Protein AF-A0A9X2FDJ4-F1 (afdb_monomer_lite)

Foldseek 3Di:
DKEKEFEKAQAPLPQDQQQCAPVNHFLALRGIATAWFWKKFKWADPPPLADDPVGVPDDTPDIWTAHLRRMDMDDDAFHWIWIWIQDDPQKDWSPDPDQRYDHDPRTDRDADTDGDDPPDYHYHRYIYIHRNQQFAAALVLVLVLLVCLVVPVVQQNDPVSFGLLQPQLVDGQQAAPCVLPQDLQDAPPNHRQGLNNLSVFDDDQSSLLSSLLSRLSSLQSHPQGRFRHHNVSSSVLSNVCSVVPDSSSSSSSSSNSRVSNPSHGQADSSNDGVVVVVVVVVVVVVVVPPDDDDDDDDDDDDDDDDDDDDDDDDDDDDDDDDDDDDDDDDDDDDDDDDDDDDDDDDDDDDDDDDDDDDDDDDDDDDDDDDDDDDDDDDDDDDDDDDD

Structure (mmCIF, N/CA/C/O backbone):
data_AF-A0A9X2FDJ4-F1
#
_entry.id   AF-A0A9X2FDJ4-F1
#
loop_
_atom_site.group_PDB
_atom_site.id
_atom_site.type_symbol
_atom_site.label_atom_id
_atom_site.label_alt_id
_atom_site.label_comp_id
_atom_site.label_asym_id
_atom_site.label_entity_id
_atom_site.label_seq_id
_atom_site.pdbx_PDB_ins_code
_atom_site.Cartn_x
_atom_site.Cartn_y
_atom_site.Cartn_z
_atom_site.occupancy
_atom_site.B_iso_or_equiv
_atom_site.auth_seq_id
_atom_site.auth_comp_id
_atom_site.auth_asym_id
_atom_site.auth_atom_id
_atom_site.pdbx_PDB_model_num
ATOM 1 N N . ALA A 1 1 ? -23.092 9.361 14.559 1.00 96.56 1 ALA A N 1
ATOM 2 C CA . ALA A 1 1 ? -21.745 9.786 14.966 1.00 96.56 1 ALA A CA 1
ATOM 3 C C . ALA A 1 1 ? -20.793 9.320 13.887 1.00 96.56 1 ALA A C 1
ATOM 5 O O . ALA A 1 1 ? -20.977 8.218 13.384 1.00 96.56 1 ALA A O 1
ATOM 6 N N . THR A 1 2 ? -19.824 10.147 13.517 1.00 97.44 2 THR A N 1
ATOM 7 C CA . THR A 1 2 ? -18.793 9.784 12.545 1.00 97.44 2 THR A CA 1
ATOM 8 C C . THR A 1 2 ? -17.580 9.287 13.308 1.00 97.44 2 THR A C 1
ATOM 10 O O . THR A 1 2 ? -17.075 10.031 14.146 1.00 97.44 2 THR A O 1
ATOM 13 N N . LYS A 1 3 ? -17.101 8.082 13.007 1.00 97.06 3 LYS A N 1
ATOM 14 C CA . LYS A 1 3 ? -15.779 7.624 13.435 1.00 97.06 3 LYS A CA 1
ATOM 15 C C . LYS A 1 3 ? -14.845 7.596 12.233 1.00 97.06 3 LYS A C 1
ATOM 17 O O . LYS A 1 3 ? -15.236 7.063 11.198 1.00 97.06 3 LYS A O 1
ATOM 22 N N . SER A 1 4 ? -13.638 8.133 12.373 1.00 98.19 4 SER A N 1
ATOM 23 C CA . SER A 1 4 ? -12.618 8.097 11.325 1.00 98.19 4 SER A CA 1
ATOM 24 C C . SER A 1 4 ? -11.199 7.985 11.875 1.00 98.19 4 SER A C 1
ATOM 26 O O . SER A 1 4 ? -10.925 8.324 13.034 1.00 98.19 4 SER A O 1
ATOM 28 N N . GLY A 1 5 ? -10.296 7.533 11.016 1.00 98.12 5 GLY A N 1
ATOM 29 C CA . GLY A 1 5 ? -8.866 7.446 11.274 1.00 98.12 5 GLY A CA 1
ATOM 30 C C . GLY A 1 5 ? -8.113 7.057 10.010 1.00 98.12 5 GLY A C 1
ATOM 31 O O . GLY A 1 5 ? -8.720 6.884 8.951 1.00 98.12 5 GLY A O 1
ATOM 32 N N . THR A 1 6 ? -6.807 6.894 10.165 1.00 98.25 6 THR A N 1
ATOM 33 C CA . THR A 1 6 ? -5.891 6.519 9.090 1.00 98.25 6 THR A CA 1
ATOM 34 C C . THR A 1 6 ? -5.207 5.209 9.454 1.00 98.25 6 THR A C 1
ATOM 36 O O . THR A 1 6 ? -4.743 5.017 10.579 1.00 98.25 6 THR A O 1
ATOM 39 N N . LYS A 1 7 ? -5.178 4.283 8.508 1.00 98.31 7 LYS A N 1
ATOM 40 C CA . LYS A 1 7 ? -4.331 3.102 8.537 1.00 98.31 7 LYS A CA 1
ATOM 41 C C . LYS A 1 7 ? -3.000 3.463 7.899 1.00 98.31 7 LYS A C 1
ATOM 43 O O . LYS A 1 7 ? -3.022 3.957 6.779 1.00 98.31 7 LYS A O 1
ATOM 48 N N . PHE A 1 8 ? -1.880 3.159 8.541 1.00 97.88 8 PHE A N 1
ATOM 49 C CA . PHE A 1 8 ? -0.567 3.541 8.031 1.00 97.88 8 PHE A CA 1
ATOM 50 C C . PHE A 1 8 ? 0.511 2.473 8.201 1.00 97.88 8 PHE A C 1
ATOM 52 O O . PHE A 1 8 ? 0.405 1.586 9.055 1.00 97.88 8 PHE A O 1
ATOM 59 N N . HIS A 1 9 ? 1.532 2.565 7.348 1.00 95.81 9 HIS A N 1
ATOM 60 C CA . HIS A 1 9 ? 2.789 1.854 7.500 1.00 95.81 9 HIS A CA 1
ATOM 61 C C . HIS A 1 9 ? 3.643 2.610 8.509 1.00 95.81 9 HIS A C 1
ATOM 63 O O . HIS A 1 9 ? 4.182 3.667 8.196 1.00 95.81 9 HIS A O 1
ATOM 69 N N . ASP A 1 10 ? 3.736 2.048 9.705 1.00 95.12 10 ASP A N 1
ATOM 70 C CA . ASP A 1 10 ? 4.556 2.569 10.789 1.00 95.12 10 ASP A CA 1
ATOM 71 C C . ASP A 1 10 ? 5.994 2.085 10.590 1.00 95.12 10 ASP A C 1
ATOM 73 O O . ASP A 1 10 ? 6.357 0.977 11.002 1.00 95.12 10 ASP A O 1
ATOM 77 N N . VAL A 1 11 ? 6.773 2.864 9.838 1.00 89.38 11 VAL A N 1
ATOM 78 C CA . VAL A 1 11 ? 8.095 2.452 9.337 1.00 89.38 11 VAL A CA 1
ATOM 79 C C . VAL A 1 11 ? 9.137 2.348 10.449 1.00 89.38 11 VAL A C 1
ATOM 81 O O . VAL A 1 11 ? 10.087 1.570 10.328 1.00 89.38 11 VAL A O 1
ATOM 84 N N . ASP A 1 12 ? 8.964 3.100 11.536 1.00 91.12 12 ASP A N 1
ATOM 85 C CA . ASP A 1 12 ? 9.894 3.146 12.665 1.00 91.12 12 ASP A CA 1
ATOM 86 C C . ASP A 1 12 ? 9.348 2.482 13.945 1.00 91.12 12 ASP A C 1
ATOM 88 O O . ASP A 1 12 ? 10.071 2.354 14.941 1.00 91.12 12 ASP A O 1
ATOM 92 N N . ALA A 1 13 ? 8.119 1.962 13.879 1.00 93.62 13 ALA A N 1
ATOM 93 C CA . ALA A 1 13 ? 7.384 1.317 14.959 1.00 93.62 13 ALA A CA 1
ATOM 94 C C . ALA A 1 13 ? 7.090 2.244 16.152 1.00 93.62 13 ALA A C 1
ATOM 96 O O . ALA A 1 13 ? 7.032 1.780 17.301 1.00 93.62 13 ALA A O 1
ATOM 97 N N . SER A 1 14 ? 6.929 3.546 15.908 1.00 94.88 14 SER A N 1
ATOM 98 C CA . SER A 1 14 ? 6.626 4.543 16.938 1.00 94.88 14 SER A CA 1
ATOM 99 C C . SER A 1 14 ? 5.204 4.421 17.498 1.00 94.88 14 SER A C 1
ATOM 101 O O . SER A 1 14 ? 4.936 4.859 18.624 1.00 94.88 14 SER A O 1
ATOM 103 N N . GLY A 1 15 ? 4.281 3.835 16.733 1.00 95.44 15 GLY A N 1
ATOM 104 C CA . GLY A 1 15 ? 2.850 3.799 17.014 1.00 95.44 15 GLY A CA 1
ATOM 105 C C . GLY A 1 15 ? 2.155 5.153 16.828 1.00 95.44 15 GLY A C 1
ATOM 106 O O . GLY A 1 15 ? 1.043 5.345 17.327 1.00 95.44 15 GLY A O 1
ATOM 107 N N . THR A 1 16 ? 2.793 6.111 16.154 1.00 95.25 16 THR A N 1
ATOM 108 C CA . THR A 1 16 ? 2.258 7.458 15.918 1.00 95.25 16 THR A CA 1
ATOM 109 C C . THR A 1 16 ? 2.195 7.723 14.427 1.00 95.25 16 THR A C 1
ATOM 111 O O . THR A 1 16 ? 3.148 7.443 13.734 1.00 95.25 16 THR A O 1
ATOM 114 N N . TRP A 1 17 ? 1.081 8.283 13.945 1.00 95.88 17 TRP A N 1
ATOM 115 C CA . TRP A 1 17 ? 0.973 8.682 12.541 1.00 95.88 17 TRP A CA 1
ATOM 116 C C . TRP A 1 17 ? 1.766 9.967 12.277 1.00 95.88 17 TRP A C 1
ATOM 118 O O . TRP A 1 17 ? 1.384 11.043 12.757 1.00 95.88 17 TRP A O 1
ATOM 128 N N . GLU A 1 18 ? 2.830 9.844 11.493 1.00 94.19 18 GLU A N 1
ATOM 129 C CA . GLU A 1 18 ? 3.815 10.872 11.166 1.00 94.19 18 GLU A CA 1
ATOM 130 C C . GLU A 1 18 ? 3.994 10.960 9.634 1.00 94.19 18 GLU A C 1
ATOM 132 O O . GLU A 1 18 ? 4.956 10.439 9.075 1.00 94.19 18 GLU A O 1
ATOM 137 N N . PRO A 1 19 ? 3.097 11.662 8.909 1.00 91.25 19 PRO A N 1
ATOM 138 C CA . PRO A 1 19 ? 3.122 11.691 7.439 1.00 91.25 19 PRO A CA 1
ATOM 139 C C . PRO A 1 19 ? 4.383 12.332 6.837 1.00 91.25 19 PRO A C 1
ATOM 141 O O . PRO A 1 19 ? 4.630 12.177 5.648 1.00 91.25 19 PRO A O 1
ATOM 144 N N . ASN A 1 20 ? 5.147 13.067 7.650 1.00 88.56 20 ASN A N 1
ATOM 145 C CA . ASN A 1 20 ? 6.425 13.684 7.282 1.00 88.56 20 ASN A CA 1
ATOM 146 C C . ASN A 1 20 ? 7.600 13.045 8.050 1.00 88.56 20 ASN A C 1
ATOM 148 O O . ASN A 1 20 ? 8.561 13.737 8.387 1.00 88.56 20 ASN A O 1
ATOM 152 N N . GLY A 1 21 ? 7.421 11.800 8.493 1.00 89.00 21 GLY A N 1
ATOM 153 C CA . GLY A 1 21 ? 8.393 11.044 9.266 1.00 89.00 21 GLY A CA 1
ATOM 154 C C . GLY A 1 21 ? 8.711 11.609 10.649 1.00 89.00 21 GLY A C 1
ATOM 155 O O . GLY A 1 21 ? 8.186 12.638 11.098 1.00 89.00 21 GLY A O 1
ATOM 156 N N . ALA A 1 22 ? 9.619 10.916 11.332 1.00 89.38 22 ALA A N 1
ATOM 157 C CA . ALA A 1 22 ? 10.054 11.241 12.686 1.00 89.38 22 ALA A CA 1
ATOM 158 C C . ALA A 1 22 ? 10.885 12.537 12.739 1.00 89.38 22 ALA A C 1
ATOM 160 O O . ALA A 1 22 ? 10.977 13.194 13.785 1.00 89.38 22 ALA A O 1
ATOM 161 N N . ASP A 1 23 ? 11.516 12.924 11.625 1.00 86.88 23 ASP A N 1
ATOM 162 C CA . ASP A 1 23 ? 12.251 14.186 11.520 1.00 86.88 23 ASP A CA 1
ATOM 163 C C . ASP A 1 23 ? 11.352 15.407 11.215 1.00 86.88 23 ASP A C 1
ATOM 165 O O . ASP A 1 23 ? 11.785 16.559 11.376 1.00 86.88 23 ASP A O 1
ATOM 169 N N . GLY A 1 24 ? 10.083 15.163 10.864 1.00 88.38 24 GLY A N 1
ATOM 170 C CA . GLY A 1 24 ? 9.081 16.171 10.534 1.00 88.38 24 GLY A CA 1
ATOM 171 C C . GLY A 1 24 ? 9.336 16.892 9.208 1.00 88.38 24 GLY A C 1
ATOM 172 O O . GLY A 1 24 ? 8.755 17.963 8.979 1.00 88.38 24 GLY A O 1
ATOM 173 N N . MET A 1 25 ? 10.219 16.366 8.361 1.00 85.25 25 MET A N 1
ATOM 174 C CA . MET A 1 25 ? 10.516 16.883 7.036 1.00 85.25 25 MET A CA 1
ATOM 175 C C . MET A 1 25 ? 9.802 16.037 5.995 1.00 85.25 25 MET A C 1
ATOM 177 O O . MET A 1 25 ? 10.107 14.877 5.817 1.00 85.25 25 MET A O 1
ATOM 181 N N . ALA A 1 26 ? 8.900 16.652 5.235 1.00 83.81 26 ALA A N 1
ATOM 182 C CA . ALA A 1 26 ? 8.317 15.966 4.093 1.00 83.81 26 ALA A CA 1
ATOM 183 C C . ALA A 1 26 ? 9.400 15.594 3.068 1.00 83.81 26 ALA A C 1
ATOM 185 O O . ALA A 1 26 ? 10.408 16.297 2.911 1.00 83.81 26 ALA A O 1
ATOM 186 N N . SER A 1 27 ? 9.103 14.575 2.269 1.00 77.50 27 SER A N 1
ATOM 187 C CA . SER A 1 27 ? 9.931 14.100 1.164 1.00 77.50 27 SER A CA 1
ATOM 188 C C . SER A 1 27 ? 11.189 13.335 1.570 1.00 77.50 27 SER A C 1
ATOM 190 O O . SER A 1 27 ? 12.163 13.284 0.798 1.00 77.50 27 SER A O 1
ATOM 192 N N . THR A 1 28 ? 11.178 12.724 2.748 1.00 81.69 28 THR A N 1
ATOM 193 C CA . THR A 1 28 ? 12.274 11.911 3.274 1.00 81.69 28 THR A CA 1
ATOM 194 C C . THR A 1 28 ? 11.903 10.423 3.297 1.00 81.69 28 THR A C 1
ATOM 196 O O . THR A 1 28 ? 10.737 10.052 3.192 1.00 81.69 28 THR A O 1
ATOM 199 N N . PRO A 1 29 ? 12.893 9.511 3.350 1.00 78.12 29 PRO A N 1
ATOM 200 C CA . PRO A 1 29 ? 12.615 8.073 3.376 1.00 78.12 29 PRO A CA 1
ATOM 201 C C . PRO A 1 29 ? 11.850 7.576 4.614 1.00 78.12 29 PRO A C 1
ATOM 203 O O . PRO A 1 29 ? 11.379 6.444 4.586 1.00 78.12 29 PRO A O 1
ATOM 206 N N . ASP A 1 30 ? 11.777 8.368 5.688 1.00 83.81 30 ASP A N 1
ATOM 207 C CA . ASP A 1 30 ? 11.031 8.053 6.910 1.00 83.81 30 ASP A CA 1
ATOM 208 C C . ASP A 1 30 ? 9.580 8.557 6.894 1.00 83.81 30 ASP A C 1
ATOM 210 O O . ASP A 1 30 ? 8.871 8.322 7.866 1.00 83.81 30 ASP A O 1
ATOM 214 N N . ASP A 1 31 ? 9.120 9.187 5.804 1.00 88.31 31 ASP A N 1
ATOM 215 C CA . ASP A 1 31 ? 7.711 9.545 5.618 1.00 88.31 31 ASP A CA 1
ATOM 216 C C . ASP A 1 31 ? 6.808 8.307 5.749 1.00 88.31 31 ASP A C 1
ATOM 218 O O . ASP A 1 31 ? 6.963 7.313 5.026 1.00 88.31 31 ASP A O 1
ATOM 222 N N . GLU A 1 32 ? 5.823 8.376 6.645 1.00 93.62 32 GLU A N 1
ATOM 223 C CA . GLU A 1 32 ? 4.833 7.319 6.785 1.00 93.62 32 GLU A CA 1
ATOM 224 C C . GLU A 1 32 ? 3.715 7.462 5.755 1.00 93.62 32 GLU A C 1
ATOM 226 O O . GLU A 1 32 ? 3.241 8.553 5.432 1.00 93.62 32 GLU A O 1
ATOM 231 N N . ILE A 1 33 ? 3.247 6.321 5.252 1.00 94.06 33 ILE A N 1
ATOM 232 C CA . ILE A 1 33 ? 2.272 6.273 4.162 1.00 94.06 33 ILE A CA 1
ATOM 233 C C . ILE A 1 33 ? 1.044 5.523 4.636 1.00 94.06 33 ILE A C 1
ATOM 235 O O . ILE A 1 33 ? 1.144 4.496 5.311 1.00 94.06 33 ILE A O 1
ATOM 239 N N . GLY A 1 34 ? -0.129 6.030 4.263 1.00 96.81 34 GLY A N 1
ATOM 240 C CA . GLY A 1 34 ? -1.373 5.314 4.489 1.00 96.81 34 GLY A CA 1
ATOM 241 C C . GLY A 1 34 ? -1.351 3.940 3.818 1.00 96.81 34 GLY A C 1
ATOM 242 O O . GLY A 1 34 ? -0.633 3.741 2.848 1.00 96.81 34 GLY A O 1
ATOM 243 N N . LEU A 1 35 ? -2.118 2.965 4.294 1.00 97.62 35 LEU A N 1
ATOM 244 C CA . LEU A 1 35 ? -2.197 1.651 3.647 1.00 97.62 35 LEU A CA 1
ATOM 245 C C . LEU A 1 35 ? -3.603 1.382 3.128 1.00 97.62 35 LEU A C 1
ATOM 247 O O . LEU A 1 35 ? -4.564 1.326 3.901 1.00 97.62 35 LEU A O 1
ATOM 251 N N . GLU A 1 36 ? -3.709 1.157 1.822 1.00 97.62 36 GLU A N 1
ATOM 252 C CA . GLU A 1 36 ? -4.961 0.818 1.147 1.00 97.62 36 GLU A CA 1
ATOM 253 C C . GLU A 1 36 ? -5.407 -0.621 1.452 1.00 97.62 36 GLU A C 1
ATOM 255 O O . GLU A 1 36 ? -4.594 -1.527 1.649 1.00 97.62 36 GLU A O 1
ATOM 260 N N . GLY A 1 37 ? -6.719 -0.868 1.444 1.00 96.44 37 GLY A N 1
ATOM 261 C CA . GLY A 1 37 ? -7.253 -2.230 1.382 1.00 96.44 37 GLY A CA 1
ATOM 262 C C . GLY A 1 37 ? -7.368 -2.930 2.737 1.00 96.44 37 GLY A C 1
ATOM 263 O O . GLY A 1 37 ? -7.750 -4.102 2.801 1.00 96.44 37 GLY A O 1
ATOM 264 N N . TRP A 1 38 ? -7.090 -2.227 3.832 1.00 97.69 38 TRP A N 1
ATOM 265 C CA . TRP A 1 38 ? -7.194 -2.766 5.180 1.00 97.69 38 TRP A CA 1
ATOM 266 C C . TRP A 1 38 ? -8.623 -2.721 5.682 1.00 97.69 38 TRP A C 1
ATOM 268 O O . TRP A 1 38 ? -9.308 -1.703 5.610 1.00 97.69 38 TRP A O 1
ATOM 278 N N . GLN A 1 39 ? -9.081 -3.851 6.213 1.00 98.19 39 GLN A N 1
ATOM 279 C CA . GLN A 1 39 ? -10.427 -3.961 6.739 1.00 98.19 39 GLN A CA 1
ATOM 280 C C . GLN A 1 39 ? -10.474 -3.536 8.204 1.00 98.19 39 GLN A C 1
ATOM 282 O O . GLN A 1 39 ? -9.833 -4.152 9.051 1.00 98.19 39 GLN A O 1
ATOM 287 N N . VAL A 1 40 ? -11.321 -2.555 8.507 1.00 98.44 40 VAL A N 1
ATOM 288 C CA . VAL A 1 40 ? -11.679 -2.156 9.870 1.00 98.44 40 VAL A CA 1
ATOM 289 C C . VAL A 1 40 ? -13.098 -2.636 10.161 1.00 98.44 40 VAL A C 1
ATOM 291 O O . VAL A 1 40 ? -14.034 -2.373 9.397 1.00 98.44 40 VAL A O 1
ATOM 294 N N . ARG A 1 41 ? -13.271 -3.363 11.266 1.00 98.38 41 ARG A N 1
ATOM 295 C CA . ARG A 1 41 ? -14.559 -3.886 11.729 1.00 98.38 41 ARG A CA 1
ATOM 296 C C . ARG A 1 41 ? -14.993 -3.187 13.005 1.00 98.38 41 ARG A C 1
ATOM 298 O O . ARG A 1 41 ? -14.193 -2.933 13.900 1.00 98.38 41 ARG A O 1
ATOM 305 N N . VAL A 1 42 ? -16.292 -2.922 13.087 1.00 98.50 42 VAL A N 1
ATOM 306 C CA . VAL A 1 42 ? -16.938 -2.341 14.264 1.00 98.50 42 VAL A CA 1
ATOM 307 C C . VAL A 1 42 ? -17.943 -3.350 14.796 1.00 98.50 42 VAL A C 1
ATOM 309 O O . VAL A 1 42 ? -18.838 -3.773 14.064 1.00 98.50 42 VAL A O 1
ATOM 312 N N . TYR A 1 43 ? -17.825 -3.703 16.067 1.00 98.44 43 TYR A N 1
ATOM 313 C CA . TYR A 1 43 ? -18.755 -4.567 16.785 1.00 98.44 43 TYR A CA 1
ATOM 314 C C . TYR A 1 43 ? -19.525 -3.743 17.812 1.00 98.44 43 TYR A C 1
ATOM 316 O O . TYR A 1 43 ? -18.988 -2.786 18.367 1.00 98.44 43 TYR A O 1
ATOM 324 N N . ALA A 1 44 ? -20.796 -4.084 18.030 1.00 98.31 44 ALA A N 1
ATOM 325 C CA . ALA A 1 44 ? -21.525 -3.551 19.175 1.00 98.31 44 ALA A CA 1
ATOM 326 C C . ALA A 1 44 ? -20.881 -4.087 20.456 1.00 98.31 44 ALA A C 1
ATOM 328 O O . ALA A 1 44 ? -20.545 -5.268 20.502 1.00 98.31 44 ALA A O 1
ATOM 329 N N . ASP A 1 45 ? -20.735 -3.212 21.441 1.00 98.12 45 ASP A N 1
ATOM 330 C CA . ASP A 1 45 ? -20.181 -3.512 22.758 1.00 98.12 45 ASP A CA 1
ATOM 331 C C . ASP A 1 45 ? -21.295 -3.410 23.806 1.00 98.12 45 ASP A C 1
ATOM 333 O O . ASP A 1 45 ? -22.184 -2.553 23.696 1.00 98.12 45 ASP A O 1
ATOM 337 N N . ASP A 1 46 ? -21.277 -4.270 24.819 1.00 96.88 46 ASP A N 1
ATOM 338 C CA . ASP A 1 46 ? -22.233 -4.204 25.928 1.00 96.88 46 ASP A CA 1
ATOM 339 C C . ASP A 1 46 ? -21.868 -3.163 27.009 1.00 96.88 46 ASP A C 1
ATOM 341 O O . ASP A 1 46 ? -22.648 -2.927 27.943 1.00 96.88 46 ASP A O 1
ATOM 345 N N . GLY A 1 47 ? -20.751 -2.456 26.809 1.00 96.31 47 GLY A N 1
ATOM 346 C CA . GLY A 1 47 ? -20.226 -1.405 27.672 1.00 96.31 47 GLY A CA 1
ATOM 347 C C . GLY A 1 47 ? -19.161 -1.894 28.651 1.00 96.31 47 GLY A C 1
ATOM 348 O O . GLY A 1 47 ? -18.821 -1.143 29.571 1.00 96.31 47 GLY A O 1
ATOM 349 N N . ASP A 1 48 ? -18.675 -3.131 28.508 1.00 96.69 48 ASP A N 1
ATOM 350 C CA . ASP A 1 48 ? -17.559 -3.669 29.288 1.00 96.69 48 ASP A CA 1
ATOM 351 C C . ASP A 1 48 ? -16.173 -3.375 28.682 1.00 96.69 48 ASP A C 1
ATOM 353 O O . ASP A 1 48 ? -15.162 -3.664 29.329 1.00 96.69 48 ASP A O 1
ATOM 357 N N . GLU A 1 49 ? -16.142 -2.717 27.514 1.00 97.31 49 GLU A N 1
ATOM 358 C CA . GLU A 1 49 ? -14.943 -2.288 26.786 1.00 97.31 49 GLU A CA 1
ATOM 359 C C . GLU A 1 49 ? -14.074 -3.451 26.267 1.00 97.31 49 GLU A C 1
ATOM 361 O O . GLU A 1 49 ? -12.914 -3.239 25.899 1.00 97.31 49 GLU A O 1
ATOM 366 N N . VAL A 1 50 ? -14.614 -4.675 26.192 1.00 96.88 50 VAL A N 1
ATOM 367 C CA . VAL A 1 50 ? -13.890 -5.868 25.739 1.00 96.88 50 VAL A CA 1
ATOM 368 C C . VAL A 1 50 ? -14.735 -6.682 24.762 1.00 96.88 50 VAL A C 1
ATOM 370 O O . VAL A 1 50 ? -15.786 -7.208 25.095 1.00 96.88 50 VAL A O 1
ATOM 373 N N . LEU A 1 51 ? -14.192 -6.943 23.572 1.00 97.56 51 LEU A N 1
ATOM 374 C CA . LEU A 1 51 ? -14.818 -7.821 22.593 1.00 97.56 51 LEU A CA 1
ATOM 375 C C . LEU A 1 51 ? -14.942 -9.245 23.141 1.00 97.56 51 LEU A C 1
ATOM 377 O O . LEU A 1 51 ? -13.969 -10.003 23.248 1.00 97.56 51 LEU A O 1
ATOM 381 N N . SER A 1 52 ? -16.173 -9.634 23.435 1.00 96.00 52 SER A N 1
ATOM 382 C CA . SER A 1 52 ? -16.522 -10.966 23.894 1.00 96.00 52 SER A CA 1
ATOM 383 C C . SER A 1 52 ? -16.698 -11.950 22.732 1.00 96.00 52 SER A C 1
ATOM 385 O O . SER A 1 52 ? -16.857 -11.598 21.556 1.00 96.00 52 SER A O 1
ATOM 387 N N . LEU A 1 53 ? -16.722 -13.248 23.056 1.00 95.56 53 LEU A N 1
ATOM 388 C CA . LEU A 1 53 ? -16.992 -14.300 22.069 1.00 95.56 53 LEU A CA 1
ATOM 389 C C . LEU A 1 53 ? -18.388 -14.151 21.435 1.00 95.56 53 LEU A C 1
ATOM 391 O O . LEU A 1 53 ? -18.599 -14.551 20.294 1.00 95.56 53 LEU A O 1
ATOM 395 N N . ALA A 1 54 ? -19.357 -13.605 22.176 1.00 95.94 54 ALA A N 1
ATOM 396 C CA . ALA A 1 54 ? -20.710 -13.405 21.669 1.00 95.94 54 ALA A CA 1
ATOM 397 C C . ALA A 1 54 ? -20.770 -12.253 20.656 1.00 95.94 54 ALA A C 1
ATOM 399 O O . ALA A 1 54 ? -21.458 -12.375 19.643 1.00 95.94 54 ALA A O 1
ATOM 400 N N . GLU A 1 55 ? -20.040 -11.167 20.910 1.00 97.19 55 GLU A N 1
ATOM 401 C CA . GLU A 1 55 ? -19.991 -9.997 20.028 1.00 97.19 55 GLU A CA 1
ATOM 402 C C . GLU A 1 55 ? -19.171 -10.279 18.772 1.00 97.19 55 GLU A C 1
ATOM 404 O O . GLU A 1 55 ? -19.651 -10.021 17.672 1.00 97.19 55 GLU A O 1
ATOM 409 N N . SER A 1 56 ? -17.994 -10.900 18.905 1.00 95.38 56 SER A N 1
ATOM 410 C CA . SER A 1 56 ? -17.163 -11.302 17.755 1.00 95.38 56 SER A CA 1
ATOM 411 C C . SER A 1 56 ? -17.855 -12.317 16.835 1.00 95.38 56 SER A C 1
ATOM 413 O O . SER A 1 56 ? -17.670 -12.276 15.619 1.00 95.38 56 SER A O 1
ATOM 415 N N . ALA A 1 57 ? -18.699 -13.199 17.386 1.00 94.69 57 ALA A N 1
ATOM 416 C CA . ALA A 1 57 ? -19.506 -14.138 16.604 1.00 94.69 57 ALA A CA 1
ATOM 417 C C . ALA A 1 57 ? -20.734 -13.492 15.932 1.00 94.69 57 ALA A C 1
ATOM 419 O O . ALA A 1 57 ? -21.362 -14.117 15.069 1.00 94.69 57 ALA A O 1
ATOM 420 N N . ALA A 1 58 ? -21.111 -12.274 16.330 1.00 95.38 58 ALA A N 1
ATOM 421 C CA . ALA A 1 58 ? -22.172 -11.521 15.681 1.00 95.38 58 ALA A CA 1
ATOM 422 C C . ALA A 1 58 ? -21.673 -10.873 14.379 1.00 95.38 58 ALA A C 1
ATOM 424 O O . ALA A 1 58 ? -20.478 -10.744 14.119 1.00 95.38 58 ALA A O 1
ATOM 425 N N . VAL A 1 59 ? -22.613 -10.448 13.533 1.00 96.25 59 VAL A N 1
ATOM 426 C CA . VAL A 1 59 ? -22.267 -9.652 12.349 1.00 96.25 59 VAL A CA 1
ATOM 427 C C . VAL A 1 59 ? -21.766 -8.281 12.825 1.00 96.25 59 VAL A C 1
ATOM 429 O O . VAL A 1 59 ? -22.478 -7.651 13.613 1.00 96.25 59 VAL A O 1
ATOM 432 N N . PRO A 1 60 ? -20.598 -7.796 12.351 1.00 97.69 60 PRO A N 1
ATOM 433 C CA . PRO A 1 60 ? -20.139 -6.444 12.648 1.00 97.69 60 PRO A CA 1
ATOM 434 C C . PRO A 1 60 ? -21.223 -5.419 12.307 1.00 97.69 60 PRO A C 1
ATOM 436 O O . PRO A 1 60 ? -21.874 -5.518 11.265 1.00 97.69 60 PRO A O 1
ATOM 439 N N . VAL A 1 61 ? -21.401 -4.404 13.152 1.00 98.19 61 VAL A N 1
ATOM 440 C CA . VAL A 1 61 ? -22.329 -3.301 12.853 1.00 98.19 61 VAL A CA 1
ATOM 441 C C . VAL A 1 61 ? -21.861 -2.489 11.648 1.00 98.19 61 VAL A C 1
ATOM 443 O O . VAL A 1 61 ? -22.678 -1.892 10.949 1.00 98.19 61 VAL A O 1
ATOM 446 N N . ALA A 1 62 ? -20.553 -2.495 11.388 1.00 98.31 62 ALA A N 1
ATOM 447 C CA . ALA A 1 62 ? -19.964 -1.943 10.186 1.00 98.31 62 ALA A CA 1
ATOM 448 C C . ALA A 1 62 ? -18.666 -2.664 9.818 1.00 98.31 62 ALA A C 1
ATOM 450 O O . ALA A 1 62 ? -17.962 -3.234 10.655 1.00 98.31 62 ALA A O 1
ATOM 451 N N . THR A 1 63 ? -18.338 -2.611 8.534 1.00 98.19 63 THR A N 1
ATOM 452 C CA . THR A 1 63 ? -17.052 -3.032 7.986 1.00 98.19 63 THR A CA 1
ATOM 453 C C . THR A 1 63 ? -16.679 -2.037 6.901 1.00 98.19 63 THR A C 1
ATOM 455 O O . THR A 1 63 ? -17.484 -1.782 6.007 1.00 98.19 63 THR A O 1
ATOM 458 N N . VAL A 1 64 ? -15.488 -1.457 7.003 1.00 98.25 64 VAL A N 1
ATOM 459 C CA . VAL A 1 64 ? -14.957 -0.478 6.049 1.00 98.25 64 VAL A CA 1
ATOM 460 C C . VAL A 1 64 ? -13.580 -0.928 5.581 1.00 98.25 64 VAL A C 1
ATOM 462 O O . VAL A 1 64 ? -12.889 -1.652 6.296 1.00 98.25 64 VAL A O 1
ATOM 465 N N . ILE A 1 65 ? -13.227 -0.547 4.358 1.00 98.00 65 ILE A N 1
ATOM 466 C CA . ILE A 1 65 ? -11.913 -0.771 3.762 1.00 98.00 65 ILE A CA 1
ATOM 467 C C . ILE A 1 65 ? -11.242 0.592 3.625 1.00 98.00 65 ILE A C 1
ATOM 469 O O . ILE A 1 65 ? -11.909 1.542 3.214 1.00 98.00 65 ILE A O 1
ATOM 473 N N . THR A 1 66 ? -9.970 0.684 3.997 1.00 98.38 66 THR A N 1
ATOM 474 C CA . THR A 1 66 ? -9.184 1.913 3.858 1.00 98.38 66 THR A CA 1
ATOM 475 C C . THR A 1 66 ? -8.964 2.255 2.388 1.00 98.38 66 THR A C 1
ATOM 477 O O . THR A 1 66 ? -8.789 1.359 1.555 1.00 98.38 66 THR A O 1
ATOM 480 N N . ASP A 1 67 ? -9.015 3.544 2.064 1.00 97.69 67 ASP A N 1
ATOM 481 C CA . ASP A 1 67 ? -8.782 4.038 0.705 1.00 97.69 67 ASP A CA 1
ATOM 482 C C . ASP A 1 67 ? -7.282 4.161 0.371 1.00 97.69 67 ASP A C 1
ATOM 484 O O . ASP A 1 67 ? -6.425 3.754 1.155 1.00 97.69 67 ASP A O 1
ATOM 488 N N . GLY A 1 68 ? -6.954 4.701 -0.809 1.00 94.00 68 GLY A N 1
ATOM 489 C CA . GLY A 1 68 ? -5.571 4.859 -1.283 1.00 94.00 68 GLY A CA 1
ATOM 490 C C . GLY A 1 68 ? -4.675 5.722 -0.383 1.00 94.00 68 GLY A C 1
ATOM 491 O O . GLY A 1 68 ? -3.454 5.576 -0.423 1.00 94.00 68 GLY A O 1
ATOM 492 N N . ASN A 1 69 ? -5.270 6.566 0.467 1.00 95.06 69 ASN A N 1
ATOM 493 C CA . ASN A 1 69 ? -4.564 7.370 1.466 1.00 95.06 69 ASN A CA 1
ATOM 494 C C . ASN A 1 69 ? -4.518 6.680 2.837 1.00 95.06 69 ASN A C 1
ATOM 496 O O . ASN A 1 69 ? -4.058 7.271 3.811 1.00 95.06 69 ASN A O 1
ATOM 500 N N . GLY A 1 70 ? -5.017 5.446 2.938 1.00 97.69 70 GLY A N 1
ATOM 501 C CA . GLY A 1 70 ? -5.176 4.724 4.193 1.00 97.69 70 GLY A CA 1
ATOM 502 C C . GLY A 1 70 ? -6.352 5.205 5.041 1.00 97.69 70 GLY A C 1
ATOM 503 O O . GLY A 1 70 ? -6.550 4.700 6.146 1.00 97.69 70 GLY A O 1
ATOM 504 N N . ASP A 1 71 ? -7.160 6.150 4.564 1.00 98.19 71 ASP A N 1
ATOM 505 C CA . ASP A 1 71 ? -8.223 6.732 5.370 1.00 98.19 71 ASP A CA 1
ATOM 506 C C . ASP A 1 71 ? -9.451 5.822 5.419 1.00 98.19 71 ASP A C 1
ATOM 508 O O . ASP A 1 71 ? -9.809 5.129 4.462 1.00 98.19 71 ASP A O 1
ATOM 512 N N . TYR A 1 72 ? -10.139 5.836 6.560 1.00 98.50 72 TYR A N 1
ATOM 513 C CA . TYR A 1 72 ? -11.424 5.169 6.719 1.00 98.50 72 TYR A CA 1
ATOM 514 C C . TYR A 1 72 ? -12.405 6.020 7.528 1.00 98.50 72 TYR A C 1
ATOM 516 O O . TYR A 1 72 ? -12.039 6.800 8.413 1.00 98.50 72 TYR A O 1
ATOM 524 N N . SER A 1 73 ? -13.699 5.857 7.240 1.00 98.12 73 SER A N 1
ATOM 525 C CA . SER A 1 73 ? -14.770 6.558 7.948 1.00 98.12 73 SER A CA 1
ATOM 526 C C . SER A 1 73 ? -16.053 5.736 7.991 1.00 98.12 73 SER A C 1
ATOM 528 O O . SER A 1 73 ? -16.420 5.071 7.023 1.00 98.12 73 SER A O 1
ATOM 530 N N . VAL A 1 74 ? -16.758 5.789 9.121 1.00 97.69 74 VAL A N 1
ATOM 531 C CA . VAL A 1 74 ? -18.012 5.066 9.346 1.00 97.69 74 VAL A CA 1
ATOM 532 C C . VAL A 1 74 ? -19.021 5.929 10.100 1.00 97.69 74 VAL A C 1
ATOM 534 O O . VAL A 1 74 ? -18.680 6.666 11.026 1.00 97.69 74 VAL A O 1
ATOM 537 N N . GLN A 1 75 ? -20.292 5.823 9.706 1.00 98.06 75 GLN A N 1
ATOM 538 C CA . GLN A 1 75 ? -21.416 6.400 10.440 1.00 98.06 75 GLN A CA 1
ATOM 539 C C . GLN A 1 75 ? -22.026 5.355 11.370 1.00 98.06 75 GLN A C 1
ATOM 541 O O . GLN A 1 75 ? -22.438 4.287 10.923 1.00 98.06 75 GLN A O 1
ATOM 546 N N . LEU A 1 76 ? -22.105 5.687 12.655 1.00 97.75 76 LEU A N 1
ATOM 547 C CA . LEU A 1 76 ? -22.634 4.823 13.707 1.00 97.75 76 LEU A CA 1
ATOM 548 C C . LEU A 1 76 ? -23.749 5.537 14.472 1.00 97.75 76 LEU A C 1
ATOM 550 O O . LEU A 1 76 ? -23.702 6.753 14.688 1.00 97.75 76 LEU A O 1
ATOM 554 N N . GLU A 1 77 ? -24.754 4.785 14.902 1.00 98.12 77 GLU A N 1
ATOM 555 C CA . GLU A 1 77 ? -25.735 5.285 15.866 1.00 98.12 77 GLU A CA 1
ATOM 556 C C . GLU A 1 77 ? -25.064 5.564 17.228 1.00 98.12 77 GLU A C 1
ATOM 558 O O . GLU A 1 77 ? -23.929 5.146 17.465 1.00 98.12 77 GLU A O 1
ATOM 563 N N . PRO A 1 78 ? -25.702 6.315 18.142 1.00 98.25 78 PRO A N 1
ATOM 564 C CA . PRO A 1 78 ? -25.201 6.441 19.507 1.00 98.25 78 PRO A CA 1
ATOM 565 C C . PRO A 1 78 ? -25.171 5.077 20.210 1.00 98.25 78 PRO A C 1
ATOM 567 O O . PRO A 1 78 ? -26.166 4.351 20.180 1.00 98.25 78 PRO A O 1
ATOM 570 N N . GLY A 1 79 ? -24.067 4.747 20.879 1.00 98.31 79 GLY A N 1
ATOM 571 C CA . GLY A 1 79 ?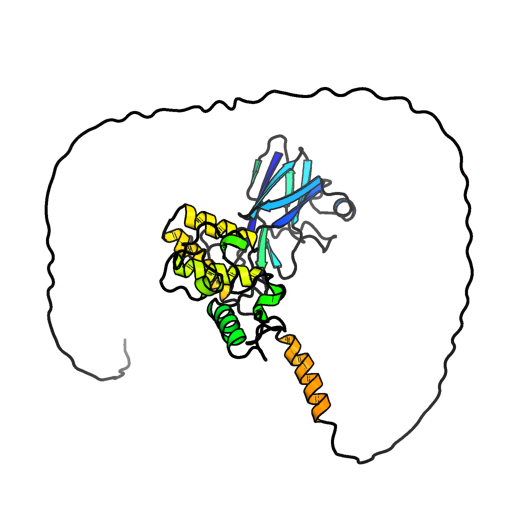 -23.875 3.438 21.506 1.00 98.31 79 GLY A CA 1
ATOM 572 C C . GLY A 1 79 ? -22.430 3.165 21.919 1.00 98.31 79 GLY A C 1
ATOM 573 O O . GLY A 1 79 ? -21.577 4.048 21.814 1.00 98.31 79 GLY A O 1
ATOM 574 N N . HIS A 1 80 ? -22.182 1.941 22.385 1.00 98.50 80 HIS A N 1
ATOM 575 C CA . HIS A 1 80 ? -20.859 1.423 22.730 1.00 98.50 80 HIS A CA 1
ATOM 576 C C . HIS A 1 80 ? -20.368 0.497 21.618 1.00 98.50 80 HIS A C 1
ATOM 578 O O . HIS A 1 80 ? -21.159 -0.272 21.058 1.00 98.50 80 HIS A O 1
ATOM 584 N N . TYR A 1 81 ? -19.085 0.597 21.277 1.00 98.56 81 TYR A N 1
ATOM 585 C CA . TYR A 1 81 ? -18.500 -0.161 20.178 1.00 98.56 81 TYR A CA 1
ATOM 586 C C . TYR A 1 81 ? -17.061 -0.579 20.461 1.00 98.56 81 TYR A C 1
ATOM 588 O O . TYR A 1 81 ? -16.294 0.204 21.023 1.00 98.56 81 TYR A O 1
ATOM 596 N N . ILE A 1 82 ? -16.687 -1.752 19.945 1.00 98.44 82 ILE A N 1
ATOM 597 C CA . ILE A 1 82 ? -15.292 -2.162 19.768 1.00 98.44 82 ILE A CA 1
ATOM 598 C C . ILE A 1 82 ? -14.916 -2.031 18.294 1.00 98.44 82 ILE A C 1
ATOM 600 O O . ILE A 1 82 ? -15.613 -2.541 17.414 1.00 98.44 82 ILE A O 1
ATOM 604 N N . VAL A 1 83 ? -13.805 -1.353 18.019 1.00 98.38 83 VAL A N 1
ATOM 605 C CA . VAL A 1 83 ? -13.266 -1.153 16.671 1.00 98.38 83 VAL A CA 1
ATOM 606 C C . VAL A 1 83 ? -11.898 -1.797 16.578 1.00 98.38 83 VAL A C 1
ATOM 608 O O . VAL A 1 83 ? -10.983 -1.411 17.299 1.00 98.38 83 VAL A O 1
ATOM 611 N N . VAL A 1 84 ? -11.766 -2.761 15.678 1.00 98.31 84 VAL A N 1
ATOM 612 C CA . VAL A 1 84 ? -10.546 -3.545 15.466 1.00 98.31 84 VAL A CA 1
ATOM 613 C C . VAL A 1 84 ? -10.285 -3.687 13.977 1.00 98.31 84 VAL A C 1
ATOM 615 O O . VAL A 1 84 ? -11.214 -3.670 13.164 1.00 98.31 84 VAL A O 1
ATOM 618 N N . GLU A 1 85 ? -9.024 -3.842 13.609 1.00 97.38 85 GLU A N 1
ATOM 619 C CA . GLU A 1 85 ? -8.657 -4.173 12.241 1.00 97.38 85 GLU A CA 1
ATOM 620 C C . GLU A 1 85 ? -8.593 -5.688 12.033 1.00 97.38 85 GLU A C 1
ATOM 622 O O . GLU A 1 85 ? -8.471 -6.477 12.972 1.00 97.38 85 GLU A O 1
ATOM 627 N N . VAL A 1 86 ? -8.679 -6.115 10.777 1.00 97.38 86 VAL A N 1
ATOM 628 C CA . VAL A 1 86 ? -8.307 -7.476 10.390 1.00 97.38 86 VAL A CA 1
ATOM 629 C C . VAL A 1 86 ? -6.804 -7.493 10.156 1.00 97.38 86 VAL A C 1
ATOM 631 O O . VAL A 1 86 ? -6.317 -6.824 9.244 1.00 97.38 86 VAL A O 1
ATOM 634 N N . LEU A 1 87 ? -6.077 -8.266 10.963 1.00 91.56 87 LEU A N 1
ATOM 635 C CA . LEU A 1 87 ? -4.628 -8.359 10.842 1.00 91.56 87 LEU A CA 1
ATOM 636 C C . LEU A 1 87 ? -4.254 -9.114 9.558 1.00 91.56 87 LEU A C 1
ATOM 638 O O . LEU A 1 87 ? -4.761 -10.209 9.298 1.00 91.56 87 LEU A O 1
ATOM 642 N N . GLN A 1 88 ? -3.367 -8.533 8.755 1.00 92.25 88 GLN A N 1
ATOM 643 C CA . GLN A 1 88 ? -2.834 -9.182 7.561 1.00 92.25 88 GLN A CA 1
ATOM 644 C C . GLN A 1 88 ? -1.602 -10.039 7.904 1.00 92.25 88 GLN A C 1
ATOM 646 O O . GLN A 1 88 ? -0.887 -9.716 8.854 1.00 92.25 88 GLN A O 1
ATOM 651 N N . PRO A 1 89 ? -1.334 -11.128 7.156 1.00 87.31 89 PRO A N 1
ATOM 652 C CA . PRO A 1 89 ? -0.103 -11.905 7.308 1.00 87.31 89 PRO A CA 1
ATOM 653 C C . PRO A 1 89 ? 1.146 -11.019 7.246 1.00 87.31 89 PRO A C 1
ATOM 655 O O . PRO A 1 89 ? 1.158 -10.036 6.515 1.00 87.31 89 PRO A O 1
ATOM 658 N N . ASP A 1 90 ? 2.178 -11.368 8.015 1.00 87.94 90 ASP A N 1
ATOM 659 C CA . ASP A 1 90 ? 3.482 -10.680 8.095 1.00 87.94 90 ASP A CA 1
ATOM 660 C C . ASP A 1 90 ? 3.475 -9.243 8.648 1.00 87.94 90 ASP A C 1
ATOM 662 O O . ASP A 1 90 ? 4.532 -8.710 9.002 1.00 87.94 90 ASP A O 1
ATOM 666 N N . TRP A 1 91 ? 2.298 -8.648 8.832 1.00 94.44 91 TRP A N 1
ATOM 667 C CA . TRP A 1 91 ? 2.131 -7.366 9.497 1.00 94.44 91 TRP A CA 1
ATOM 668 C C . TRP A 1 91 ? 1.909 -7.528 11.000 1.00 94.44 91 TRP A C 1
ATOM 670 O O . TRP A 1 91 ? 1.186 -8.412 11.460 1.00 94.44 91 TRP A O 1
ATOM 680 N N . SER A 1 92 ? 2.498 -6.621 11.773 1.00 94.12 92 SER A N 1
ATOM 681 C CA . SER A 1 92 ? 2.286 -6.500 13.216 1.00 94.12 92 SER A CA 1
ATOM 682 C C . SER A 1 92 ? 1.726 -5.124 13.537 1.00 94.12 92 SER A C 1
ATOM 684 O O . SER A 1 92 ? 2.253 -4.121 13.067 1.00 94.12 92 SER A O 1
ATOM 686 N N . GLN A 1 93 ? 0.662 -5.075 14.332 1.00 96.44 93 GLN A N 1
ATOM 687 C CA . GLN A 1 93 ? 0.079 -3.815 14.778 1.00 96.44 93 GLN A CA 1
ATOM 688 C C . GLN A 1 93 ? 0.999 -3.115 15.786 1.00 96.44 93 GLN A C 1
ATOM 690 O O . GLN A 1 93 ? 1.507 -3.744 16.716 1.00 96.44 93 GLN A O 1
ATOM 695 N N . THR A 1 94 ? 1.175 -1.813 15.603 1.00 97.12 94 THR A N 1
ATOM 696 C CA . THR A 1 94 ? 1.927 -0.898 16.468 1.00 97.12 94 THR A CA 1
ATOM 697 C C . THR A 1 94 ? 1.018 0.151 17.118 1.00 97.12 94 THR A C 1
ATOM 699 O O . THR A 1 94 ? 1.332 0.632 18.208 1.00 97.12 94 THR A O 1
ATOM 702 N N . ALA A 1 95 ? -0.140 0.451 16.513 1.00 97.31 95 ALA A N 1
ATOM 703 C CA . ALA A 1 95 ? -1.157 1.335 17.082 1.00 97.31 95 ALA A CA 1
ATOM 704 C C . ALA A 1 95 ? -2.602 0.910 16.743 1.00 97.31 95 ALA A C 1
ATOM 706 O O . ALA A 1 95 ? -2.851 0.391 15.650 1.00 97.31 95 ALA A O 1
ATOM 707 N N . PRO A 1 96 ? -3.581 1.160 17.635 1.00 97.75 96 PRO A N 1
ATOM 708 C CA . PRO A 1 96 ? -3.406 1.419 19.074 1.00 97.75 96 PRO A CA 1
ATOM 709 C C . PRO A 1 96 ? -2.775 0.213 19.807 1.00 97.75 96 PRO A C 1
ATOM 711 O O . PRO A 1 96 ? -2.527 -0.821 19.189 1.00 97.75 96 PRO A O 1
ATOM 714 N N . ASN A 1 97 ? -2.508 0.331 21.114 1.00 95.50 97 ASN A N 1
ATOM 715 C CA . ASN A 1 97 ? -1.881 -0.732 21.926 1.00 95.50 97 ASN A CA 1
ATOM 716 C C . ASN A 1 97 ? -2.756 -1.217 23.100 1.00 95.50 97 ASN A C 1
ATOM 718 O O . ASN A 1 97 ? -2.332 -2.012 23.942 1.00 95.50 97 ASN A O 1
ATOM 722 N N . GLU A 1 98 ? -4.002 -0.763 23.135 1.00 96.25 98 GLU A N 1
ATOM 723 C CA . GLU A 1 98 ? -5.009 -1.104 24.121 1.00 96.25 98 GLU A CA 1
ATOM 724 C C . GLU A 1 98 ? -5.678 -2.427 23.748 1.00 96.25 98 GLU A C 1
ATOM 726 O O . GLU A 1 98 ? -6.302 -2.554 22.692 1.00 96.25 98 GLU A O 1
ATOM 731 N N . GLU A 1 99 ? -5.530 -3.438 24.609 1.00 97.12 99 GLU A N 1
ATOM 732 C CA . GLU A 1 99 ? -6.133 -4.755 24.396 1.00 97.12 99 GLU A CA 1
ATOM 733 C C . GLU A 1 99 ? -7.652 -4.665 24.535 1.00 97.12 99 GLU A C 1
ATOM 735 O O . GLU A 1 99 ? -8.170 -4.445 25.629 1.00 97.12 99 GLU A O 1
ATOM 740 N N . VAL A 1 100 ? -8.360 -4.886 23.428 1.00 97.81 100 VAL A N 1
ATOM 741 C CA . VAL A 1 100 ? -9.830 -4.925 23.397 1.00 97.81 100 VAL A CA 1
ATOM 742 C C . VAL A 1 100 ? -10.358 -6.269 22.912 1.00 97.81 100 VAL A C 1
ATOM 744 O O . VAL A 1 100 ? -11.538 -6.542 23.065 1.00 97.81 100 VAL A O 1
ATOM 747 N N . ASN A 1 101 ? -9.522 -7.132 22.329 1.00 96.38 101 ASN A N 1
ATOM 748 C CA . ASN A 1 101 ? -9.943 -8.421 21.786 1.00 96.38 101 ASN A CA 1
ATOM 749 C C . ASN A 1 101 ? -9.071 -9.561 22.320 1.00 96.38 101 ASN A C 1
ATOM 751 O O . ASN A 1 101 ? -7.880 -9.639 22.035 1.00 96.38 101 ASN A O 1
ATOM 755 N N . LEU A 1 102 ? -9.691 -10.489 23.053 1.00 90.06 102 LEU A N 1
ATOM 756 C CA . LEU A 1 102 ? -9.032 -11.672 23.624 1.00 90.06 102 LEU A CA 1
ATOM 757 C C . LEU A 1 102 ? -9.583 -12.995 23.069 1.00 90.06 102 LEU A C 1
ATOM 759 O O . LEU A 1 102 ? -9.253 -14.068 23.581 1.00 90.06 102 LEU A O 1
ATOM 763 N N . VAL A 1 103 ? -10.470 -12.933 22.072 1.00 93.94 103 VAL A N 1
ATOM 764 C CA . VAL A 1 103 ? -11.339 -14.059 21.692 1.00 93.94 103 VAL A CA 1
ATOM 765 C C . VAL A 1 103 ? -11.222 -14.463 20.227 1.00 93.94 103 VAL A C 1
ATOM 767 O O . VAL A 1 103 ? -11.360 -15.650 19.933 1.00 93.94 103 VAL A O 1
ATOM 770 N N . ASP A 1 104 ? -10.946 -13.522 19.321 1.00 91.81 104 ASP A N 1
ATOM 771 C CA . ASP A 1 104 ? -10.861 -13.779 17.882 1.00 91.81 104 ASP A CA 1
ATOM 772 C C . ASP A 1 104 ? -9.460 -13.460 17.360 1.00 91.81 104 ASP A C 1
ATOM 774 O O . ASP A 1 104 ? -9.094 -12.304 17.169 1.00 91.81 104 ASP A O 1
ATOM 778 N N . SER A 1 105 ? -8.674 -14.504 17.096 1.00 90.38 105 SER A N 1
ATOM 779 C CA . SER A 1 105 ? -7.307 -14.371 16.586 1.00 90.38 105 SER A CA 1
ATOM 780 C C . SER A 1 105 ? -7.224 -13.974 15.108 1.00 90.38 105 SER A C 1
ATOM 782 O O . SER A 1 105 ? -6.121 -13.869 14.581 1.00 90.38 105 SER A O 1
ATOM 784 N N . THR A 1 106 ? -8.352 -13.847 14.401 1.00 89.94 106 THR A N 1
ATOM 785 C CA . THR A 1 106 ? -8.386 -13.342 13.015 1.00 89.94 106 THR A CA 1
ATOM 786 C C . THR A 1 106 ? -8.466 -11.818 12.947 1.00 89.94 106 THR A C 1
AT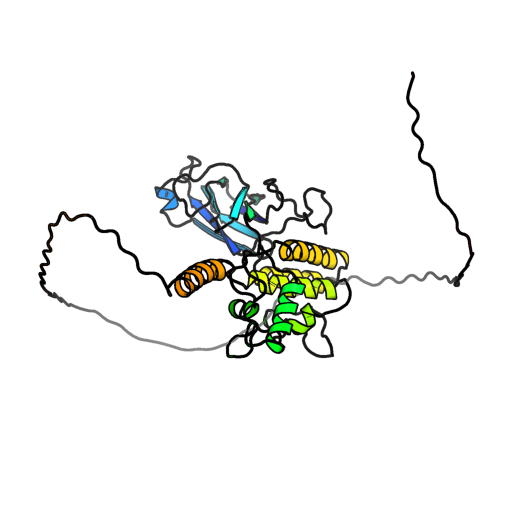OM 788 O O . THR A 1 106 ? -8.257 -11.231 11.886 1.00 89.94 106 THR A O 1
ATOM 791 N N . LEU A 1 107 ? -8.766 -11.180 14.076 1.00 94.88 107 LEU A N 1
ATOM 792 C CA . LEU A 1 107 ? -8.766 -9.736 14.259 1.00 94.88 107 LEU A CA 1
ATOM 793 C C . LEU A 1 107 ? -7.516 -9.325 15.029 1.00 94.88 107 LEU A C 1
ATOM 795 O O . LEU A 1 107 ? -6.867 -10.150 15.678 1.00 94.88 107 LEU A O 1
ATOM 799 N N . SER A 1 108 ? -7.199 -8.038 14.994 1.00 95.56 108 SER A N 1
ATOM 800 C CA . SER A 1 108 ? -6.186 -7.490 15.879 1.00 95.56 108 SER A CA 1
ATOM 801 C C . SER A 1 108 ? -6.561 -7.680 17.351 1.00 95.56 108 SER A C 1
ATOM 803 O O . SER A 1 108 ? -7.735 -7.633 17.728 1.00 95.56 108 SER A O 1
ATOM 805 N N . GLN A 1 109 ? -5.552 -7.895 18.199 1.00 96.56 109 GLN A N 1
ATOM 806 C CA . GLN A 1 109 ? -5.731 -7.919 19.655 1.00 96.56 109 GLN A CA 1
ATOM 807 C C . GLN A 1 109 ? -6.054 -6.515 20.194 1.00 96.56 109 GLN A C 1
ATOM 809 O O . GLN A 1 109 ? -6.823 -6.371 21.151 1.00 96.56 109 GLN A O 1
ATOM 814 N N . TYR A 1 110 ? -5.477 -5.486 19.563 1.00 97.62 110 TYR A N 1
ATOM 815 C CA . TYR A 1 110 ? -5.595 -4.095 19.980 1.00 97.62 110 TYR A CA 1
ATOM 816 C C . TYR A 1 110 ? -6.576 -3.314 19.106 1.00 97.62 110 TYR A C 1
ATOM 818 O O . TYR A 1 110 ? -6.748 -3.594 17.914 1.00 97.62 110 TYR A O 1
ATOM 826 N N . GLY A 1 111 ? -7.227 -2.318 19.698 1.00 97.88 111 GLY A N 1
ATOM 827 C CA . GLY A 1 111 ? -8.258 -1.536 19.026 1.00 97.88 111 GLY A CA 1
ATOM 828 C C . GLY A 1 111 ? -8.831 -0.433 19.906 1.00 97.88 111 GLY A C 1
ATOM 829 O O . GLY A 1 111 ? -8.222 -0.016 20.885 1.00 97.88 111 GLY A O 1
ATOM 830 N N . TYR A 1 112 ? -10.021 0.042 19.549 1.00 98.25 112 TYR A N 1
ATOM 831 C CA . TYR A 1 112 ? -10.704 1.120 20.257 1.00 98.25 112 TYR A CA 1
ATOM 832 C C . TYR A 1 112 ? -12.008 0.635 20.878 1.00 98.25 112 TYR A C 1
ATOM 834 O O . TYR A 1 112 ? -12.933 0.275 20.149 1.00 98.25 112 TYR A O 1
ATOM 842 N N . ALA A 1 113 ? -12.116 0.722 22.201 1.00 97.69 113 ALA A N 1
ATOM 843 C CA . ALA A 1 113 ? -13.395 0.710 22.898 1.00 97.69 113 ALA A CA 1
ATOM 844 C C . ALA A 1 113 ? -13.916 2.148 22.995 1.00 97.69 113 ALA A C 1
ATOM 846 O O . ALA A 1 113 ? -13.245 3.029 23.535 1.00 97.69 113 ALA A O 1
ATOM 847 N N . ILE A 1 114 ? -15.087 2.423 22.421 1.00 96.94 114 ILE A N 1
ATOM 848 C CA . ILE A 1 114 ? -15.627 3.784 22.330 1.00 96.94 114 ILE A CA 1
ATOM 849 C C . ILE A 1 114 ? -17.085 3.856 22.750 1.00 96.94 114 ILE A C 1
ATOM 851 O O . ILE A 1 114 ? -17.881 2.952 22.514 1.00 96.94 114 ILE A O 1
ATOM 855 N N . THR A 1 115 ? -17.456 5.017 23.284 1.00 97.75 115 THR A N 1
ATOM 856 C CA . THR A 1 115 ? -18.849 5.409 23.493 1.00 97.75 115 THR A CA 1
ATOM 857 C C . THR A 1 115 ? -19.159 6.610 22.613 1.00 97.75 115 THR A C 1
ATOM 859 O O . THR A 1 115 ? -18.550 7.670 22.762 1.00 97.75 115 THR A O 1
ATOM 862 N N . LEU A 1 116 ? -20.120 6.459 21.707 1.00 97.81 116 LEU A N 1
ATOM 863 C CA . LEU A 1 116 ? -20.518 7.502 20.771 1.00 97.81 116 LEU A CA 1
ATOM 864 C C . LEU A 1 116 ? -21.848 8.130 21.170 1.00 97.81 116 LEU A C 1
ATOM 866 O O . LEU A 1 116 ? -22.829 7.454 21.482 1.00 97.81 116 LEU A O 1
ATOM 870 N N . THR A 1 117 ? -21.899 9.456 21.092 1.00 97.94 117 THR A N 1
ATOM 871 C CA . THR A 1 117 ? -23.125 10.241 21.269 1.00 97.94 117 THR A CA 1
ATOM 872 C C . THR A 1 117 ? -23.642 10.781 19.935 1.00 97.94 117 THR A C 1
ATOM 874 O O . THR A 1 117 ? -22.920 10.861 18.940 1.00 97.94 117 THR A O 1
ATOM 877 N N . SER A 1 118 ? -24.925 11.149 19.878 1.00 97.75 118 SER A N 1
ATOM 878 C CA . SER A 1 118 ? -25.549 11.621 18.634 1.00 97.75 118 SER A CA 1
ATOM 879 C C . SER A 1 118 ? -24.829 12.841 18.059 1.00 97.75 118 SER A C 1
ATOM 881 O O . SER A 1 118 ? -24.713 13.869 18.719 1.00 97.75 118 SER A O 1
ATOM 883 N N . GLY A 1 119 ? -24.399 12.734 16.800 1.00 96.00 119 GLY A N 1
ATOM 884 C CA . GLY A 1 119 ? -23.697 13.799 16.077 1.00 96.00 119 GLY A CA 1
ATOM 885 C C . GLY A 1 119 ? -22.214 13.974 16.425 1.00 96.00 119 GLY A C 1
ATOM 886 O O . GLY A 1 119 ? -21.588 14.864 15.860 1.00 96.00 119 GLY A O 1
ATOM 887 N N . GLN A 1 120 ? -21.642 13.148 17.310 1.00 98.19 120 GLN A N 1
ATOM 888 C CA . GLN A 1 120 ? -20.212 13.196 17.631 1.00 98.19 120 GLN A CA 1
ATOM 889 C C . GLN A 1 120 ? -19.351 12.914 16.394 1.00 98.19 120 GLN A C 1
ATOM 891 O O . GLN A 1 120 ? -19.696 12.052 15.583 1.00 98.19 120 GLN A O 1
ATOM 896 N N . ILE A 1 121 ? -18.234 13.634 16.284 1.00 97.75 121 ILE A N 1
ATOM 897 C CA . ILE A 1 121 ? -17.138 13.345 15.359 1.00 97.75 121 ILE A CA 1
ATOM 898 C C . ILE A 1 121 ? -15.987 12.818 16.212 1.00 97.75 121 ILE A C 1
ATOM 900 O O . ILE A 1 121 ? -15.484 13.531 17.077 1.00 97.75 121 ILE A O 1
ATOM 904 N N . ASP A 1 122 ? -15.633 11.560 15.994 1.00 97.62 122 ASP A N 1
ATOM 905 C CA . ASP A 1 122 ? -14.581 10.825 16.682 1.00 97.62 122 ASP A CA 1
ATOM 906 C C . ASP A 1 122 ? -13.462 10.532 15.671 1.00 97.62 122 ASP A C 1
ATOM 908 O O . ASP A 1 122 ? -13.547 9.586 14.891 1.00 97.62 122 ASP A O 1
ATOM 912 N N . SER A 1 123 ? -12.459 11.407 15.616 1.00 97.00 123 SER A N 1
ATOM 913 C CA . SER A 1 123 ? -11.340 11.348 14.661 1.00 97.00 123 SER A CA 1
ATOM 914 C C . SER A 1 123 ? -10.031 10.931 15.336 1.00 97.00 123 SER A C 1
ATOM 916 O O . SER A 1 123 ? -9.907 11.058 16.551 1.00 97.00 123 SER A O 1
ATOM 918 N N . GLY A 1 124 ? -9.025 10.538 14.549 1.00 94.81 124 GLY A N 1
ATOM 919 C CA . GLY A 1 124 ? -7.694 10.171 15.059 1.00 94.81 124 GLY A CA 1
ATOM 920 C C . GLY A 1 124 ? -7.605 8.728 15.559 1.00 94.81 124 GLY A C 1
ATOM 921 O O . GLY A 1 124 ? -6.751 8.403 16.377 1.00 94.81 124 GLY A O 1
ATOM 922 N N . ASN A 1 125 ? -8.503 7.865 15.085 1.00 96.56 125 ASN A N 1
ATOM 923 C CA . ASN A 1 125 ? -8.536 6.449 15.432 1.00 96.56 125 ASN A CA 1
ATOM 924 C C . ASN A 1 125 ? -7.603 5.647 14.518 1.00 96.56 125 ASN A C 1
ATOM 926 O O . ASN A 1 125 ? -8.053 4.844 13.702 1.00 96.56 125 ASN A O 1
ATOM 930 N N . ASN A 1 126 ? -6.316 5.946 14.576 1.00 98.19 126 ASN A N 1
ATOM 931 C CA . ASN A 1 126 ? -5.355 5.442 13.609 1.00 98.19 126 ASN A CA 1
ATOM 932 C C . ASN A 1 126 ? -4.908 4.008 13.915 1.00 98.19 126 ASN A C 1
ATOM 934 O O . ASN A 1 126 ? -4.688 3.643 15.066 1.00 98.19 126 ASN A O 1
ATOM 938 N N . PHE A 1 127 ? -4.727 3.213 12.866 1.00 98.50 127 PHE A N 1
ATOM 939 C CA . PHE A 1 127 ? -4.147 1.878 12.961 1.00 98.50 127 PHE A CA 1
ATOM 940 C C . PHE A 1 127 ? -2.762 1.895 12.310 1.00 98.50 127 PHE A C 1
ATOM 942 O O . PHE A 1 127 ? -2.654 2.059 11.098 1.00 98.50 127 PHE A O 1
ATOM 949 N N . GLY A 1 128 ? -1.710 1.757 13.107 1.00 98.12 128 GLY A N 1
ATOM 950 C CA . GLY A 1 128 ? -0.331 1.688 12.616 1.00 98.12 128 GLY A CA 1
ATOM 951 C C . GLY A 1 128 ? 0.127 0.244 12.589 1.00 98.12 128 GLY A C 1
ATOM 952 O O . GLY A 1 128 ? -0.104 -0.461 13.575 1.00 98.12 128 GLY A O 1
ATOM 953 N N . ASN A 1 129 ? 0.747 -0.203 11.492 1.00 97.31 129 ASN A N 1
ATOM 954 C CA . ASN A 1 129 ? 1.368 -1.526 11.426 1.00 97.31 129 ASN A CA 1
ATOM 955 C C . ASN A 1 129 ? 2.749 -1.479 10.779 1.00 97.31 129 ASN A C 1
ATOM 957 O O . ASN A 1 129 ? 2.975 -0.741 9.825 1.00 97.31 129 ASN A O 1
ATOM 961 N N . LEU A 1 130 ? 3.614 -2.380 11.237 1.00 95.00 130 LEU A N 1
ATOM 962 C CA . LEU A 1 130 ? 4.936 -2.643 10.684 1.00 95.00 130 LEU A CA 1
ATOM 963 C C . LEU A 1 130 ? 4.937 -3.977 9.924 1.00 95.00 130 LEU A C 1
ATOM 965 O O . LEU A 1 130 ? 4.436 -4.987 10.432 1.00 95.00 130 LEU A O 1
ATOM 969 N N . LEU A 1 131 ? 5.545 -4.003 8.737 1.00 92.81 131 LEU A N 1
ATOM 970 C CA . LEU A 1 131 ? 5.774 -5.229 7.970 1.00 92.81 131 LEU A CA 1
ATOM 971 C C . LEU A 1 131 ? 7.099 -5.884 8.398 1.00 92.81 131 LEU A C 1
ATOM 973 O O . LEU A 1 131 ? 8.179 -5.373 8.111 1.00 92.81 131 LEU A O 1
ATOM 977 N N . ALA A 1 132 ? 7.035 -7.029 9.085 1.00 82.62 132 ALA A N 1
ATOM 978 C CA . ALA A 1 132 ? 8.197 -7.623 9.764 1.00 82.62 132 ALA A CA 1
ATOM 979 C C . ALA A 1 132 ? 9.304 -8.127 8.817 1.00 82.62 132 ALA A C 1
ATOM 981 O O . ALA A 1 132 ? 10.459 -8.237 9.225 1.00 82.62 132 ALA A O 1
ATOM 982 N N . ASN A 1 133 ? 8.954 -8.438 7.567 1.00 81.69 133 ASN A N 1
ATOM 983 C CA . ASN A 1 133 ? 9.873 -8.901 6.528 1.00 81.69 133 ASN A CA 1
ATOM 984 C C . ASN A 1 133 ? 9.587 -8.159 5.218 1.00 81.69 133 ASN A C 1
ATOM 986 O O . ASN A 1 133 ? 9.328 -8.801 4.206 1.00 81.69 133 ASN A O 1
ATOM 990 N N . ALA A 1 134 ? 9.559 -6.824 5.250 1.00 88.38 134 ALA A N 1
ATOM 991 C CA . ALA A 1 134 ? 9.357 -6.038 4.038 1.00 88.38 134 ALA A CA 1
ATOM 992 C C . ALA A 1 134 ? 10.426 -6.389 2.992 1.00 88.38 134 ALA A C 1
ATOM 994 O O . ALA A 1 134 ? 11.628 -6.304 3.251 1.00 88.38 134 ALA A O 1
ATOM 995 N N . GLU A 1 135 ? 9.977 -6.792 1.811 1.00 93.06 135 GLU A N 1
ATOM 996 C CA . GLU A 1 135 ? 10.817 -7.168 0.685 1.00 93.06 135 GLU A CA 1
ATOM 997 C C . GLU A 1 135 ? 10.617 -6.194 -0.473 1.00 93.06 135 GLU A C 1
ATOM 999 O O . GLU A 1 135 ? 9.561 -5.596 -0.656 1.00 93.06 135 GLU A O 1
ATOM 1004 N N . GLY A 1 136 ? 11.637 -6.090 -1.313 1.00 95.38 136 GLY A N 1
ATOM 1005 C CA . GLY A 1 136 ? 11.576 -5.434 -2.599 1.00 95.38 136 GLY A CA 1
ATOM 1006 C C . GLY A 1 136 ? 12.849 -5.649 -3.404 1.00 95.38 136 GLY A C 1
ATOM 1007 O O . GLY A 1 136 ? 13.965 -5.775 -2.889 1.00 95.38 136 GLY A O 1
ATOM 1008 N N . LEU A 1 137 ? 12.664 -5.712 -4.716 1.00 96.88 137 LEU A N 1
ATOM 1009 C CA . LEU A 1 137 ? 13.718 -5.929 -5.690 1.00 96.88 137 LEU A CA 1
ATOM 1010 C C . LEU A 1 137 ? 13.924 -4.662 -6.515 1.00 96.88 137 LEU A C 1
ATOM 1012 O O . LEU A 1 137 ? 12.988 -4.086 -7.073 1.00 96.88 137 LEU A O 1
ATOM 1016 N N . THR A 1 138 ? 15.184 -4.249 -6.620 1.00 97.62 138 THR A N 1
ATOM 1017 C CA . THR A 1 138 ? 15.562 -2.993 -7.278 1.00 97.62 138 THR A CA 1
ATOM 1018 C C . THR A 1 138 ? 15.165 -2.956 -8.761 1.00 97.62 138 THR A C 1
ATOM 1020 O O . THR A 1 138 ? 15.124 -4.003 -9.422 1.00 97.62 138 THR A O 1
ATOM 1023 N N . PRO A 1 139 ? 15.032 -1.760 -9.373 1.00 98.44 139 PRO A N 1
ATOM 1024 C CA . PRO A 1 139 ? 14.880 -1.638 -10.827 1.00 98.44 139 PRO A CA 1
ATOM 1025 C C . PRO A 1 139 ? 15.961 -2.399 -11.617 1.00 98.44 139 PRO A C 1
ATOM 1027 O O . PRO A 1 139 ? 15.710 -2.937 -12.697 1.00 98.44 139 PRO A O 1
ATOM 1030 N N . GLY A 1 140 ? 17.177 -2.492 -11.063 1.00 97.62 140 GLY A N 1
ATOM 1031 C CA . GLY A 1 140 ? 18.290 -3.235 -11.650 1.00 97.62 140 GLY A CA 1
ATOM 1032 C C . GLY A 1 140 ? 18.072 -4.749 -11.698 1.00 97.62 140 GLY A C 1
ATOM 1033 O O . GLY A 1 140 ? 18.476 -5.379 -12.682 1.00 97.62 140 GLY A O 1
ATOM 1034 N N . PHE A 1 141 ? 17.419 -5.333 -10.689 1.00 97.25 141 PHE A N 1
ATOM 1035 C CA . PHE A 1 141 ? 17.062 -6.754 -10.672 1.00 97.25 141 PHE A CA 1
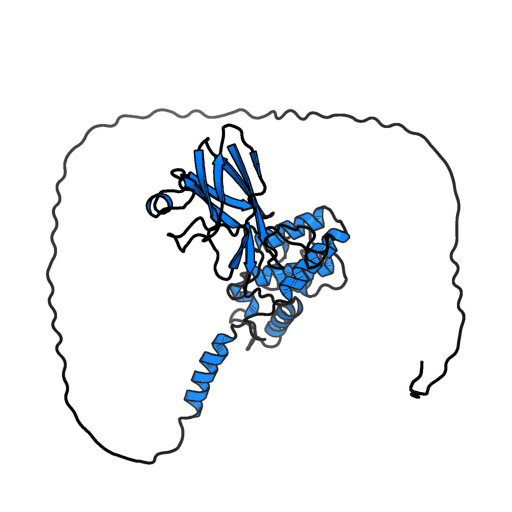ATOM 1036 C C . PHE A 1 141 ? 16.072 -7.083 -11.793 1.00 97.25 141 PHE A C 1
ATOM 1038 O O . PHE A 1 141 ? 16.337 -7.968 -12.616 1.00 97.25 141 PHE A O 1
ATOM 1045 N N . TRP A 1 142 ? 14.973 -6.326 -11.865 1.00 97.94 142 TRP A N 1
ATOM 1046 C CA . TRP A 1 142 ? 13.903 -6.520 -12.846 1.00 97.94 142 TRP A CA 1
ATOM 1047 C C . TRP A 1 142 ? 14.411 -6.360 -14.278 1.00 97.94 142 TRP A C 1
ATOM 1049 O O . TRP A 1 142 ? 14.224 -7.247 -15.117 1.00 97.94 142 TRP A O 1
ATOM 1059 N N . LYS A 1 143 ? 15.170 -5.287 -14.523 1.00 97.25 143 LYS A N 1
ATOM 1060 C CA . LYS A 1 143 ? 15.847 -5.029 -15.798 1.00 97.25 143 LYS A CA 1
ATOM 1061 C C . LYS A 1 143 ? 16.799 -6.154 -16.197 1.00 97.25 143 LYS A C 1
ATOM 1063 O O . LYS A 1 143 ? 16.833 -6.561 -17.358 1.00 97.25 143 LYS A O 1
ATOM 1068 N N . SER A 1 144 ? 17.624 -6.624 -15.261 1.00 96.62 144 SER A N 1
ATOM 1069 C CA . SER A 1 144 ? 18.609 -7.668 -15.557 1.00 96.62 144 SER A CA 1
ATOM 1070 C C . SER A 1 144 ? 17.928 -8.988 -15.898 1.00 96.62 144 SER A C 1
ATOM 1072 O O . SER A 1 144 ? 18.384 -9.675 -16.809 1.00 96.62 144 SER A O 1
ATOM 1074 N N . ASN A 1 145 ? 16.826 -9.323 -15.222 1.00 95.75 145 ASN A N 1
ATOM 1075 C CA . ASN A 1 145 ? 16.027 -10.503 -15.545 1.00 95.75 145 ASN A CA 1
ATOM 1076 C C . ASN A 1 145 ? 15.409 -10.412 -16.944 1.00 95.75 145 ASN A C 1
ATOM 1078 O O . ASN A 1 145 ? 15.561 -11.359 -17.714 1.00 95.75 145 ASN A O 1
ATOM 1082 N N . ALA A 1 146 ? 14.819 -9.268 -17.310 1.00 96.50 146 ALA A N 1
ATOM 1083 C CA . ALA A 1 146 ? 14.286 -9.049 -18.656 1.00 96.50 146 ALA A CA 1
ATOM 1084 C C . ALA A 1 146 ? 15.367 -9.241 -19.738 1.00 96.50 146 ALA A C 1
ATOM 1086 O O . ALA A 1 146 ? 15.239 -10.095 -20.614 1.00 96.50 146 ALA A O 1
ATOM 1087 N N . ALA A 1 147 ? 16.509 -8.559 -19.605 1.00 96.25 147 ALA A N 1
ATOM 1088 C CA . ALA A 1 147 ? 17.607 -8.675 -20.568 1.00 96.25 147 ALA A CA 1
ATOM 1089 C C . ALA A 1 147 ? 18.234 -10.084 -20.619 1.00 96.25 147 ALA A C 1
ATOM 1091 O O . ALA A 1 147 ? 18.736 -10.525 -21.658 1.00 96.25 147 ALA A O 1
ATOM 1092 N N . ASN A 1 148 ? 18.266 -10.804 -19.494 1.00 95.69 148 ASN A N 1
ATOM 1093 C CA . ASN A 1 148 ? 18.812 -12.158 -19.444 1.00 95.69 148 ASN A CA 1
ATOM 1094 C C . ASN A 1 148 ? 17.853 -13.201 -20.023 1.00 95.69 148 ASN A C 1
ATOM 1096 O O . ASN A 1 148 ? 18.341 -14.192 -20.564 1.00 95.69 148 ASN A O 1
ATOM 1100 N N . ALA A 1 149 ? 16.538 -12.981 -19.970 1.00 95.25 14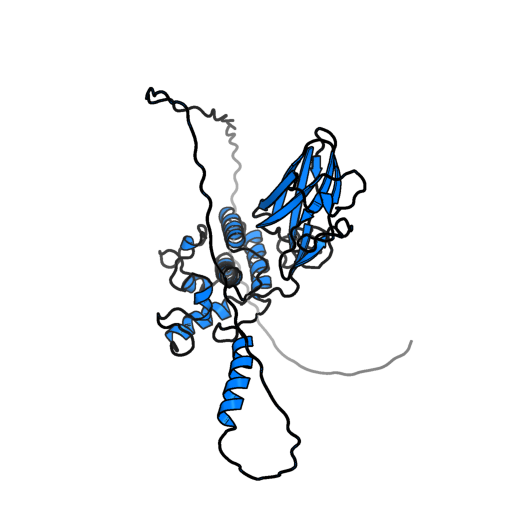9 ALA A N 1
ATOM 1101 C CA . ALA A 1 149 ? 15.553 -13.832 -20.635 1.00 95.25 149 ALA A CA 1
ATOM 1102 C C . ALA A 1 149 ? 15.786 -13.879 -22.152 1.00 95.25 149 ALA A C 1
ATOM 1104 O O . ALA A 1 149 ? 15.782 -14.960 -22.735 1.00 95.25 149 ALA A O 1
ATOM 1105 N N . GLU A 1 150 ? 16.131 -12.749 -22.774 1.00 93.19 150 GLU A N 1
ATOM 1106 C CA . GLU A 1 150 ? 16.474 -12.707 -24.201 1.00 93.19 150 GLU A CA 1
ATOM 1107 C C . GLU A 1 150 ? 17.805 -13.407 -24.517 1.00 93.19 150 GLU A C 1
ATOM 1109 O O . GLU A 1 150 ? 17.945 -14.121 -25.512 1.00 93.19 150 GLU A O 1
ATOM 1114 N N . ARG A 1 151 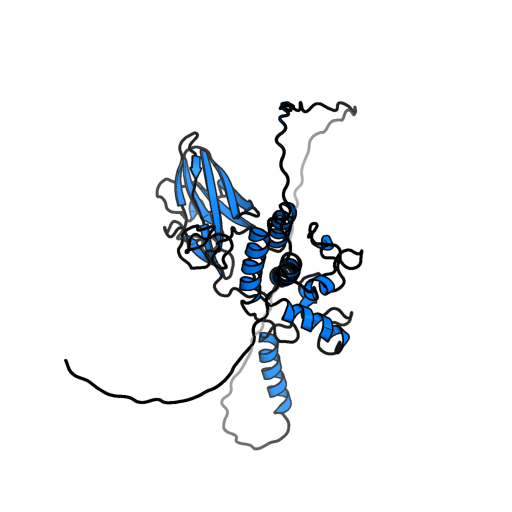? 18.821 -13.203 -23.668 1.00 94.75 151 ARG A N 1
ATOM 1115 C CA . ARG A 1 151 ? 20.186 -13.718 -23.898 1.00 94.75 151 ARG A CA 1
ATOM 1116 C C . ARG A 1 151 ? 20.334 -15.196 -23.554 1.00 94.75 151 ARG A C 1
ATOM 1118 O O . ARG A 1 151 ? 21.177 -15.885 -24.131 1.00 94.75 151 ARG A O 1
ATOM 1125 N N . ARG A 1 152 ? 19.598 -15.653 -22.542 1.00 94.38 152 ARG A N 1
ATOM 1126 C CA . ARG A 1 152 ? 19.675 -16.975 -21.906 1.00 94.38 152 ARG A CA 1
ATOM 1127 C C . ARG A 1 152 ? 18.268 -17.485 -21.568 1.00 94.38 152 ARG A C 1
ATOM 1129 O O . ARG A 1 152 ? 17.982 -17.759 -20.397 1.00 94.38 152 ARG A O 1
ATOM 1136 N N . PRO A 1 153 ? 17.408 -17.672 -22.586 1.00 93.88 153 PRO A N 1
ATOM 1137 C CA . PRO A 1 153 ? 16.037 -18.132 -22.375 1.00 93.88 153 PRO A CA 1
ATOM 1138 C C . PRO A 1 153 ? 15.987 -19.508 -21.702 1.00 93.88 153 PRO A C 1
ATOM 1140 O O . PRO A 1 153 ? 15.057 -19.792 -20.965 1.00 93.88 153 PRO A O 1
ATOM 1143 N N . ASP A 1 154 ? 17.039 -20.326 -21.844 1.00 92.75 154 ASP A N 1
ATOM 1144 C CA . ASP A 1 154 ? 17.190 -21.620 -21.165 1.00 92.75 154 ASP A CA 1
ATOM 1145 C C . ASP A 1 154 ? 17.181 -21.546 -19.628 1.00 92.75 154 ASP A C 1
ATOM 1147 O O . ASP A 1 154 ? 17.032 -22.574 -18.969 1.00 92.75 154 ASP A O 1
ATOM 1151 N N . LYS A 1 155 ? 17.404 -20.358 -19.054 1.00 91.06 155 LYS A N 1
ATOM 1152 C CA . LYS A 1 155 ? 17.538 -20.151 -17.604 1.00 91.06 155 LYS A CA 1
ATOM 1153 C C . LYS A 1 155 ? 16.633 -19.076 -17.032 1.00 91.06 155 LYS A C 1
ATOM 1155 O O . LYS A 1 155 ? 16.352 -19.130 -15.843 1.00 91.06 155 LYS A O 1
ATOM 1160 N N . PHE A 1 156 ? 16.292 -18.080 -17.839 1.00 94.50 156 PHE A N 1
ATOM 1161 C CA . PHE A 1 156 ? 15.630 -16.866 -17.376 1.00 94.50 156 PHE A CA 1
ATOM 1162 C C . PHE A 1 156 ? 14.255 -16.671 -17.989 1.00 94.50 156 PHE A C 1
ATOM 1164 O O . PHE A 1 156 ? 13.580 -15.744 -17.570 1.00 94.50 156 PHE A O 1
ATOM 1171 N N . ALA A 1 157 ? 13.844 -17.495 -18.955 1.00 94.69 157 ALA A N 1
ATOM 1172 C CA . ALA A 1 157 ? 12.543 -17.373 -19.591 1.00 94.69 157 ALA A CA 1
ATOM 1173 C C . ALA A 1 157 ? 11.700 -18.634 -19.393 1.00 94.69 157 ALA A C 1
ATOM 1175 O O . ALA A 1 157 ? 12.225 -19.742 -19.251 1.00 94.69 157 ALA A O 1
ATOM 1176 N N . ASP A 1 158 ? 10.385 -18.458 -19.413 1.00 91.75 158 ASP A N 1
ATOM 1177 C CA . ASP A 1 158 ? 9.441 -19.553 -19.558 1.00 91.75 158 ASP A CA 1
ATOM 1178 C C . ASP A 1 158 ? 9.441 -20.103 -21.004 1.00 91.75 158 ASP A C 1
ATOM 1180 O O . ASP A 1 158 ? 10.177 -19.652 -21.887 1.00 91.75 158 ASP A O 1
ATOM 1184 N N . GLY A 1 159 ? 8.587 -21.095 -21.275 1.00 88.12 159 GLY A N 1
ATOM 1185 C CA . GLY A 1 159 ? 8.448 -21.676 -22.617 1.00 88.12 159 GLY A CA 1
ATOM 1186 C C . GLY A 1 159 ? 7.923 -20.711 -23.691 1.00 88.12 159 GLY A C 1
ATOM 1187 O O . GLY A 1 159 ? 7.987 -21.049 -24.873 1.00 88.12 159 GLY A O 1
ATOM 1188 N N . ASN A 1 160 ? 7.425 -19.535 -23.298 1.00 89.06 160 ASN A N 1
ATOM 1189 C CA . ASN A 1 160 ? 6.879 -18.500 -24.173 1.00 89.06 160 ASN A CA 1
ATOM 1190 C C . ASN A 1 160 ? 7.829 -17.301 -24.343 1.00 89.06 160 ASN A C 1
ATOM 1192 O O . ASN A 1 160 ? 7.521 -16.397 -25.116 1.00 89.06 160 ASN A O 1
ATOM 1196 N N . GLY A 1 161 ? 8.984 -17.297 -23.670 1.00 89.69 161 GLY A N 1
ATOM 1197 C CA . GLY A 1 161 ? 9.952 -16.201 -23.721 1.00 89.69 161 GLY A CA 1
ATOM 1198 C C . GLY A 1 161 ? 9.722 -15.095 -22.685 1.00 89.69 161 GLY A C 1
ATOM 1199 O O . GLY A 1 161 ? 10.433 -14.095 -22.724 1.00 89.69 161 GLY A O 1
ATOM 1200 N N . VAL A 1 162 ? 8.777 -15.260 -21.754 1.00 93.69 162 VAL A N 1
ATOM 1201 C CA . VAL A 1 162 ? 8.538 -14.311 -20.656 1.00 93.69 162 VAL A CA 1
ATOM 1202 C C . VAL A 1 162 ? 9.594 -14.523 -19.572 1.00 93.69 162 VAL A C 1
ATOM 1204 O O . VAL A 1 162 ? 9.832 -15.675 -19.198 1.00 93.69 162 VAL A O 1
ATOM 1207 N N . PRO A 1 163 ? 10.235 -13.467 -19.035 1.00 96.31 163 PRO A N 1
ATOM 1208 C CA . PRO A 1 163 ? 11.206 -13.642 -17.965 1.00 96.31 163 PRO A CA 1
ATOM 1209 C C . PRO A 1 163 ? 10.572 -14.301 -16.732 1.00 96.31 163 PRO A C 1
ATOM 1211 O O . PRO A 1 163 ? 9.515 -13.867 -16.288 1.00 96.31 163 PRO A O 1
ATOM 1214 N N . LEU A 1 164 ? 11.226 -15.301 -16.137 1.00 94.31 164 LEU A N 1
ATOM 1215 C CA . LEU A 1 164 ? 10.679 -16.081 -15.016 1.00 94.31 164 LEU A CA 1
ATOM 1216 C C . LEU A 1 164 ? 10.262 -15.200 -13.832 1.00 94.31 164 LEU A C 1
ATOM 1218 O O . LEU A 1 164 ? 9.177 -15.406 -13.300 1.00 94.31 164 LEU A O 1
ATOM 1222 N N . ALA A 1 165 ? 11.062 -14.179 -13.499 1.00 94.31 165 ALA A N 1
ATOM 1223 C CA . ALA A 1 165 ? 10.733 -13.223 -12.436 1.00 94.31 165 ALA A CA 1
ATOM 1224 C C . ALA A 1 165 ? 9.402 -12.486 -12.678 1.00 94.31 165 ALA A C 1
ATOM 1226 O O . ALA A 1 165 ? 8.754 -12.055 -11.738 1.00 94.31 165 ALA A O 1
ATOM 1227 N N . TRP A 1 166 ? 9.009 -12.309 -13.941 1.00 96.38 166 TRP A N 1
ATOM 1228 C CA . TRP A 1 166 ? 7.857 -11.502 -14.347 1.00 96.38 166 TRP A CA 1
ATOM 1229 C C . TRP A 1 166 ? 6.583 -12.333 -14.496 1.00 96.38 166 TRP A C 1
ATOM 1231 O O . TRP A 1 166 ? 5.488 -11.792 -14.466 1.00 96.38 166 TRP A O 1
ATOM 1241 N N . VAL A 1 167 ? 6.688 -13.657 -14.643 1.00 93.62 167 VAL A N 1
ATOM 1242 C CA . VAL A 1 167 ? 5.521 -14.510 -14.926 1.00 93.62 167 VAL A CA 1
ATOM 1243 C C . VAL A 1 167 ? 4.421 -14.332 -13.877 1.00 93.62 167 VAL A C 1
ATOM 1245 O O . VAL A 1 167 ? 3.246 -14.245 -14.227 1.00 93.62 167 VAL A O 1
ATOM 1248 N N . ALA A 1 168 ? 4.796 -14.262 -12.599 1.00 93.50 168 ALA A N 1
ATOM 1249 C CA . ALA A 1 168 ? 3.838 -14.168 -11.505 1.00 93.50 168 ALA A CA 1
ATOM 1250 C C . ALA A 1 168 ? 3.260 -12.756 -11.305 1.00 93.50 168 ALA A C 1
ATOM 1252 O O . ALA A 1 168 ? 2.235 -12.633 -10.643 1.00 93.50 168 ALA A O 1
ATOM 1253 N N . THR A 1 169 ? 3.859 -11.716 -11.901 1.00 96.44 169 THR A N 1
ATOM 1254 C CA . THR A 1 169 ? 3.359 -10.332 -11.802 1.00 96.44 169 THR A CA 1
ATOM 1255 C C . THR A 1 169 ? 2.189 -10.061 -12.751 1.00 96.44 169 THR A C 1
ATOM 1257 O O . THR A 1 169 ? 1.506 -9.048 -12.626 1.00 96.44 169 THR A O 1
ATOM 1260 N N . GLY A 1 170 ? 1.955 -10.950 -13.724 1.00 95.88 170 GLY A N 1
ATOM 1261 C CA . GLY A 1 170 ? 0.883 -10.813 -14.711 1.00 95.88 170 GLY A CA 1
ATOM 1262 C C . GLY A 1 170 ? 1.162 -9.804 -15.831 1.00 95.88 170 GLY A C 1
ATOM 1263 O O . GLY A 1 170 ? 0.295 -9.623 -16.683 1.00 95.88 170 GLY A O 1
ATOM 1264 N N . VAL A 1 171 ? 2.352 -9.196 -15.862 1.00 97.38 171 VAL A N 1
ATOM 1265 C CA . VAL A 1 171 ? 2.811 -8.290 -16.928 1.00 97.38 171 VAL A CA 1
ATOM 1266 C C . VAL A 1 171 ? 4.116 -8.786 -17.542 1.00 97.38 171 VAL A C 1
ATOM 1268 O O . VAL A 1 171 ? 4.897 -9.496 -16.906 1.00 97.38 171 VAL A O 1
ATOM 1271 N N . VAL A 1 172 ? 4.384 -8.399 -18.785 1.00 97.00 172 VAL A N 1
ATOM 1272 C CA . VAL A 1 172 ? 5.637 -8.709 -19.486 1.00 97.00 172 VAL A CA 1
ATOM 1273 C C . VAL A 1 172 ? 6.435 -7.434 -19.792 1.00 97.00 172 VAL A C 1
ATOM 1275 O O . VAL A 1 172 ? 5.861 -6.348 -19.828 1.00 97.00 172 VAL A O 1
ATOM 1278 N N . PRO A 1 173 ? 7.757 -7.519 -20.055 1.00 97.69 173 PRO A N 1
ATOM 1279 C CA . PRO A 1 173 ? 8.592 -6.327 -20.254 1.00 97.69 173 PRO A CA 1
ATOM 1280 C C . PRO A 1 173 ? 8.110 -5.378 -21.362 1.00 97.69 173 PRO A C 1
ATOM 1282 O O . PRO A 1 173 ? 8.303 -4.169 -21.260 1.00 97.69 173 PRO A O 1
ATOM 1285 N N . SER A 1 174 ? 7.471 -5.915 -22.404 1.00 96.12 174 SER A N 1
ATOM 1286 C CA . SER A 1 174 ? 6.943 -5.142 -23.531 1.00 96.12 174 SER A CA 1
ATOM 1287 C C . SER A 1 174 ? 5.569 -4.514 -23.287 1.00 96.12 174 SER A C 1
ATOM 1289 O O . SER A 1 174 ? 5.080 -3.810 -24.170 1.00 96.12 174 SER A O 1
ATOM 1291 N N . ASP A 1 175 ? 4.913 -4.797 -22.159 1.00 97.38 175 ASP A N 1
ATOM 1292 C CA . ASP A 1 175 ? 3.620 -4.187 -21.858 1.00 97.38 175 ASP A CA 1
ATOM 1293 C C . ASP A 1 175 ? 3.801 -2.687 -21.575 1.00 97.38 175 ASP A C 1
ATOM 1295 O O . ASP A 1 175 ? 4.773 -2.297 -20.914 1.00 97.38 175 ASP A O 1
ATOM 1299 N N . PRO A 1 176 ? 2.894 -1.826 -22.071 1.00 97.50 176 PRO A N 1
ATOM 1300 C CA . PRO A 1 176 ? 2.924 -0.404 -21.762 1.00 97.50 176 PRO A CA 1
ATOM 1301 C C . PRO A 1 176 ? 2.571 -0.164 -20.293 1.00 97.50 176 PRO A C 1
ATOM 1303 O O . PRO A 1 176 ? 1.685 -0.829 -19.754 1.00 97.50 176 PRO A O 1
ATOM 1306 N N . LEU A 1 177 ? 3.192 0.828 -19.656 1.00 98.06 177 LEU A N 1
ATOM 1307 C CA . LEU A 1 177 ? 2.869 1.216 -18.280 1.00 98.06 177 LEU A CA 1
ATOM 1308 C C . LEU A 1 177 ? 1.398 1.642 -18.129 1.00 98.06 177 LEU A C 1
ATOM 1310 O O . LEU A 1 177 ? 0.779 1.357 -17.104 1.00 98.06 177 LEU A O 1
ATOM 1314 N N . SER A 1 178 ? 0.793 2.229 -19.167 1.00 96.88 178 SER A N 1
ATOM 1315 C CA . SER A 1 178 ? -0.633 2.575 -19.137 1.00 96.88 178 SER A CA 1
ATOM 1316 C C . SER A 1 178 ? -1.562 1.360 -19.039 1.00 96.88 178 SER A C 1
ATOM 1318 O O . SER A 1 178 ? -2.694 1.502 -18.576 1.00 96.88 178 SER A O 1
ATOM 1320 N N . SER A 1 179 ? -1.103 0.154 -19.413 1.00 97.25 179 SER A N 1
ATOM 1321 C CA . SER A 1 179 ? -1.918 -1.069 -19.308 1.00 97.25 179 SER A CA 1
ATOM 1322 C C . SER A 1 179 ? -2.287 -1.419 -17.868 1.00 97.25 179 SER A C 1
ATOM 1324 O O . SER A 1 179 ? -3.293 -2.092 -17.650 1.00 97.25 179 SER A O 1
ATOM 1326 N N . VAL A 1 180 ? -1.504 -0.930 -16.902 1.00 97.75 180 VAL A N 1
ATOM 1327 C CA . VAL A 1 180 ? -1.744 -1.107 -15.466 1.00 97.75 180 VAL A CA 1
ATOM 1328 C C . VAL A 1 180 ? -2.205 0.179 -14.777 1.00 97.75 180 VAL A C 1
ATOM 1330 O O . VAL A 1 180 ? -2.339 0.205 -13.561 1.00 97.75 180 VAL A O 1
ATOM 1333 N N . GLY A 1 181 ? -2.472 1.238 -15.547 1.00 97.38 181 GLY A N 1
ATOM 1334 C CA . GLY A 1 181 ? -3.059 2.480 -15.046 1.00 97.38 181 GLY A CA 1
ATOM 1335 C C . GLY A 1 181 ? -2.087 3.633 -14.805 1.00 97.38 181 GLY A C 1
ATOM 1336 O O . GLY A 1 181 ? -2.546 4.698 -14.410 1.00 97.38 181 GLY A O 1
ATOM 1337 N N . PHE A 1 182 ? -0.785 3.498 -15.077 1.00 97.75 182 PHE A N 1
ATOM 1338 C CA . PHE A 1 182 ? 0.106 4.664 -15.053 1.00 97.75 182 PHE A CA 1
ATOM 1339 C C . PHE A 1 182 ? -0.156 5.557 -16.277 1.00 97.75 182 PHE A C 1
ATOM 1341 O O . PHE A 1 182 ? 0.305 5.253 -17.379 1.00 97.75 182 PHE A O 1
ATOM 1348 N N . THR A 1 183 ? -0.905 6.647 -16.106 1.00 95.12 183 THR A N 1
ATOM 1349 C CA . THR A 1 183 ? -1.348 7.517 -17.213 1.00 95.12 183 THR A CA 1
ATOM 1350 C C . THR A 1 183 ? -0.532 8.792 -17.357 1.00 95.12 183 THR A C 1
ATOM 1352 O O . THR A 1 183 ? -0.525 9.376 -18.437 1.00 95.12 183 THR A O 1
ATOM 1355 N N . GLU A 1 184 ? 0.170 9.203 -16.300 1.00 95.00 184 GLU A N 1
ATOM 1356 C CA . GLU A 1 184 ? 0.876 10.492 -16.258 1.00 95.00 184 GLU A CA 1
ATOM 1357 C C . GLU A 1 184 ? 2.363 10.402 -16.624 1.00 95.00 184 GLU A C 1
ATOM 1359 O O . GLU A 1 184 ? 3.059 11.412 -16.729 1.00 95.00 184 GLU A O 1
ATOM 1364 N N . PHE A 1 185 ? 2.890 9.195 -16.841 1.00 94.38 185 PHE A N 1
ATOM 1365 C CA . PHE A 1 185 ? 4.280 9.049 -17.254 1.00 94.38 185 PHE A CA 1
ATOM 1366 C C . PHE A 1 185 ? 4.532 9.610 -18.652 1.00 94.38 185 PHE A C 1
ATOM 1368 O O . PHE A 1 185 ? 3.735 9.462 -19.579 1.00 94.38 185 PHE A O 1
ATOM 1375 N N . GLN A 1 186 ? 5.721 10.189 -18.829 1.00 81.44 186 GLN A N 1
ATOM 1376 C CA . GLN A 1 186 ? 6.159 10.654 -20.137 1.00 81.44 186 GLN A CA 1
ATOM 1377 C C . GLN A 1 186 ? 6.185 9.522 -21.173 1.00 81.44 186 GLN A C 1
ATOM 1379 O O . GLN A 1 186 ? 6.680 8.421 -20.920 1.00 81.44 186 GLN A O 1
ATOM 1384 N N . VAL A 1 187 ? 5.738 9.857 -22.382 1.00 85.06 187 VAL A N 1
ATOM 1385 C CA . VAL A 1 187 ? 5.862 9.047 -23.601 1.00 85.06 187 VAL A CA 1
ATOM 1386 C C . VAL A 1 187 ? 7.323 9.045 -24.058 1.00 85.06 187 VAL A C 1
ATOM 1388 O O . VAL A 1 187 ? 7.888 10.098 -24.369 1.00 85.06 187 VAL A O 1
ATOM 1391 N N . LEU A 1 188 ? 7.936 7.866 -24.159 1.00 74.88 188 LEU A N 1
ATOM 1392 C CA . LEU A 1 188 ? 9.290 7.697 -24.683 1.00 74.88 188 LEU A CA 1
ATOM 1393 C C . LEU A 1 188 ? 9.261 7.269 -26.151 1.00 74.88 188 LEU A C 1
ATOM 1395 O O . LEU A 1 188 ? 8.433 6.480 -26.589 1.00 74.88 188 LEU A O 1
ATOM 1399 N N . ASN A 1 189 ? 10.181 7.811 -26.955 1.00 78.50 189 ASN A N 1
ATOM 1400 C CA . ASN A 1 189 ? 10.300 7.482 -28.384 1.00 78.50 189 ASN A CA 1
ATOM 1401 C C . ASN A 1 189 ? 9.000 7.679 -29.200 1.00 78.50 189 ASN A C 1
ATOM 1403 O O . ASN A 1 189 ? 8.841 7.086 -30.266 1.00 78.50 189 ASN A O 1
ATOM 1407 N N . GLY A 1 190 ? 8.080 8.524 -28.718 1.00 81.44 190 GLY A N 1
ATOM 1408 C CA . GLY A 1 190 ? 6.781 8.768 -29.349 1.00 81.44 190 GLY A CA 1
ATOM 1409 C C . GLY A 1 190 ? 5.749 7.651 -29.159 1.00 81.44 190 GLY A C 1
ATOM 1410 O O . GLY A 1 190 ? 4.703 7.715 -29.799 1.00 81.44 190 GLY A O 1
ATOM 1411 N N . ASN A 1 191 ? 6.024 6.665 -28.301 1.00 85.62 191 ASN A N 1
ATOM 1412 C CA . ASN A 1 191 ? 5.108 5.588 -27.941 1.00 85.62 191 ASN A CA 1
ATOM 1413 C C . ASN A 1 191 ? 4.874 5.558 -26.431 1.00 85.62 191 ASN A C 1
ATOM 1415 O O . ASN A 1 191 ? 5.641 6.116 -25.647 1.00 85.62 191 ASN A O 1
ATOM 1419 N N . ASP A 1 192 ? 3.797 4.888 -26.042 1.00 90.69 192 ASP A N 1
ATOM 1420 C CA . ASP A 1 192 ? 3.551 4.585 -24.643 1.00 90.69 192 ASP A CA 1
ATOM 1421 C C . ASP A 1 192 ? 4.728 3.798 -24.058 1.00 90.69 192 ASP A C 1
ATOM 1423 O O . ASP A 1 192 ? 5.198 2.829 -24.661 1.00 90.69 192 ASP A O 1
ATOM 1427 N N . THR A 1 193 ? 5.227 4.266 -22.920 1.00 96.25 193 THR A N 1
ATOM 1428 C CA . THR A 1 193 ? 6.457 3.756 -22.328 1.00 96.25 193 THR A CA 1
ATOM 1429 C C . THR A 1 193 ? 6.210 2.357 -21.786 1.00 96.25 193 THR A C 1
ATOM 1431 O O . THR A 1 193 ? 5.347 2.152 -20.935 1.00 96.25 193 THR A O 1
ATOM 1434 N N . THR A 1 194 ? 6.981 1.383 -22.260 1.00 97.44 194 THR A N 1
ATOM 1435 C CA . THR A 1 194 ? 6.908 0.003 -21.761 1.00 97.44 194 THR A CA 1
ATOM 1436 C C . THR A 1 194 ? 7.572 -0.155 -20.397 1.00 97.44 194 THR A C 1
ATOM 1438 O O . THR A 1 194 ? 8.431 0.644 -20.014 1.00 97.44 194 THR A O 1
ATOM 1441 N N . PHE A 1 195 ? 7.238 -1.224 -19.670 1.00 98.12 195 PHE A N 1
ATOM 1442 C CA . PHE A 1 195 ? 7.945 -1.581 -18.437 1.00 98.12 195 PHE A CA 1
ATOM 1443 C C . PHE A 1 195 ? 9.464 -1.716 -18.653 1.00 98.12 195 PHE A C 1
ATOM 1445 O O . PHE A 1 195 ? 10.258 -1.265 -17.825 1.00 98.12 195 PHE A O 1
ATOM 1452 N N . GLU A 1 196 ? 9.902 -2.302 -19.770 1.00 97.12 196 GLU A N 1
ATOM 1453 C CA . GLU A 1 196 ? 11.325 -2.406 -20.091 1.00 97.12 196 GLU A CA 1
ATOM 1454 C C . GLU A 1 196 ? 11.969 -1.035 -20.327 1.00 97.12 196 GLU A C 1
ATOM 1456 O O . GLU A 1 196 ? 13.054 -0.766 -19.798 1.00 97.12 196 GLU A O 1
ATOM 1461 N N . GLU A 1 197 ? 11.331 -0.162 -21.108 1.00 97.31 197 GLU A N 1
ATOM 1462 C CA . GLU A 1 197 ? 11.834 1.190 -21.370 1.00 97.31 197 GLU A CA 1
ATOM 1463 C C . GLU A 1 197 ? 11.899 2.017 -20.087 1.00 97.31 197 GLU A C 1
ATOM 1465 O O . GLU A 1 197 ? 12.921 2.659 -19.835 1.00 97.31 197 GLU A O 1
ATOM 1470 N N . ALA A 1 198 ? 10.872 1.919 -19.243 1.00 97.69 198 ALA A N 1
ATOM 1471 C CA . ALA A 1 198 ? 10.812 2.543 -17.930 1.00 97.69 198 ALA A CA 1
ATOM 1472 C C . ALA A 1 198 ? 12.001 2.135 -17.058 1.00 97.69 198 ALA A C 1
ATOM 1474 O O . ALA A 1 198 ? 12.771 2.987 -16.618 1.00 97.69 198 ALA A O 1
ATOM 1475 N N . LEU A 1 199 ? 12.235 0.830 -16.890 1.00 98.12 199 LEU A N 1
ATOM 1476 C CA . LEU A 1 199 ? 13.368 0.300 -16.123 1.00 98.12 199 LEU A CA 1
ATOM 1477 C C . LEU A 1 199 ? 14.732 0.671 -16.737 1.00 98.12 199 LEU A C 1
ATOM 1479 O O . LEU A 1 199 ? 15.752 0.743 -16.039 1.00 98.12 199 LEU A O 1
ATOM 1483 N N . ASN A 1 200 ? 14.785 0.908 -18.051 1.00 96.94 200 ASN A N 1
ATOM 1484 C CA . ASN A 1 200 ? 15.990 1.327 -18.764 1.00 96.94 200 ASN A CA 1
ATOM 1485 C C . ASN A 1 200 ? 16.196 2.845 -18.831 1.00 96.94 200 ASN A C 1
ATOM 1487 O O . ASN A 1 200 ? 17.299 3.261 -19.224 1.00 96.94 200 ASN A O 1
ATOM 1491 N N . ALA A 1 201 ? 15.199 3.640 -18.430 1.00 95.25 201 ALA A N 1
ATOM 1492 C CA . ALA A 1 201 ? 15.196 5.090 -18.549 1.00 95.25 201 ALA A CA 1
ATOM 1493 C C . ALA A 1 201 ? 16.454 5.719 -17.936 1.00 95.25 201 ALA A C 1
ATOM 1495 O O . ALA A 1 201 ? 17.056 5.212 -16.982 1.00 95.25 201 ALA A O 1
ATOM 1496 N N . LYS A 1 202 ? 16.881 6.844 -18.508 1.00 93.38 202 LYS A N 1
ATOM 1497 C CA . LYS A 1 202 ? 18.060 7.602 -18.075 1.00 93.38 202 LYS A CA 1
ATOM 1498 C C . LYS A 1 202 ? 17.624 8.973 -17.586 1.00 93.38 202 LYS A C 1
ATOM 1500 O O . LYS A 1 202 ? 16.671 9.528 -18.105 1.00 93.38 202 LYS A O 1
ATOM 1505 N N . GLY A 1 203 ? 18.353 9.513 -16.615 1.00 91.62 203 GLY A N 1
ATOM 1506 C CA . GLY A 1 203 ? 18.032 10.797 -15.991 1.00 91.62 203 GLY A CA 1
ATOM 1507 C C . GLY A 1 203 ? 17.473 10.657 -14.574 1.00 91.62 203 GLY A C 1
ATOM 1508 O O . GLY A 1 203 ? 17.294 9.543 -14.062 1.00 91.62 203 GLY A O 1
ATOM 1509 N N . GLY A 1 204 ? 17.270 11.811 -13.939 1.00 91.31 204 GLY A N 1
ATOM 1510 C CA . GLY A 1 204 ? 16.680 11.961 -12.605 1.00 91.31 204 GLY A CA 1
ATOM 1511 C C . GLY A 1 204 ? 15.185 12.291 -12.660 1.00 91.31 204 GLY A C 1
ATOM 1512 O O . GLY A 1 204 ? 14.556 12.093 -13.698 1.00 91.31 204 GLY A O 1
ATOM 1513 N N . MET A 1 205 ? 14.652 12.827 -11.558 1.00 91.19 205 MET A N 1
ATOM 1514 C CA . MET A 1 205 ? 13.268 13.316 -11.433 1.00 91.19 205 MET A CA 1
ATOM 1515 C C . MET A 1 205 ? 12.242 12.291 -11.937 1.00 91.19 205 MET A C 1
ATOM 1517 O O . MET A 1 205 ? 12.303 11.133 -11.532 1.00 91.19 205 MET A O 1
ATOM 1521 N N . GLU A 1 206 ? 11.356 12.674 -12.857 1.00 94.50 206 GLU A N 1
ATOM 1522 C CA . GLU A 1 206 ? 10.319 11.808 -13.427 1.00 94.50 206 GLU A CA 1
ATOM 1523 C C . GLU A 1 206 ? 10.877 10.495 -13.994 1.00 94.50 206 GLU A C 1
ATOM 1525 O O . GLU A 1 206 ? 10.296 9.440 -13.770 1.00 94.50 206 GLU A O 1
ATOM 1530 N N . TYR A 1 207 ? 12.045 10.503 -14.651 1.00 95.69 207 TYR A N 1
ATOM 1531 C CA . TYR A 1 207 ? 12.661 9.263 -15.148 1.00 95.69 207 TYR A CA 1
ATOM 1532 C C . TYR A 1 207 ? 13.191 8.371 -14.025 1.00 95.69 207 TYR A C 1
ATOM 1534 O O . TYR A 1 207 ? 13.300 7.157 -14.201 1.00 95.69 207 TYR A O 1
ATOM 1542 N N . ALA A 1 208 ? 13.580 8.953 -12.888 1.00 96.81 208 ALA A N 1
ATOM 1543 C CA . ALA A 1 208 ? 13.924 8.175 -11.707 1.00 96.81 208 ALA A CA 1
ATOM 1544 C C . ALA A 1 208 ? 12.667 7.597 -11.060 1.00 96.81 208 ALA A C 1
ATOM 1546 O O . ALA A 1 208 ? 12.632 6.386 -10.850 1.00 96.81 208 ALA A O 1
ATOM 1547 N N . LEU A 1 209 ? 11.631 8.414 -10.842 1.00 97.50 209 LEU A N 1
ATOM 1548 C CA . LEU A 1 209 ? 10.338 7.947 -10.342 1.00 97.50 209 LEU A CA 1
ATOM 1549 C C . LEU A 1 209 ? 9.793 6.813 -11.217 1.00 97.50 209 LEU A C 1
ATOM 1551 O O . LEU A 1 209 ? 9.444 5.767 -10.696 1.00 97.50 209 LEU A O 1
ATOM 1555 N N . MET A 1 210 ? 9.851 6.950 -12.542 1.00 98.00 210 MET A N 1
ATOM 1556 C CA . MET A 1 210 ? 9.431 5.927 -13.503 1.00 98.00 210 MET A CA 1
ATOM 1557 C C . MET A 1 210 ? 10.153 4.586 -13.322 1.00 98.00 210 MET A C 1
ATOM 1559 O O . MET A 1 210 ? 9.515 3.535 -13.336 1.00 98.00 210 MET A O 1
ATOM 1563 N N . ARG A 1 211 ? 11.476 4.596 -13.092 1.00 98.38 211 ARG A N 1
ATOM 1564 C CA . ARG A 1 211 ? 12.231 3.362 -12.805 1.00 98.38 211 ARG A CA 1
ATOM 1565 C C . ARG A 1 211 ? 11.770 2.700 -11.510 1.00 98.38 211 ARG A C 1
ATOM 1567 O O . ARG A 1 211 ? 11.616 1.481 -11.484 1.00 98.38 211 ARG A O 1
ATOM 1574 N N . HIS A 1 212 ? 11.601 3.485 -10.446 1.00 98.50 212 HIS A N 1
ATOM 1575 C CA . HIS A 1 212 ? 11.229 2.967 -9.129 1.00 98.50 212 HIS A CA 1
ATOM 1576 C C . HIS A 1 212 ? 9.756 2.551 -9.063 1.00 98.50 212 HIS A C 1
ATOM 1578 O O . HIS A 1 212 ? 9.464 1.524 -8.468 1.00 98.50 212 HIS A O 1
ATOM 1584 N N . ALA A 1 213 ? 8.853 3.254 -9.746 1.00 98.62 213 ALA A N 1
ATOM 1585 C CA . ALA A 1 213 ? 7.442 2.902 -9.871 1.00 98.62 213 ALA A CA 1
ATOM 1586 C C . ALA A 1 213 ? 7.237 1.595 -10.641 1.00 98.62 213 ALA A C 1
ATOM 1588 O O . ALA A 1 213 ? 6.504 0.724 -10.181 1.00 98.62 213 ALA A O 1
ATOM 1589 N N . ALA A 1 214 ? 7.939 1.407 -11.766 1.00 98.69 214 ALA A N 1
ATOM 1590 C CA . ALA A 1 214 ? 7.889 0.149 -12.507 1.00 98.69 214 ALA A CA 1
ATOM 1591 C C . ALA A 1 214 ? 8.366 -1.035 -11.645 1.00 98.69 214 ALA A C 1
ATOM 1593 O O . ALA A 1 214 ? 7.730 -2.085 -11.632 1.00 98.69 214 ALA A O 1
ATOM 1594 N N . ALA A 1 215 ? 9.460 -0.863 -10.892 1.00 98.69 215 ALA A N 1
ATOM 1595 C CA . ALA A 1 215 ? 9.947 -1.885 -9.966 1.00 98.69 215 ALA A CA 1
ATOM 1596 C C . ALA A 1 215 ? 8.982 -2.130 -8.796 1.00 98.69 215 ALA A C 1
ATOM 1598 O O . ALA A 1 215 ? 8.709 -3.284 -8.481 1.00 98.69 215 ALA A O 1
ATOM 1599 N N . ALA A 1 216 ? 8.428 -1.068 -8.209 1.00 98.69 216 ALA A N 1
ATOM 1600 C CA . ALA A 1 216 ? 7.478 -1.145 -7.105 1.00 98.69 216 ALA A CA 1
ATOM 1601 C C . ALA A 1 216 ? 6.218 -1.910 -7.513 1.00 98.69 216 ALA A C 1
ATOM 1603 O O . ALA A 1 216 ? 5.796 -2.813 -6.801 1.00 98.69 216 ALA A O 1
ATOM 1604 N N . TYR A 1 217 ? 5.668 -1.613 -8.695 1.00 98.81 217 TYR A N 1
ATOM 1605 C CA . TYR A 1 217 ? 4.528 -2.347 -9.239 1.00 98.81 217 TYR A CA 1
ATOM 1606 C C . TYR A 1 217 ? 4.848 -3.838 -9.398 1.00 98.81 217 TYR A C 1
ATOM 1608 O O . TYR A 1 217 ? 4.057 -4.686 -8.996 1.00 98.81 217 TYR A O 1
ATOM 1616 N N . LEU A 1 218 ? 6.016 -4.173 -9.962 1.00 98.56 218 LEU A N 1
ATOM 1617 C CA . LEU A 1 218 ? 6.434 -5.567 -10.141 1.00 98.56 218 LEU A CA 1
ATOM 1618 C C . LEU A 1 218 ? 6.634 -6.287 -8.804 1.00 98.56 218 LEU A C 1
ATOM 1620 O O . LEU A 1 218 ? 6.270 -7.453 -8.703 1.00 98.56 218 LEU A O 1
ATOM 1624 N N . ASN A 1 219 ? 7.170 -5.603 -7.789 1.00 98.00 219 ASN A N 1
ATOM 1625 C CA . ASN A 1 219 ? 7.286 -6.144 -6.438 1.00 98.00 219 ASN A CA 1
ATOM 1626 C C . ASN A 1 219 ? 5.904 -6.394 -5.820 1.00 98.00 219 ASN A C 1
ATOM 1628 O O . ASN A 1 219 ? 5.623 -7.520 -5.433 1.00 98.00 219 ASN A O 1
ATOM 1632 N N . ALA A 1 220 ? 5.020 -5.394 -5.816 1.00 97.31 220 ALA A N 1
ATOM 1633 C CA . ALA A 1 220 ? 3.663 -5.507 -5.274 1.00 97.31 220 ALA A CA 1
ATOM 1634 C C . ALA A 1 220 ? 2.798 -6.559 -5.988 1.00 97.31 220 ALA A C 1
ATOM 1636 O O . ALA A 1 220 ? 1.924 -7.174 -5.382 1.00 97.31 220 ALA A O 1
ATOM 1637 N N . ALA A 1 221 ? 3.029 -6.775 -7.283 1.00 97.69 221 ALA A N 1
ATOM 1638 C CA . ALA A 1 221 ? 2.321 -7.780 -8.065 1.00 97.69 221 ALA A CA 1
ATOM 1639 C C . ALA A 1 221 ? 2.875 -9.204 -7.874 1.00 97.69 221 ALA A C 1
ATOM 1641 O O . ALA A 1 221 ? 2.214 -10.166 -8.269 1.00 97.69 221 ALA A O 1
ATOM 1642 N N . HIS A 1 222 ? 4.087 -9.366 -7.333 1.00 95.25 222 HIS A N 1
ATOM 1643 C CA . HIS A 1 222 ? 4.724 -10.673 -7.217 1.00 95.25 222 HIS A CA 1
ATOM 1644 C C . HIS A 1 222 ? 4.324 -11.364 -5.898 1.00 95.25 222 HIS A C 1
ATOM 1646 O O . HIS A 1 222 ? 4.650 -10.863 -4.829 1.00 95.25 222 HIS A O 1
ATOM 1652 N N . PRO A 1 223 ? 3.712 -12.564 -5.925 1.00 92.00 223 PRO A N 1
ATOM 1653 C CA . PRO A 1 223 ? 3.177 -13.216 -4.721 1.00 92.00 223 PRO A CA 1
ATOM 1654 C C . PRO A 1 223 ? 4.243 -13.642 -3.699 1.00 92.00 223 PRO A C 1
ATOM 1656 O O . PRO A 1 223 ? 3.928 -13.859 -2.537 1.00 92.00 223 PRO A O 1
ATOM 1659 N N . GLU A 1 224 ? 5.492 -13.783 -4.139 1.00 90.75 224 GLU A N 1
ATOM 1660 C CA . GLU A 1 224 ? 6.645 -14.148 -3.298 1.00 90.75 224 GLU A CA 1
ATOM 1661 C C . GLU A 1 224 ? 7.494 -12.932 -2.891 1.00 90.75 224 GLU A C 1
ATOM 1663 O O . GLU A 1 224 ? 8.653 -13.104 -2.527 1.00 90.75 224 GLU A O 1
ATOM 1668 N N . VAL A 1 225 ? 6.983 -11.710 -3.078 1.00 92.62 225 VAL A N 1
ATOM 1669 C CA . VAL A 1 225 ? 7.637 -10.480 -2.618 1.00 92.62 225 VAL A CA 1
ATOM 1670 C C . VAL A 1 225 ? 6.683 -9.779 -1.661 1.00 92.62 225 VAL A C 1
ATOM 1672 O O . VAL A 1 225 ? 5.641 -9.275 -2.074 1.00 92.62 225 VAL A O 1
ATOM 1675 N N . SER A 1 226 ? 7.035 -9.749 -0.378 1.00 92.69 226 SER A N 1
ATOM 1676 C CA . SER A 1 226 ? 6.233 -9.077 0.651 1.00 92.69 226 SER A CA 1
ATOM 1677 C C . SER A 1 226 ? 6.416 -7.554 0.590 1.00 92.69 226 SER A C 1
ATOM 1679 O O . SER A 1 226 ? 7.172 -6.966 1.361 1.00 92.69 226 SER A O 1
ATOM 1681 N N . TYR A 1 227 ? 5.780 -6.912 -0.394 1.00 95.12 227 TYR A N 1
ATOM 1682 C CA . TYR A 1 227 ? 5.896 -5.470 -0.629 1.00 95.12 227 TYR A CA 1
ATOM 1683 C C . TYR A 1 227 ? 4.856 -4.673 0.189 1.00 95.12 227 TYR A C 1
ATOM 1685 O O . TYR A 1 227 ? 3.695 -5.086 0.232 1.00 95.12 227 TYR A O 1
ATOM 1693 N N . PRO A 1 228 ? 5.207 -3.517 0.796 1.00 94.25 228 PRO A N 1
ATOM 1694 C CA . PRO A 1 228 ? 4.287 -2.786 1.678 1.00 94.25 228 PRO A CA 1
ATOM 1695 C C . PRO A 1 228 ? 3.037 -2.198 1.007 1.00 94.25 228 PRO A C 1
ATOM 1697 O O . PRO A 1 228 ? 1.996 -2.082 1.649 1.00 94.25 228 PRO A O 1
ATOM 1700 N N . LEU A 1 229 ? 3.140 -1.791 -0.262 1.00 96.56 229 LEU A N 1
ATOM 1701 C CA . LEU A 1 229 ? 2.073 -1.087 -0.983 1.00 96.56 229 LEU A CA 1
ATOM 1702 C C . LEU A 1 229 ? 1.365 -2.000 -1.984 1.00 96.56 229 LEU A C 1
ATOM 1704 O O . LEU A 1 229 ? 1.985 -2.876 -2.589 1.00 96.56 229 LEU A O 1
ATOM 1708 N N . THR A 1 230 ? 0.080 -1.742 -2.226 1.00 97.06 230 THR A N 1
ATOM 1709 C CA . THR A 1 230 ? -0.672 -2.418 -3.293 1.00 97.06 230 THR A CA 1
ATOM 1710 C C . THR A 1 230 ? -0.289 -1.859 -4.670 1.00 97.06 230 THR A C 1
ATOM 1712 O O . THR A 1 230 ? 0.217 -0.742 -4.800 1.00 97.06 230 THR A O 1
ATOM 1715 N N . THR A 1 231 ? -0.566 -2.613 -5.738 1.00 98.25 231 THR A N 1
ATOM 1716 C CA . THR A 1 231 ? -0.361 -2.132 -7.114 1.00 98.25 231 THR A CA 1
ATOM 1717 C C . THR A 1 231 ? -1.206 -0.900 -7.435 1.00 98.25 231 THR A C 1
ATOM 1719 O O . THR A 1 231 ? -0.694 0.033 -8.051 1.00 98.25 231 THR A O 1
ATOM 1722 N N . THR A 1 232 ? -2.468 -0.876 -7.000 1.00 97.62 232 THR A N 1
ATOM 1723 C CA . THR A 1 232 ? -3.380 0.265 -7.176 1.00 97.62 232 THR A CA 1
ATOM 1724 C C . THR A 1 232 ? -2.845 1.501 -6.470 1.00 97.62 232 THR A C 1
ATOM 1726 O O . THR A 1 232 ? -2.701 2.547 -7.096 1.00 97.62 232 THR A O 1
ATOM 1729 N N . GLN A 1 233 ? -2.451 1.359 -5.206 1.00 98.06 233 GLN A N 1
ATOM 1730 C CA . GLN A 1 233 ? -1.930 2.456 -4.409 1.00 98.06 233 GLN A CA 1
ATOM 1731 C C . GLN A 1 233 ? -0.678 3.078 -5.037 1.00 98.06 233 GLN A C 1
ATOM 1733 O O . GLN A 1 233 ? -0.580 4.298 -5.144 1.00 98.06 233 GLN A O 1
ATOM 1738 N N . ILE A 1 234 ? 0.254 2.253 -5.528 1.00 98.50 234 ILE A N 1
ATOM 1739 C CA . ILE A 1 234 ? 1.447 2.737 -6.241 1.00 98.50 234 ILE A CA 1
ATOM 1740 C C . ILE A 1 234 ? 1.048 3.550 -7.480 1.00 98.50 234 ILE A C 1
ATOM 1742 O O . ILE A 1 234 ? 1.617 4.613 -7.726 1.00 98.50 234 ILE A O 1
ATOM 1746 N N . VAL A 1 235 ? 0.095 3.053 -8.271 1.00 98.38 235 VAL A N 1
ATOM 1747 C CA . VAL A 1 235 ? -0.381 3.727 -9.488 1.00 98.38 235 VAL A CA 1
ATOM 1748 C C . VAL A 1 235 ? -1.029 5.069 -9.158 1.00 98.38 235 VAL A C 1
ATOM 1750 O O . VAL A 1 235 ? -0.683 6.075 -9.780 1.00 98.38 235 VAL A O 1
ATOM 1753 N N . ASP A 1 236 ? -1.907 5.104 -8.160 1.00 97.19 236 ASP A N 1
ATOM 1754 C CA . ASP A 1 236 ? -2.628 6.312 -7.759 1.00 97.19 236 ASP A CA 1
ATOM 1755 C C . ASP A 1 236 ? -1.680 7.377 -7.199 1.00 97.19 236 ASP A C 1
ATOM 1757 O O . ASP A 1 236 ? -1.735 8.528 -7.634 1.00 97.19 236 ASP A O 1
ATOM 1761 N N . MET A 1 237 ? -0.746 6.995 -6.319 1.00 96.19 237 MET A N 1
ATOM 1762 C CA . MET A 1 237 ? 0.274 7.907 -5.786 1.00 96.19 237 MET A CA 1
ATOM 1763 C C . MET A 1 237 ? 1.133 8.511 -6.903 1.00 96.19 237 MET A C 1
ATOM 1765 O O . MET A 1 237 ? 1.382 9.715 -6.925 1.00 96.19 237 MET A O 1
ATOM 1769 N N . VAL A 1 238 ? 1.575 7.687 -7.859 1.00 97.62 238 VAL A N 1
ATOM 1770 C CA . VAL A 1 238 ? 2.412 8.140 -8.978 1.00 97.62 238 VAL A CA 1
ATOM 1771 C C . VAL A 1 238 ? 1.647 9.081 -9.902 1.00 97.62 238 VAL A C 1
ATOM 1773 O O . VAL A 1 238 ? 2.176 10.132 -10.264 1.00 97.62 238 VAL A O 1
ATOM 1776 N N . ASN A 1 239 ? 0.415 8.732 -10.280 1.00 97.12 239 ASN A N 1
ATOM 1777 C CA . ASN A 1 239 ? -0.410 9.589 -11.127 1.00 97.12 239 ASN A CA 1
ATOM 1778 C C . ASN A 1 239 ? -0.719 10.922 -10.429 1.00 97.12 239 ASN A C 1
ATOM 1780 O O . ASN A 1 239 ? -0.611 11.969 -11.058 1.00 97.12 239 ASN A O 1
ATOM 1784 N N . ALA A 1 240 ? -1.040 10.908 -9.131 1.00 95.06 240 ALA A N 1
ATOM 1785 C CA . ALA A 1 240 ? -1.309 12.127 -8.369 1.00 95.06 240 ALA A CA 1
ATOM 1786 C C . ALA A 1 240 ? -0.093 13.068 -8.345 1.00 95.06 240 ALA A C 1
ATOM 1788 O O . ALA A 1 240 ? -0.206 14.240 -8.703 1.00 95.06 240 ALA A O 1
ATOM 1789 N N . VAL A 1 241 ? 1.086 12.546 -8.001 1.00 94.06 241 VAL A N 1
ATOM 1790 C CA . VAL A 1 241 ? 2.320 13.341 -7.908 1.00 94.06 241 VAL A CA 1
ATOM 1791 C C . VAL A 1 241 ? 2.748 13.910 -9.268 1.00 94.06 241 VAL A C 1
ATOM 1793 O O . VAL A 1 241 ? 3.205 15.051 -9.354 1.00 94.06 241 VAL A O 1
ATOM 1796 N N . LEU A 1 242 ? 2.583 13.146 -10.351 1.00 95.56 242 LEU A N 1
ATOM 1797 C CA . LEU A 1 242 ? 2.916 13.614 -11.699 1.00 95.56 242 LEU A CA 1
ATOM 1798 C C . LEU A 1 242 ? 1.902 14.622 -12.254 1.00 95.56 242 LEU A C 1
ATOM 1800 O O . LEU A 1 242 ? 2.307 15.526 -12.982 1.00 95.56 242 LEU A O 1
ATOM 1804 N N . ALA A 1 243 ? 0.620 14.508 -11.894 1.00 95.25 243 ALA A N 1
ATOM 1805 C CA . ALA A 1 243 ? -0.411 15.459 -12.308 1.00 95.25 243 ALA A CA 1
ATOM 1806 C C . ALA A 1 243 ? -0.184 16.861 -11.714 1.00 95.25 243 ALA A C 1
ATOM 1808 O O . ALA A 1 243 ? -0.392 17.861 -12.403 1.00 95.25 243 ALA A O 1
ATOM 1809 N N . GLU A 1 244 ? 0.281 16.935 -10.464 1.00 92.06 244 GLU A N 1
ATOM 1810 C CA . GLU A 1 244 ? 0.659 18.200 -9.814 1.00 92.06 244 GLU A CA 1
ATOM 1811 C C . GLU A 1 244 ? 1.995 18.753 -10.337 1.00 92.06 244 GLU A C 1
ATOM 1813 O O . GLU A 1 244 ? 2.230 19.963 -10.313 1.00 92.06 244 GLU A O 1
ATOM 1818 N N . ALA A 1 245 ? 2.864 17.873 -10.848 1.00 90.19 245 ALA A N 1
ATOM 1819 C CA . ALA A 1 245 ? 4.179 18.196 -11.396 1.00 90.19 245 ALA A CA 1
ATOM 1820 C C . ALA A 1 245 ? 5.105 18.948 -10.415 1.00 90.19 245 ALA A C 1
ATOM 1822 O O . ALA A 1 245 ? 5.965 19.728 -10.841 1.00 90.19 245 ALA A O 1
ATOM 1823 N N . ASP A 1 246 ? 4.961 18.704 -9.106 1.00 90.69 246 ASP A N 1
ATOM 1824 C CA . ASP A 1 246 ? 5.850 19.259 -8.084 1.00 90.69 246 ASP A CA 1
ATOM 1825 C C . ASP A 1 246 ? 7.165 18.450 -8.016 1.00 90.69 246 ASP A C 1
ATOM 1827 O O . ASP A 1 246 ? 7.156 17.262 -7.676 1.00 90.69 246 ASP A O 1
ATOM 1831 N N . PRO A 1 247 ? 8.329 19.065 -8.308 1.00 92.31 247 PRO A N 1
ATOM 1832 C CA . PRO A 1 247 ? 9.622 18.390 -8.244 1.00 92.31 247 PRO A CA 1
ATOM 1833 C C . PRO A 1 247 ? 9.952 17.769 -6.879 1.00 92.31 247 PRO A C 1
ATOM 1835 O O . PRO A 1 247 ? 10.657 16.758 -6.833 1.00 92.31 247 PRO A O 1
ATOM 1838 N N . SER A 1 248 ? 9.502 18.384 -5.783 1.00 89.38 248 SER A N 1
ATOM 1839 C CA . SER A 1 248 ? 9.771 17.902 -4.427 1.00 89.38 248 SER A CA 1
ATOM 1840 C C . SER A 1 248 ? 9.005 16.613 -4.142 1.00 89.38 248 SER A C 1
ATOM 1842 O O . SER A 1 248 ? 9.642 15.612 -3.825 1.00 89.38 248 SER A O 1
ATOM 1844 N N . GLU A 1 249 ? 7.704 16.589 -4.428 1.00 90.12 249 GLU A N 1
ATOM 1845 C CA . GLU A 1 249 ? 6.835 15.411 -4.308 1.00 90.12 249 GLU A CA 1
ATOM 1846 C C . GLU A 1 249 ? 7.257 14.272 -5.253 1.00 90.12 249 GLU A C 1
ATOM 1848 O O . GLU A 1 249 ? 7.295 13.100 -4.874 1.00 90.12 249 GLU A O 1
ATOM 1853 N N . ILE A 1 250 ? 7.683 14.596 -6.482 1.00 93.50 250 ILE A N 1
ATOM 1854 C CA . ILE A 1 250 ? 8.243 13.599 -7.414 1.00 93.50 250 ILE A CA 1
ATOM 1855 C C . ILE A 1 250 ? 9.478 12.927 -6.807 1.00 93.50 250 ILE A C 1
ATOM 1857 O O . ILE A 1 250 ? 9.662 11.712 -6.927 1.00 93.50 250 ILE A O 1
ATOM 1861 N N . ASN A 1 251 ? 10.352 13.712 -6.176 1.00 92.31 251 ASN A N 1
ATOM 1862 C CA . ASN A 1 251 ? 11.559 13.191 -5.553 1.00 92.31 251 ASN A CA 1
ATOM 1863 C C . ASN A 1 251 ? 11.258 12.446 -4.240 1.00 92.31 251 ASN A C 1
ATOM 1865 O O . ASN A 1 251 ? 11.898 11.426 -3.985 1.00 92.31 251 ASN A O 1
ATOM 1869 N N . ALA A 1 252 ? 10.271 12.909 -3.467 1.00 90.50 252 ALA A N 1
ATOM 1870 C CA . ALA A 1 252 ? 9.737 12.267 -2.266 1.00 90.50 252 ALA A CA 1
ATOM 1871 C C . ALA A 1 252 ? 9.297 10.836 -2.559 1.00 90.50 252 ALA A C 1
ATOM 1873 O O . ALA A 1 252 ? 9.896 9.871 -2.079 1.00 90.50 252 ALA A O 1
ATOM 1874 N N . LEU A 1 253 ? 8.321 10.698 -3.461 1.00 93.75 253 LEU A N 1
ATOM 1875 C CA . LEU A 1 253 ? 7.755 9.409 -3.824 1.00 93.75 253 LEU A CA 1
ATOM 1876 C C . LEU A 1 253 ? 8.812 8.502 -4.456 1.00 93.75 253 LEU A C 1
ATOM 1878 O O . LEU A 1 253 ? 8.858 7.302 -4.192 1.00 93.75 253 LEU A O 1
ATOM 1882 N N . LYS A 1 254 ? 9.732 9.067 -5.249 1.00 95.19 254 LYS A N 1
ATOM 1883 C CA . LYS A 1 254 ? 10.871 8.307 -5.772 1.00 95.19 254 LYS A CA 1
ATOM 1884 C C . LYS A 1 254 ? 11.735 7.731 -4.646 1.00 95.19 254 LYS A C 1
ATOM 1886 O O . LYS A 1 254 ? 12.257 6.633 -4.821 1.00 95.19 254 LYS A O 1
ATOM 1891 N N . ASN A 1 255 ? 11.962 8.456 -3.552 1.00 93.00 255 ASN A N 1
ATOM 1892 C CA . ASN A 1 255 ? 12.805 7.995 -2.445 1.00 93.00 255 ASN A CA 1
ATOM 1893 C C . ASN A 1 255 ? 12.110 6.925 -1.610 1.00 93.00 255 ASN A C 1
ATOM 1895 O O . ASN A 1 255 ? 12.731 5.900 -1.352 1.00 93.00 255 ASN A O 1
ATOM 1899 N N . VAL A 1 256 ? 10.825 7.107 -1.310 1.00 92.50 256 VAL A N 1
ATOM 1900 C CA . VAL A 1 256 ? 9.976 6.075 -0.697 1.00 92.50 256 VAL A CA 1
ATOM 1901 C C . VAL A 1 256 ? 10.042 4.775 -1.495 1.00 92.50 256 VAL A C 1
ATOM 1903 O O . VAL A 1 256 ? 10.380 3.715 -0.972 1.00 92.50 256 VAL A O 1
ATOM 1906 N N . LEU A 1 257 ? 9.743 4.845 -2.797 1.00 96.12 257 LEU A N 1
ATOM 1907 C CA . LEU A 1 257 ? 9.721 3.648 -3.632 1.00 96.12 257 LEU A CA 1
ATOM 1908 C C . LEU A 1 257 ? 11.121 3.055 -3.786 1.00 96.12 257 LEU A C 1
ATOM 1910 O O . LEU A 1 257 ? 11.254 1.847 -3.939 1.00 96.12 257 LEU A O 1
ATOM 1914 N N . ASP A 1 258 ? 12.177 3.866 -3.778 1.00 95.12 258 ASP A N 1
ATOM 1915 C CA . ASP A 1 258 ? 13.549 3.361 -3.746 1.00 95.12 258 ASP A CA 1
ATOM 1916 C C . ASP A 1 258 ? 13.803 2.552 -2.472 1.00 95.12 258 ASP A C 1
ATOM 1918 O O . ASP A 1 258 ? 14.220 1.404 -2.587 1.00 95.12 258 ASP A O 1
ATOM 1922 N N . GLU A 1 259 ? 13.476 3.079 -1.292 1.00 92.56 259 GLU A N 1
ATOM 1923 C CA . GLU A 1 259 ? 13.651 2.378 -0.014 1.00 92.56 259 GLU A CA 1
ATOM 1924 C C . GLU A 1 259 ? 12.934 1.022 -0.014 1.00 92.56 259 GLU A C 1
ATOM 1926 O O . GLU A 1 259 ? 13.569 -0.018 0.169 1.00 92.56 259 GLU A O 1
ATOM 1931 N N . TYR A 1 260 ? 11.643 0.997 -0.363 1.00 94.81 260 TYR A N 1
ATOM 1932 C CA . TYR A 1 260 ? 10.882 -0.254 -0.437 1.00 94.81 260 TYR A CA 1
ATOM 1933 C C . TYR A 1 260 ? 11.455 -1.225 -1.476 1.00 94.81 260 TYR A C 1
ATOM 1935 O O . TYR A 1 260 ? 11.579 -2.417 -1.210 1.00 94.81 260 TYR A O 1
ATOM 1943 N N . ASN A 1 261 ? 11.903 -0.739 -2.637 1.00 97.06 261 ASN A N 1
ATOM 1944 C CA . ASN A 1 261 ? 12.553 -1.572 -3.654 1.00 97.06 261 ASN A CA 1
ATOM 1945 C C . ASN A 1 261 ? 13.939 -2.109 -3.232 1.00 97.06 261 ASN A C 1
ATOM 1947 O O . ASN A 1 261 ? 14.501 -2.941 -3.953 1.00 97.06 261 ASN A O 1
ATOM 1951 N N . ASN A 1 262 ? 14.515 -1.636 -2.122 1.00 94.19 262 ASN A N 1
ATOM 1952 C CA . ASN A 1 262 ? 15.791 -2.101 -1.573 1.00 94.19 262 ASN A CA 1
ATOM 1953 C C . ASN A 1 262 ? 15.631 -3.041 -0.360 1.00 94.19 262 ASN A C 1
ATOM 1955 O O . ASN A 1 262 ? 16.647 -3.431 0.218 1.00 94.19 262 ASN A O 1
ATOM 1959 N N . GLY A 1 263 ? 14.409 -3.482 -0.024 1.00 87.38 263 GLY A N 1
ATOM 1960 C CA . GLY A 1 263 ? 14.149 -4.418 1.084 1.00 87.38 263 GLY A CA 1
ATOM 1961 C C . GLY A 1 263 ? 14.825 -5.795 0.951 1.00 87.38 263 GLY A C 1
ATOM 1962 O O . GLY A 1 263 ? 14.946 -6.537 1.922 1.00 87.38 263 GLY A O 1
ATOM 1963 N N . GLY A 1 264 ? 15.327 -6.145 -0.240 1.00 84.38 264 GLY A N 1
ATOM 1964 C CA . GLY A 1 264 ? 15.828 -7.488 -0.537 1.00 84.38 264 GLY A CA 1
ATOM 1965 C C . GLY A 1 264 ? 14.671 -8.443 -0.824 1.00 84.38 264 GLY A C 1
ATOM 1966 O O . GLY A 1 264 ? 13.531 -8.018 -0.928 1.00 84.38 264 GLY A O 1
ATOM 1967 N N . GLY A 1 265 ? 14.919 -9.737 -1.010 1.00 82.38 265 GLY A N 1
ATOM 1968 C CA . GLY A 1 265 ? 13.783 -10.641 -1.175 1.00 82.38 265 GLY A CA 1
ATOM 1969 C C . GLY A 1 265 ? 14.119 -12.105 -1.365 1.00 82.38 265 GLY A C 1
ATOM 1970 O O . GLY A 1 265 ? 15.266 -12.479 -1.636 1.00 82.38 265 GLY A O 1
ATOM 1971 N N . GLY A 1 266 ? 13.076 -12.924 -1.263 1.00 82.75 266 GLY A N 1
ATOM 1972 C CA . GLY A 1 266 ? 13.122 -14.370 -1.417 1.00 82.75 266 GLY A CA 1
ATOM 1973 C C . GLY A 1 266 ? 13.479 -14.857 -2.822 1.00 82.75 266 GLY A C 1
ATOM 1974 O O . GLY A 1 266 ? 13.815 -16.031 -2.979 1.00 82.75 266 GLY A O 1
ATOM 1975 N N . LEU A 1 267 ? 13.480 -14.008 -3.855 1.00 89.75 267 LEU A N 1
ATOM 1976 C CA . LEU A 1 267 ? 13.843 -14.417 -5.216 1.00 89.75 267 LEU A CA 1
ATOM 1977 C C . LEU A 1 267 ? 15.359 -14.483 -5.424 1.00 89.75 267 LEU A C 1
ATOM 1979 O O . LEU A 1 267 ? 16.112 -13.556 -5.130 1.00 89.75 267 LEU A O 1
ATOM 1983 N N . ASN A 1 268 ? 15.827 -15.579 -6.021 1.00 88.25 268 ASN A N 1
ATOM 1984 C CA . ASN A 1 268 ? 17.220 -15.688 -6.436 1.00 88.25 268 ASN A CA 1
ATOM 1985 C C . ASN A 1 268 ? 17.484 -14.913 -7.744 1.00 88.25 268 ASN A C 1
ATOM 1987 O O . ASN A 1 268 ? 16.584 -14.361 -8.374 1.00 88.25 268 ASN A O 1
ATOM 1991 N N . GLN A 1 269 ? 18.736 -14.924 -8.213 1.00 88.81 269 GLN A N 1
ATOM 1992 C CA . GLN A 1 269 ? 19.152 -14.184 -9.415 1.00 88.81 269 GLN A CA 1
ATOM 1993 C C . GLN A 1 269 ? 18.374 -14.514 -10.706 1.00 88.81 269 GLN A C 1
ATOM 1995 O O . GLN A 1 269 ? 18.475 -13.754 -11.662 1.00 88.81 269 GLN A O 1
ATOM 2000 N N . PHE A 1 270 ? 17.679 -15.654 -10.769 1.00 89.00 270 PHE A N 1
ATOM 2001 C CA . PHE A 1 270 ? 16.882 -16.091 -11.920 1.00 89.00 270 PHE A CA 1
ATOM 2002 C C . PHE A 1 270 ? 15.405 -15.687 -11.815 1.00 89.00 270 PHE A C 1
ATOM 2004 O O . PHE A 1 270 ? 14.639 -16.011 -12.718 1.00 89.00 270 PHE A O 1
ATOM 2011 N N . GLY A 1 271 ? 14.996 -15.040 -10.718 1.00 85.62 271 GLY A N 1
ATOM 2012 C CA . GLY A 1 271 ? 13.594 -14.698 -10.492 1.00 85.62 271 GLY A CA 1
ATOM 2013 C C . GLY A 1 271 ? 12.734 -15.857 -10.015 1.00 85.62 271 GLY A C 1
ATOM 2014 O O . GLY A 1 271 ? 11.538 -15.852 -10.266 1.00 85.62 271 GLY A O 1
ATOM 2015 N N . VAL A 1 272 ? 13.334 -16.867 -9.381 1.00 86.31 272 VAL A N 1
ATOM 2016 C CA . VAL A 1 272 ? 12.589 -17.976 -8.769 1.00 86.31 272 VAL A CA 1
ATOM 2017 C C . VAL A 1 272 ? 12.827 -17.994 -7.257 1.00 86.31 272 VAL A C 1
ATOM 2019 O O . VAL A 1 272 ? 13.924 -17.593 -6.835 1.00 86.31 272 VAL A O 1
ATOM 2022 N N . PRO A 1 273 ? 11.857 -18.458 -6.447 1.00 85.00 273 PRO A N 1
ATOM 2023 C CA . PRO A 1 273 ? 11.996 -18.524 -4.996 1.00 85.00 273 PRO A CA 1
ATOM 2024 C C . PRO A 1 273 ? 13.276 -19.243 -4.564 1.00 85.00 273 PRO A C 1
ATOM 2026 O O . PRO A 1 273 ? 13.700 -20.248 -5.143 1.00 85.00 273 PRO A O 1
ATOM 2029 N N . SER A 1 274 ? 13.942 -18.712 -3.545 1.00 72.38 274 SER A N 1
ATOM 2030 C CA . SER A 1 274 ? 15.219 -19.241 -3.062 1.00 72.38 274 SER A CA 1
ATOM 2031 C C . SER A 1 274 ? 15.057 -20.578 -2.336 1.00 72.38 274 SER A C 1
ATOM 2033 O O . SER A 1 274 ? 15.992 -21.384 -2.346 1.00 72.38 274 SER A O 1
ATOM 2035 N N . GLU A 1 275 ? 13.873 -20.864 -1.786 1.00 64.38 275 GLU A N 1
ATOM 2036 C CA . GLU A 1 275 ? 13.557 -22.136 -1.121 1.00 64.38 275 GLU A CA 1
ATOM 2037 C C . GLU A 1 275 ? 13.563 -23.337 -2.085 1.00 64.38 275 GLU A C 1
ATOM 2039 O O . GLU A 1 275 ? 13.989 -24.440 -1.718 1.00 64.38 275 GLU A O 1
ATOM 2044 N N . ASP A 1 276 ? 13.238 -23.114 -3.363 1.00 54.19 276 ASP A N 1
ATOM 2045 C CA . ASP A 1 276 ? 13.278 -24.151 -4.401 1.00 54.19 276 ASP A CA 1
ATOM 2046 C C . ASP A 1 276 ? 14.698 -24.668 -4.661 1.00 54.19 276 ASP A C 1
ATOM 2048 O O . ASP A 1 276 ? 14.894 -25.808 -5.100 1.00 54.19 276 ASP A O 1
ATOM 2052 N N . LEU A 1 277 ? 15.727 -23.873 -4.350 1.00 48.12 277 LEU A N 1
ATOM 2053 C CA . LEU A 1 277 ? 17.110 -24.319 -4.457 1.00 48.12 277 LEU A CA 1
ATOM 2054 C C . LEU A 1 277 ? 17.524 -25.227 -3.301 1.00 48.12 277 LEU A C 1
ATOM 2056 O O . LEU A 1 277 ? 18.353 -26.100 -3.544 1.00 48.12 277 LEU A O 1
ATOM 2060 N N . GLU A 1 278 ? 16.976 -25.091 -2.093 1.00 44.75 278 GLU A N 1
ATOM 2061 C CA . GLU A 1 278 ? 17.311 -25.994 -0.982 1.00 44.75 278 GLU A CA 1
ATOM 2062 C C . GLU A 1 278 ? 16.619 -27.354 -1.169 1.00 44.75 278 GLU A C 1
ATOM 2064 O O . GLU A 1 278 ? 17.267 -28.403 -1.086 1.00 44.75 278 GLU A O 1
ATOM 2069 N N . ALA A 1 279 ? 15.355 -27.359 -1.608 1.00 44.47 279 ALA A N 1
ATOM 2070 C CA . ALA A 1 279 ? 14.651 -28.575 -2.022 1.00 44.47 279 ALA A CA 1
ATOM 2071 C C . ALA A 1 279 ? 15.332 -29.269 -3.226 1.00 44.47 279 ALA A C 1
ATOM 2073 O O . ALA A 1 279 ? 15.516 -30.497 -3.239 1.00 44.47 279 ALA A O 1
ATOM 2074 N N . ALA A 1 280 ? 15.789 -28.501 -4.225 1.00 42.72 280 ALA A N 1
ATOM 2075 C CA . ALA A 1 280 ? 16.522 -29.034 -5.372 1.00 42.72 280 ALA A CA 1
ATOM 2076 C C . ALA A 1 280 ? 17.956 -29.471 -5.023 1.00 42.72 280 ALA A C 1
ATOM 2078 O O . ALA A 1 280 ? 18.422 -30.474 -5.565 1.00 42.72 280 ALA A O 1
ATOM 2079 N N . ARG A 1 281 ? 18.669 -28.788 -4.113 1.00 45.78 281 ARG A N 1
ATOM 2080 C CA . ARG A 1 281 ? 20.009 -29.183 -3.630 1.00 45.78 281 ARG A CA 1
ATOM 2081 C C . ARG A 1 281 ? 19.950 -30.475 -2.826 1.00 45.78 281 ARG A C 1
ATOM 2083 O O . ARG A 1 281 ? 20.773 -31.357 -3.078 1.00 45.78 281 ARG A O 1
ATOM 2090 N N . ILE A 1 282 ? 18.958 -30.644 -1.950 1.00 44.31 282 ILE A N 1
ATOM 2091 C CA . ILE A 1 282 ? 18.723 -31.897 -1.213 1.00 44.31 282 ILE A CA 1
ATOM 2092 C C . ILE A 1 282 ? 18.427 -33.043 -2.192 1.00 44.31 282 ILE A C 1
ATOM 2094 O O . ILE A 1 282 ? 18.992 -34.134 -2.078 1.00 44.31 282 ILE A O 1
ATOM 2098 N N . THR A 1 283 ? 17.619 -32.789 -3.222 1.00 44.72 283 THR A N 1
ATOM 2099 C CA . THR A 1 283 ? 17.262 -33.802 -4.227 1.00 44.72 283 THR A CA 1
ATOM 2100 C C . THR A 1 283 ? 18.438 -34.156 -5.145 1.00 44.72 283 THR A C 1
ATOM 2102 O O . THR A 1 283 ? 18.698 -35.331 -5.403 1.00 44.72 283 THR A O 1
ATOM 2105 N N . LYS A 1 284 ? 19.216 -33.168 -5.599 1.00 41.81 284 LYS A N 1
ATOM 2106 C CA . LYS A 1 284 ? 20.375 -33.373 -6.484 1.00 41.81 284 LYS A CA 1
ATOM 2107 C C . LYS A 1 284 ? 21.561 -33.992 -5.736 1.00 41.81 284 LYS A C 1
ATOM 2109 O O . LYS A 1 284 ? 22.242 -34.843 -6.296 1.00 41.81 284 LYS A O 1
ATOM 2114 N N . SER A 1 285 ? 21.749 -33.659 -4.456 1.00 40.81 285 SER A N 1
ATOM 2115 C CA . SER A 1 285 ? 22.722 -34.314 -3.568 1.00 40.81 285 SER A CA 1
ATOM 2116 C C . SER A 1 285 ? 22.356 -35.785 -3.309 1.00 40.81 285 SER A C 1
ATOM 2118 O O . SER A 1 285 ? 23.214 -36.666 -3.370 1.00 40.81 285 SER A O 1
ATOM 2120 N N . ARG A 1 286 ? 21.058 -36.092 -3.152 1.00 47.69 286 ARG A N 1
ATOM 2121 C CA . ARG A 1 286 ? 20.555 -37.468 -2.997 1.00 47.69 286 ARG A CA 1
ATOM 2122 C C . ARG A 1 286 ? 20.693 -38.326 -4.265 1.00 47.69 286 ARG A C 1
ATOM 2124 O O . ARG A 1 286 ? 20.841 -39.539 -4.149 1.00 47.69 286 ARG A O 1
ATOM 2131 N N . VAL A 1 287 ? 20.672 -37.729 -5.459 1.00 46.81 287 VAL A N 1
ATOM 2132 C CA . VAL A 1 287 ? 20.828 -38.457 -6.738 1.00 46.81 287 VAL A CA 1
ATOM 2133 C C . VAL A 1 287 ? 22.302 -38.675 -7.117 1.00 46.81 287 VAL A C 1
ATOM 2135 O O . VAL A 1 287 ? 22.621 -39.676 -7.750 1.00 46.81 287 VAL A O 1
ATOM 2138 N N . VAL A 1 288 ? 23.222 -37.804 -6.687 1.00 42.84 288 VAL A N 1
ATOM 2139 C CA . VAL A 1 288 ? 24.662 -37.912 -7.016 1.00 42.84 288 VAL A CA 1
ATOM 2140 C C . VAL A 1 288 ? 25.431 -38.851 -6.062 1.00 42.84 288 VAL A C 1
ATOM 2142 O O . VAL A 1 288 ? 26.537 -39.275 -6.378 1.00 42.84 288 VAL A O 1
ATOM 2145 N N . GLY A 1 289 ? 24.842 -39.251 -4.927 1.00 38.56 289 GLY A N 1
ATOM 2146 C CA . GLY A 1 289 ? 25.461 -40.162 -3.949 1.00 38.56 289 GLY A CA 1
ATOM 2147 C C . GLY A 1 289 ? 25.182 -41.664 -4.128 1.00 38.56 289 GLY A C 1
ATOM 2148 O O . GLY A 1 289 ? 25.600 -42.451 -3.282 1.00 38.56 289 GLY A O 1
ATOM 2149 N N . ALA A 1 290 ? 24.461 -42.085 -5.175 1.00 39.78 290 ALA A N 1
ATOM 2150 C CA . ALA A 1 290 ? 23.947 -43.458 -5.301 1.00 39.78 290 ALA A CA 1
ATOM 2151 C C . ALA A 1 290 ? 24.767 -44.400 -6.208 1.00 39.78 290 ALA A C 1
ATOM 2153 O O . ALA A 1 290 ? 24.281 -45.475 -6.558 1.00 39.78 290 ALA A O 1
ATOM 2154 N N . GLU A 1 291 ? 26.012 -44.062 -6.557 1.00 39.75 291 GLU A N 1
ATOM 2155 C CA . GLU A 1 291 ? 26.921 -45.009 -7.209 1.00 39.75 291 GLU A CA 1
ATOM 2156 C C . GLU A 1 291 ? 28.173 -45.255 -6.356 1.00 39.75 291 GLU A C 1
ATOM 2158 O O . GLU A 1 291 ? 29.002 -44.377 -6.140 1.00 39.75 291 GLU A O 1
ATOM 2163 N N . THR A 1 292 ? 28.314 -46.515 -5.930 1.00 33.41 292 THR A N 1
ATOM 2164 C CA . THR A 1 292 ? 29.480 -47.154 -5.289 1.00 33.41 292 THR A CA 1
ATOM 2165 C C . THR A 1 292 ? 29.693 -46.923 -3.782 1.00 33.41 292 THR A C 1
ATOM 2167 O O . THR A 1 292 ? 30.444 -46.062 -3.354 1.00 33.41 292 THR A O 1
ATOM 2170 N N . GLN A 1 293 ? 29.157 -47.821 -2.948 1.00 30.39 293 GLN A N 1
ATOM 2171 C CA . GLN A 1 293 ? 29.957 -48.889 -2.325 1.00 30.39 293 GLN A CA 1
ATOM 2172 C C . GLN A 1 293 ? 29.097 -49.777 -1.416 1.00 30.39 293 GLN A C 1
ATOM 2174 O O . GLN A 1 293 ? 28.498 -49.358 -0.432 1.00 30.39 293 GLN A O 1
ATOM 2179 N N . SER A 1 294 ? 29.095 -51.054 -1.778 1.00 34.75 294 SER A N 1
ATOM 2180 C CA . SER A 1 294 ? 28.703 -52.187 -0.956 1.00 34.75 294 SER A CA 1
ATOM 2181 C C . SER A 1 294 ? 29.783 -52.459 0.092 1.00 34.75 294 SER A C 1
ATOM 2183 O O . SER A 1 294 ? 30.897 -52.761 -0.319 1.00 34.75 294 SER A O 1
ATOM 2185 N N . THR A 1 295 ? 29.433 -52.490 1.382 1.00 31.80 295 THR A N 1
ATOM 2186 C CA . THR A 1 295 ? 29.893 -53.512 2.351 1.00 31.80 295 THR A CA 1
ATOM 2187 C C . THR A 1 295 ? 29.052 -53.491 3.639 1.00 31.80 295 THR A C 1
ATOM 2189 O O . THR A 1 295 ? 29.197 -52.648 4.514 1.00 31.80 295 THR A O 1
ATOM 2192 N N . SER A 1 296 ? 28.167 -54.484 3.743 1.00 32.34 296 SER A N 1
ATOM 2193 C CA . SER A 1 296 ? 27.969 -55.372 4.902 1.00 32.34 296 SER A CA 1
ATOM 2194 C C . SER A 1 296 ? 28.310 -54.877 6.320 1.00 32.34 296 SER A C 1
ATOM 2196 O O . SER A 1 296 ? 29.481 -54.802 6.688 1.00 32.34 296 SER A O 1
ATOM 2198 N N . SER A 1 297 ? 27.287 -54.807 7.181 1.00 31.73 297 SER A N 1
ATOM 2199 C CA . SER A 1 297 ? 27.289 -55.459 8.504 1.00 31.73 297 SER A CA 1
ATOM 2200 C C . SER A 1 297 ? 25.860 -55.705 9.000 1.00 31.73 297 SER A C 1
ATOM 2202 O O . SER A 1 297 ? 25.031 -54.807 9.076 1.00 31.73 297 SER A O 1
ATOM 2204 N N . THR A 1 298 ? 25.594 -56.975 9.285 1.00 31.69 298 THR A N 1
ATOM 2205 C CA . THR A 1 298 ? 24.356 -57.596 9.767 1.00 31.69 298 THR A CA 1
ATOM 2206 C C . THR A 1 298 ? 24.302 -57.647 11.294 1.00 31.69 298 THR A C 1
ATOM 2208 O O . THR A 1 298 ? 25.315 -57.992 11.898 1.00 31.69 298 THR A O 1
ATOM 2211 N N . SER A 1 299 ? 23.122 -57.434 11.888 1.00 30.80 299 SER A N 1
ATOM 2212 C CA . SER A 1 299 ? 22.642 -57.978 13.184 1.00 30.80 299 SER A CA 1
ATOM 2213 C C . SER A 1 299 ? 21.449 -57.126 13.634 1.00 30.80 299 SER A C 1
ATOM 2215 O O . SER A 1 299 ? 21.581 -55.913 13.672 1.00 30.80 299 SER A O 1
ATOM 2217 N N . SER A 1 300 ? 20.286 -57.605 14.053 1.00 31.59 300 SER A N 1
ATOM 2218 C CA . SER A 1 300 ? 19.664 -58.922 14.123 1.00 31.59 300 SER A CA 1
ATOM 2219 C C . SER A 1 300 ? 18.183 -58.645 14.410 1.00 31.59 300 SER A C 1
ATOM 2221 O O . SER A 1 300 ? 17.839 -57.662 15.061 1.00 31.59 300 SER A O 1
ATOM 2223 N N . LEU A 1 301 ? 17.343 -59.522 13.885 1.00 33.41 301 LEU A N 1
ATOM 2224 C CA . LEU A 1 301 ? 15.888 -59.584 13.974 1.00 33.41 301 LEU A CA 1
ATOM 2225 C C . LEU A 1 301 ? 15.346 -59.548 15.414 1.00 33.41 301 LEU A C 1
ATOM 2227 O O . LEU A 1 301 ? 15.870 -60.264 16.258 1.00 33.41 301 LEU A O 1
ATOM 2231 N N . GLU A 1 302 ? 14.197 -58.897 15.616 1.00 36.62 302 GLU A N 1
ATOM 2232 C CA . GLU A 1 302 ? 13.007 -59.598 16.118 1.00 36.62 302 GLU A CA 1
ATOM 2233 C C . GLU A 1 302 ? 11.737 -59.063 15.434 1.00 36.62 302 GLU A C 1
ATOM 2235 O O . GLU A 1 302 ? 11.561 -57.866 15.218 1.00 36.62 302 GLU A O 1
ATOM 2240 N N . GLN A 1 303 ? 10.911 -60.018 15.009 1.00 32.97 303 GLN A N 1
ATOM 2241 C CA . GLN A 1 303 ? 9.698 -59.902 14.202 1.00 32.97 303 GLN A CA 1
ATOM 2242 C C . GLN A 1 303 ? 8.452 -59.920 15.098 1.00 32.97 303 GLN A C 1
ATOM 2244 O O . GLN A 1 303 ? 8.430 -60.652 16.084 1.00 32.97 303 GLN A O 1
ATOM 2249 N N . SER A 1 304 ? 7.370 -59.252 14.686 1.00 31.94 304 SER A N 1
ATOM 2250 C CA . SER A 1 304 ? 6.048 -59.888 14.478 1.00 31.94 304 SER A CA 1
ATOM 2251 C C . SER A 1 304 ? 4.992 -58.874 13.998 1.00 31.94 304 SER A C 1
ATOM 2253 O O . SER A 1 304 ? 4.700 -57.887 14.662 1.00 31.94 304 SER A O 1
ATOM 2255 N N . GLU A 1 305 ? 4.440 -59.138 12.809 1.00 41.38 305 GLU A N 1
ATOM 2256 C CA . GLU A 1 305 ? 3.237 -58.529 12.194 1.00 41.38 305 GLU A CA 1
ATOM 2257 C C . GLU A 1 305 ? 1.936 -59.191 12.770 1.00 41.38 305 GLU A C 1
ATOM 2259 O O . GLU A 1 305 ? 2.092 -59.989 13.699 1.00 41.38 305 GLU A O 1
ATOM 2264 N N . PRO A 1 306 ? 0.679 -59.041 12.243 1.00 49.69 306 PRO A N 1
ATOM 2265 C CA . PRO A 1 306 ? 0.167 -58.244 11.104 1.00 49.69 306 PRO A CA 1
ATOM 2266 C C . PRO A 1 306 ? -1.244 -57.581 11.245 1.00 49.69 306 PRO A C 1
ATOM 2268 O O . PRO A 1 306 ? -2.007 -57.813 12.177 1.00 49.69 306 PRO A O 1
ATOM 2271 N N . LEU A 1 307 ? -1.562 -56.764 10.225 1.00 35.16 307 LEU A N 1
ATOM 2272 C CA . LEU A 1 307 ? -2.850 -56.423 9.571 1.00 35.16 307 LEU A CA 1
ATOM 2273 C C . LEU A 1 307 ? -4.188 -56.957 10.136 1.00 35.16 307 LEU A C 1
ATOM 2275 O O . LEU A 1 307 ? -4.384 -58.168 10.201 1.00 35.16 307 LEU A O 1
ATOM 2279 N N . VAL A 1 308 ? -5.198 -56.071 10.235 1.00 35.22 308 VAL A N 1
ATOM 2280 C CA . VAL A 1 308 ? -6.600 -56.403 9.890 1.00 35.22 308 VAL A CA 1
ATOM 2281 C C . VAL A 1 308 ? -7.291 -55.218 9.201 1.00 35.22 308 VAL A C 1
ATOM 2283 O O . VAL A 1 308 ? -7.402 -54.129 9.758 1.00 35.22 308 VAL A O 1
ATOM 2286 N N . ALA A 1 309 ? -7.793 -55.476 7.993 1.00 36.53 309 ALA A N 1
ATOM 2287 C CA . ALA A 1 309 ? -8.778 -54.679 7.274 1.00 36.53 309 ALA A CA 1
ATOM 2288 C C . ALA A 1 309 ? -10.182 -55.295 7.446 1.00 36.53 309 ALA A C 1
ATOM 2290 O O . ALA A 1 309 ? -10.319 -56.515 7.386 1.00 36.53 309 ALA A O 1
ATOM 2291 N N . ALA A 1 310 ? -11.211 -54.456 7.590 1.00 34.03 310 ALA A N 1
ATOM 2292 C CA . ALA A 1 310 ? -12.631 -54.732 7.308 1.00 34.03 310 ALA A CA 1
ATOM 2293 C C . ALA A 1 310 ? -13.340 -53.359 7.272 1.00 34.03 310 ALA A C 1
ATOM 2295 O O . ALA A 1 310 ? -13.290 -52.629 8.252 1.00 34.03 310 ALA A O 1
ATOM 2296 N N . SER A 1 311 ? -13.764 -52.815 6.125 1.00 32.00 311 SER A N 1
ATOM 2297 C CA . SER A 1 311 ? -14.984 -53.141 5.367 1.00 32.00 311 SER A CA 1
ATOM 2298 C C . SER A 1 311 ? -16.236 -53.184 6.246 1.00 32.00 311 SER A C 1
ATOM 2300 O O . SER A 1 311 ? -16.306 -54.050 7.106 1.00 32.00 311 SER A O 1
ATOM 2302 N N . LEU A 1 312 ? -17.202 -52.282 6.010 1.00 32.06 312 LEU A N 1
ATOM 2303 C CA . LEU A 1 312 ? -18.618 -52.603 5.764 1.00 32.06 312 LEU A CA 1
ATOM 2304 C C . LEU A 1 312 ? -19.401 -51.353 5.292 1.00 32.06 312 LEU A C 1
ATOM 2306 O O . LEU A 1 312 ? -19.411 -50.311 5.942 1.00 32.06 312 LEU A O 1
ATOM 2310 N N . LEU A 1 313 ? -20.056 -51.510 4.136 1.00 33.06 313 LEU A N 1
ATOM 2311 C CA . LEU A 1 313 ? -21.138 -50.686 3.581 1.00 33.06 313 LEU A CA 1
ATOM 2312 C C . LEU A 1 313 ? -22.389 -50.708 4.484 1.00 33.06 313 LEU A C 1
ATOM 2314 O O . LEU A 1 313 ? -22.651 -51.748 5.079 1.00 33.06 313 LEU A O 1
ATOM 2318 N N . SER A 1 314 ? -23.232 -49.660 4.432 1.00 32.28 314 SER A N 1
ATOM 2319 C CA . SER A 1 314 ? -24.698 -49.765 4.192 1.00 32.28 314 SER A CA 1
ATOM 2320 C C . SER A 1 314 ? -25.337 -48.357 4.088 1.00 32.28 314 SER A C 1
ATOM 2322 O O . SER A 1 314 ? -25.193 -47.563 5.005 1.00 32.28 314 SER A O 1
ATOM 2324 N N . THR A 1 315 ? -25.811 -47.908 2.917 1.00 30.67 315 THR A N 1
ATOM 2325 C CA . THR A 1 315 ? -27.188 -47.955 2.345 1.00 30.67 315 THR A CA 1
ATOM 2326 C C . THR A 1 315 ? -28.069 -46.713 2.566 1.00 30.67 315 THR A C 1
ATOM 2328 O O . THR A 1 315 ? -28.408 -46.344 3.683 1.00 30.67 315 THR A O 1
ATOM 2331 N N . SER A 1 316 ? -28.492 -46.185 1.415 1.00 32.31 316 SER A N 1
ATOM 2332 C CA . SER A 1 316 ? -29.601 -45.295 1.029 1.00 32.31 316 SER A CA 1
ATOM 2333 C C . SER A 1 316 ? -30.960 -45.417 1.741 1.00 32.31 316 SER A C 1
ATOM 2335 O O . SER A 1 316 ? -31.380 -46.527 2.062 1.00 32.31 316 SER A O 1
ATOM 2337 N N . SER A 1 317 ? -31.720 -44.310 1.786 1.00 31.02 317 SER A N 1
ATOM 2338 C CA . SER A 1 317 ? -33.093 -44.113 1.221 1.00 31.02 317 SER A CA 1
ATOM 2339 C C . SER A 1 317 ? -33.730 -42.840 1.827 1.00 31.02 317 SER A C 1
ATOM 2341 O O . SER A 1 317 ? -33.718 -42.671 3.039 1.00 31.02 317 SER A O 1
ATOM 2343 N N . THR A 1 318 ? -33.973 -41.780 1.042 1.00 33.44 318 THR A N 1
ATOM 2344 C CA . THR A 1 318 ? -35.250 -41.356 0.405 1.00 33.44 318 THR A CA 1
ATOM 2345 C C . THR A 1 318 ? -36.482 -41.272 1.312 1.00 33.44 318 THR A C 1
ATOM 2347 O O . THR A 1 318 ? -36.993 -42.299 1.747 1.00 33.44 318 THR A O 1
ATOM 2350 N N . SER A 1 319 ? -37.056 -40.067 1.408 1.00 35.66 319 SER A N 1
ATOM 2351 C CA . SER A 1 319 ? -38.511 -39.867 1.448 1.00 35.66 319 SER A CA 1
ATOM 2352 C C . SER A 1 319 ? -38.887 -38.479 0.911 1.00 35.66 319 SER A C 1
ATOM 2354 O O . SER A 1 319 ? -38.576 -37.462 1.530 1.00 35.66 319 SER A O 1
ATOM 2356 N N . GLU A 1 320 ? -39.550 -38.478 -0.245 1.00 37.72 320 GLU A N 1
ATOM 2357 C CA . GLU A 1 320 ? -40.433 -37.422 -0.749 1.00 37.72 320 GLU A CA 1
ATOM 2358 C C . GLU A 1 320 ? -41.654 -37.235 0.165 1.00 37.72 320 GLU A C 1
ATOM 2360 O O . GLU A 1 320 ? -42.168 -38.208 0.722 1.00 37.72 320 GLU A O 1
ATOM 2365 N N . SER A 1 321 ? -42.182 -36.011 0.213 1.00 38.16 321 SER A N 1
ATOM 2366 C CA . SER A 1 321 ? -43.629 -35.778 0.253 1.00 38.16 321 SER A CA 1
ATOM 2367 C C . SER A 1 321 ? -43.949 -34.350 -0.196 1.00 38.16 321 SER A C 1
ATOM 2369 O O . SER A 1 321 ? -43.629 -33.386 0.501 1.00 38.16 321 SER A O 1
ATOM 2371 N N . ASP A 1 322 ? -44.586 -34.264 -1.363 1.00 33.34 322 ASP A N 1
ATOM 2372 C CA . ASP A 1 322 ? -45.294 -33.111 -1.917 1.00 33.34 322 ASP A CA 1
ATOM 2373 C C . ASP A 1 322 ? -46.396 -32.585 -0.982 1.00 33.34 322 ASP A C 1
ATOM 2375 O O . ASP A 1 322 ? -46.971 -33.350 -0.203 1.00 33.34 322 ASP A O 1
ATOM 2379 N N . SER A 1 323 ? -46.793 -31.315 -1.135 1.00 36.00 323 SER A N 1
ATOM 2380 C CA . SER A 1 323 ? -48.121 -30.967 -1.689 1.00 36.00 323 SER A CA 1
ATOM 2381 C C . SER A 1 323 ? -48.466 -29.472 -1.571 1.00 36.00 323 SER A C 1
ATOM 2383 O O . SER A 1 323 ? -48.419 -28.905 -0.486 1.00 36.00 323 SER A O 1
ATOM 2385 N N . GLU A 1 324 ? -48.889 -28.918 -2.721 1.00 35.28 324 GLU A N 1
ATOM 2386 C CA . GLU A 1 324 ? -49.947 -27.905 -2.930 1.00 35.28 324 GLU A CA 1
ATOM 2387 C C . GLU A 1 324 ? -49.724 -26.517 -2.279 1.00 35.28 324 GLU A C 1
ATOM 2389 O O . GLU A 1 324 ? -49.680 -26.365 -1.069 1.00 35.28 324 GLU A O 1
ATOM 2394 N N . GLY A 1 325 ? -49.596 -25.403 -2.997 1.00 30.31 325 GLY A N 1
ATOM 2395 C CA . GLY A 1 325 ? -50.393 -24.950 -4.133 1.00 30.31 325 GLY A CA 1
ATOM 2396 C C . GLY A 1 325 ? -51.012 -23.593 -3.761 1.00 30.31 325 GLY A C 1
ATOM 2397 O O . GLY A 1 325 ? -51.481 -23.440 -2.638 1.00 30.31 325 GLY A O 1
ATOM 2398 N N . LEU A 1 326 ? -50.974 -22.614 -4.678 1.00 32.03 326 LEU A N 1
ATOM 2399 C CA . LEU A 1 326 ? -52.026 -21.621 -4.985 1.00 32.03 326 LEU A CA 1
ATOM 2400 C C . LEU A 1 326 ? -51.450 -20.322 -5.600 1.00 32.03 326 LEU A C 1
ATOM 2402 O O . LEU A 1 326 ? -50.875 -19.483 -4.921 1.00 32.03 326 LEU A O 1
ATOM 2406 N N . LEU A 1 327 ? -51.747 -20.183 -6.898 1.00 33.16 327 LEU A N 1
ATOM 2407 C CA . LEU A 1 327 ? -52.228 -18.984 -7.606 1.00 33.16 327 LEU A CA 1
ATOM 2408 C C . LEU A 1 327 ? -51.296 -17.771 -7.814 1.00 33.16 327 LEU A C 1
ATOM 2410 O O . LEU A 1 327 ? -51.096 -16.935 -6.940 1.00 33.16 327 LEU A O 1
ATOM 2414 N N . SER A 1 328 ? -50.897 -17.600 -9.080 1.00 37.09 328 SER A N 1
ATOM 2415 C CA . SER A 1 328 ? -50.716 -16.293 -9.742 1.00 37.09 328 SER A CA 1
ATOM 2416 C C . SER A 1 328 ? -52.063 -15.546 -9.877 1.00 37.09 328 SER A C 1
ATOM 2418 O O . SER A 1 328 ? -53.116 -16.179 -9.732 1.00 37.09 328 SER A O 1
ATOM 2420 N N . PRO A 1 329 ? -52.069 -14.233 -10.195 1.00 52.50 329 PRO A N 1
ATOM 2421 C CA . PRO A 1 329 ? -52.042 -13.856 -11.620 1.00 52.50 329 PRO A CA 1
ATOM 2422 C C . PRO A 1 329 ? -51.286 -12.554 -11.993 1.00 52.50 329 PRO A C 1
ATOM 2424 O O . PRO A 1 329 ? -51.111 -11.658 -11.176 1.00 52.50 329 PRO A O 1
ATOM 2427 N N . GLU A 1 330 ? -50.867 -12.532 -13.269 1.00 33.66 330 GLU A N 1
ATOM 2428 C CA . GLU A 1 330 ? -50.879 -11.449 -14.290 1.00 33.66 330 GLU A CA 1
ATOM 2429 C C . GLU A 1 330 ? -50.470 -10.011 -13.880 1.00 33.66 330 GLU A C 1
ATOM 2431 O O . GLU A 1 330 ? -51.099 -9.384 -13.040 1.00 33.66 330 GLU A O 1
ATOM 2436 N N . ALA A 1 331 ? -49.353 -9.451 -14.368 1.00 37.12 331 ALA A N 1
ATOM 2437 C CA . ALA A 1 331 ? -49.029 -8.963 -15.729 1.00 37.12 331 ALA A CA 1
ATOM 2438 C C . ALA A 1 331 ? -49.700 -7.628 -16.111 1.00 37.12 331 ALA A C 1
ATOM 2440 O O . ALA A 1 331 ? -50.903 -7.632 -16.320 1.00 37.12 331 ALA A O 1
ATOM 2441 N N . VAL A 1 332 ? -48.900 -6.552 -16.257 1.00 33.16 332 VAL A N 1
ATOM 2442 C CA . VAL A 1 332 ? -49.001 -5.349 -17.145 1.00 33.16 332 VAL A CA 1
ATOM 2443 C C . VAL A 1 332 ? -48.030 -4.273 -16.599 1.00 33.16 332 VAL A C 1
ATOM 2445 O O . VAL A 1 332 ? -47.862 -4.204 -15.389 1.00 33.16 332 VAL A O 1
ATOM 2448 N N . ASP A 1 333 ? -47.346 -3.381 -17.318 1.00 32.69 333 ASP A N 1
ATOM 2449 C CA . ASP A 1 333 ? -47.212 -2.988 -18.728 1.00 32.69 333 ASP A CA 1
ATOM 2450 C C . ASP A 1 333 ? -45.973 -2.057 -18.816 1.00 32.69 333 ASP A C 1
ATOM 2452 O O . ASP A 1 333 ? -45.515 -1.513 -17.808 1.00 32.69 333 ASP A O 1
ATOM 2456 N N . ALA A 1 334 ? -45.420 -1.896 -20.014 1.00 40.19 334 ALA A N 1
ATOM 2457 C CA . ALA A 1 334 ? -44.262 -1.079 -20.336 1.00 40.19 334 ALA A CA 1
ATOM 2458 C C . ALA A 1 334 ? -44.644 0.371 -20.692 1.00 40.19 334 ALA A C 1
ATOM 2460 O O . ALA A 1 334 ? -45.567 0.605 -21.466 1.00 40.19 334 ALA A O 1
ATOM 2461 N N . SER A 1 335 ? -43.839 1.345 -20.253 1.00 34.50 335 SER A N 1
ATOM 2462 C CA . SER A 1 335 ? -43.741 2.668 -20.896 1.00 34.50 335 SER A CA 1
ATOM 2463 C C . SER A 1 335 ? -42.413 3.369 -20.555 1.00 34.50 335 SER A C 1
ATOM 2465 O O . SER A 1 335 ? -42.182 3.740 -19.407 1.00 34.50 335 SER A O 1
ATOM 2467 N N . SER A 1 336 ? -41.548 3.538 -21.561 1.00 34.31 336 SER A N 1
ATOM 2468 C CA . SER A 1 336 ? -40.371 4.442 -21.617 1.00 34.31 336 SER A CA 1
ATOM 2469 C C . SER A 1 336 ? -40.783 5.931 -21.780 1.00 34.31 336 SER A C 1
ATOM 2471 O O . SER A 1 336 ? -41.976 6.176 -21.955 1.00 34.31 336 SER A O 1
ATOM 2473 N N . PRO A 1 337 ? -39.860 6.897 -22.031 1.00 59.50 337 PRO A N 1
ATOM 2474 C CA . PRO A 1 337 ? -38.640 7.345 -21.324 1.00 59.50 337 PRO A CA 1
ATOM 2475 C C . PRO A 1 337 ? -38.685 8.882 -21.008 1.00 59.50 337 PRO A C 1
ATOM 2477 O O . PRO A 1 337 ? -39.747 9.485 -21.113 1.00 59.50 337 PRO A O 1
ATOM 2480 N N . ASP A 1 338 ? -37.521 9.496 -20.712 1.00 33.81 338 ASP A N 1
ATOM 2481 C CA . ASP A 1 338 ? -37.189 10.942 -20.530 1.00 33.81 338 ASP A CA 1
ATOM 2482 C C . ASP A 1 338 ? -37.362 11.512 -19.098 1.00 33.81 338 ASP A C 1
ATOM 2484 O O . ASP A 1 338 ? -38.424 11.428 -18.494 1.00 33.81 338 ASP A O 1
ATOM 2488 N N . THR A 1 339 ? -36.364 12.142 -18.459 1.00 34.53 339 THR A N 1
ATOM 2489 C CA . THR A 1 339 ? -35.799 13.441 -18.874 1.00 34.53 339 THR A CA 1
ATOM 2490 C C . THR A 1 339 ? -34.423 13.715 -18.238 1.00 34.53 339 THR A C 1
ATOM 2492 O O . THR A 1 339 ? -34.214 13.500 -17.045 1.00 34.53 339 THR A O 1
ATOM 2495 N N . SER A 1 340 ? -33.518 14.254 -19.054 1.00 33.59 340 SER A N 1
ATOM 2496 C CA . SER A 1 340 ? -32.210 14.834 -18.725 1.00 33.59 340 SER A CA 1
ATOM 2497 C C . SER A 1 340 ? -32.258 16.141 -17.913 1.00 33.59 340 SER A C 1
ATOM 2499 O O . SER A 1 340 ? -33.127 16.979 -18.133 1.00 33.59 340 SER A O 1
ATOM 2501 N N . GLY A 1 341 ? -31.184 16.394 -17.153 1.00 29.62 341 GLY A N 1
ATOM 2502 C CA . GLY A 1 341 ? -30.466 17.678 -17.198 1.00 29.62 341 GLY A CA 1
ATOM 2503 C C . GLY A 1 341 ? -30.701 18.686 -16.066 1.00 29.62 341 GLY A C 1
ATOM 2504 O O . GLY A 1 341 ? -31.810 19.166 -15.864 1.00 29.62 341 GLY A O 1
ATOM 2505 N N . GLY A 1 342 ? -29.601 19.109 -15.426 1.00 30.42 342 GLY A N 1
ATOM 2506 C CA . GLY A 1 342 ? -29.514 20.420 -14.771 1.00 30.42 342 GLY A CA 1
ATOM 2507 C C . GLY A 1 342 ? -28.774 20.457 -13.434 1.00 30.42 342 GLY A C 1
ATOM 2508 O O . GLY A 1 342 ? -29.393 20.773 -12.423 1.00 30.42 342 GLY A O 1
ATOM 2509 N N . LEU A 1 343 ? -27.460 20.196 -13.418 1.00 33.72 343 LEU A N 1
ATOM 2510 C CA . LEU A 1 343 ? -26.591 20.657 -12.326 1.00 33.72 343 LEU A CA 1
ATOM 2511 C C . LEU A 1 343 ? -26.237 22.132 -12.591 1.00 33.72 343 LEU A C 1
ATOM 2513 O O . LEU A 1 343 ? -25.708 22.472 -13.649 1.00 33.72 343 LEU A O 1
ATOM 2517 N N . LEU A 1 344 ? -26.590 23.004 -11.649 1.00 33.81 344 LEU A N 1
ATOM 2518 C CA . LEU A 1 344 ? -26.361 24.448 -11.684 1.00 33.81 344 LEU A CA 1
ATOM 2519 C C . LEU A 1 344 ? -24.924 24.739 -11.221 1.00 33.81 344 LEU A C 1
ATOM 2521 O O . LEU A 1 344 ? -24.599 24.547 -10.053 1.00 33.81 344 LEU A O 1
ATOM 2525 N N . LEU A 1 345 ? -24.077 25.189 -12.150 1.00 33.66 345 LEU A N 1
ATOM 2526 C CA . LEU A 1 345 ? -22.725 25.687 -11.894 1.00 33.66 345 LEU A CA 1
ATOM 2527 C C . LEU A 1 345 ? -22.820 27.152 -11.427 1.00 33.66 345 LEU A C 1
ATOM 2529 O O . LEU A 1 345 ? -23.324 28.000 -12.167 1.00 33.66 345 LEU A O 1
ATOM 2533 N N . LEU A 1 346 ? -22.345 27.462 -10.220 1.00 34.78 346 LEU A N 1
ATOM 2534 C CA . LEU A 1 346 ? -22.076 28.840 -9.804 1.00 34.78 346 LEU A CA 1
ATOM 2535 C C . LEU A 1 346 ? -20.691 29.236 -10.333 1.00 34.78 346 LEU A C 1
ATOM 2537 O O . LEU A 1 346 ? -19.674 28.799 -9.805 1.00 34.78 346 LEU A O 1
ATOM 2541 N N . LEU A 1 347 ? -20.675 30.042 -11.399 1.00 32.12 347 LEU A N 1
ATOM 2542 C CA . LEU A 1 347 ? -19.527 30.873 -11.759 1.00 32.12 347 LEU A CA 1
ATOM 2543 C C . LEU A 1 347 ? -19.454 32.045 -10.776 1.00 32.12 347 LEU A C 1
ATOM 2545 O O . LEU A 1 347 ? -20.396 32.837 -10.712 1.00 32.12 347 LEU A O 1
ATOM 2549 N N . GLU A 1 348 ? -18.321 32.203 -10.100 1.00 36.94 348 GLU A N 1
ATOM 2550 C CA . GLU A 1 348 ? -17.924 33.484 -9.524 1.00 36.94 348 GLU A CA 1
ATOM 2551 C C . GLU A 1 348 ? -16.751 34.041 -10.335 1.00 36.94 348 GLU A C 1
ATOM 2553 O O . GLU A 1 348 ? -15.684 33.446 -10.466 1.00 36.94 348 GLU A O 1
ATOM 2558 N N . THR A 1 349 ? -17.039 35.164 -10.979 1.00 35.56 349 THR A N 1
ATOM 2559 C CA . THR A 1 349 ? -16.146 36.010 -11.761 1.00 35.56 349 THR A CA 1
ATOM 2560 C C . THR A 1 349 ? -15.256 36.830 -10.832 1.00 35.56 349 THR A C 1
ATOM 2562 O O . THR A 1 349 ? -15.785 37.601 -10.033 1.00 35.56 349 THR A O 1
ATOM 2565 N N . ALA A 1 350 ? -13.935 36.751 -10.996 1.00 35.97 350 ALA A N 1
ATOM 2566 C CA . ALA A 1 350 ? -13.016 37.773 -10.505 1.00 35.97 350 ALA A CA 1
ATOM 2567 C C . ALA A 1 350 ? -12.430 38.533 -11.700 1.00 35.97 350 ALA A C 1
ATOM 2569 O O . ALA A 1 350 ? -11.880 37.942 -12.630 1.00 35.97 350 ALA A O 1
ATOM 2570 N N . GLU A 1 351 ? -12.654 39.843 -11.682 1.00 42.56 351 GLU A N 1
ATOM 2571 C CA . GLU A 1 351 ? -12.261 40.810 -12.697 1.00 42.56 351 GLU A CA 1
ATOM 2572 C C . GLU A 1 351 ? -10.749 41.058 -12.709 1.00 42.56 351 GLU A C 1
ATOM 2574 O O . GLU A 1 351 ? -10.062 40.959 -11.693 1.00 42.56 351 GLU A O 1
ATOM 2579 N N . ALA A 1 352 ? -10.264 41.413 -13.897 1.00 36.53 352 ALA A N 1
ATOM 2580 C CA . ALA A 1 352 ? -8.947 41.973 -14.134 1.00 36.53 352 ALA A CA 1
ATOM 2581 C C . ALA A 1 352 ? -8.827 43.376 -13.517 1.00 36.53 352 ALA A C 1
ATOM 2583 O O . ALA A 1 352 ? -9.749 44.182 -13.644 1.00 36.53 352 ALA A O 1
ATOM 2584 N N . ASP A 1 353 ? -7.661 43.687 -12.950 1.00 40.34 353 ASP A N 1
ATOM 2585 C CA . ASP A 1 353 ? -7.188 45.065 -12.837 1.00 40.34 353 ASP A CA 1
ATOM 2586 C C . ASP A 1 353 ? -5.728 45.131 -13.301 1.00 40.34 353 ASP A C 1
ATOM 2588 O O . ASP A 1 353 ? -4.845 44.443 -12.782 1.00 40.34 353 ASP A O 1
ATOM 2592 N N . ASP A 1 354 ? -5.521 45.931 -14.341 1.00 40.03 354 ASP A N 1
ATOM 2593 C CA . ASP A 1 354 ? -4.238 46.281 -14.928 1.00 40.03 354 ASP A CA 1
ATOM 2594 C C . ASP A 1 354 ? -3.535 47.308 -14.036 1.00 40.03 354 ASP A C 1
ATOM 2596 O O . ASP A 1 354 ? -4.113 48.336 -13.698 1.00 40.03 354 ASP A O 1
ATOM 2600 N N . THR A 1 355 ? -2.240 47.144 -13.765 1.00 38.06 355 THR A N 1
ATOM 2601 C CA . THR A 1 355 ? -1.353 48.312 -13.632 1.00 38.06 355 THR A CA 1
ATOM 2602 C C . THR A 1 355 ? 0.080 47.986 -14.043 1.00 38.06 355 THR A C 1
ATOM 2604 O O . THR A 1 355 ? 0.719 47.060 -13.551 1.00 38.06 355 THR A O 1
ATOM 2607 N N . GLU A 1 356 ? 0.567 48.794 -14.983 1.00 39.56 356 GLU A N 1
ATOM 2608 C CA . GLU A 1 356 ? 1.914 48.804 -15.544 1.00 39.56 356 GLU A CA 1
ATOM 2609 C C . GLU A 1 356 ? 3.011 49.169 -14.528 1.00 39.56 356 GLU A C 1
ATOM 2611 O O . GLU A 1 356 ? 2.791 49.946 -13.597 1.00 39.56 356 GLU A O 1
ATOM 2616 N N . GLY A 1 357 ? 4.246 48.718 -14.787 1.00 32.34 357 GLY A N 1
ATOM 2617 C CA . GLY A 1 357 ? 5.424 49.145 -14.025 1.00 32.34 357 GLY A CA 1
ATOM 2618 C C . GLY A 1 357 ? 6.767 48.645 -14.567 1.00 32.34 357 GLY A C 1
ATOM 2619 O O . GLY A 1 357 ? 7.343 47.702 -14.047 1.00 32.34 357 GLY A O 1
ATOM 2620 N N . SER A 1 358 ? 7.258 49.316 -15.608 1.00 35.19 358 SER A N 1
ATOM 2621 C CA . SER A 1 358 ? 8.586 49.246 -16.249 1.00 35.19 358 SER A CA 1
ATOM 2622 C C . SER A 1 358 ? 9.828 49.032 -15.348 1.00 35.19 358 SER A C 1
ATOM 2624 O O . SER A 1 358 ? 9.998 49.733 -14.353 1.00 35.19 358 SER A O 1
ATOM 2626 N N . SER A 1 359 ? 10.762 48.160 -15.772 1.00 37.72 359 SER A N 1
ATOM 2627 C CA . SER A 1 359 ? 12.218 48.410 -16.004 1.00 37.72 359 SER A CA 1
ATOM 2628 C C . SER A 1 359 ? 12.954 47.054 -16.129 1.00 37.72 359 SER A C 1
ATOM 2630 O O . SER A 1 359 ? 12.793 46.188 -15.286 1.00 37.72 359 SER A O 1
ATOM 2632 N N . SER A 1 360 ? 13.572 46.678 -17.256 1.00 32.84 360 SER A N 1
ATOM 2633 C CA . SER A 1 360 ? 14.873 47.107 -17.803 1.00 32.84 360 SER A CA 1
ATOM 2634 C C . SER A 1 360 ? 16.053 46.947 -16.837 1.00 32.84 360 SER A C 1
ATOM 2636 O O . SER A 1 360 ? 16.329 47.887 -16.097 1.00 32.84 360 SER A O 1
ATOM 2638 N N . SER A 1 361 ? 16.824 45.852 -16.926 1.00 38.34 361 SER A N 1
ATOM 2639 C CA . SER A 1 361 ? 18.296 45.900 -17.110 1.00 38.34 361 SER A CA 1
ATOM 2640 C C . SER A 1 361 ? 18.935 44.518 -17.347 1.00 38.34 361 SER A C 1
ATOM 2642 O O . SER A 1 361 ? 18.711 43.577 -16.593 1.00 38.34 361 SER A O 1
ATOM 2644 N N . ASP A 1 362 ? 19.766 44.468 -18.391 1.00 41.69 362 ASP A N 1
ATOM 2645 C CA . ASP A 1 362 ? 20.814 43.487 -18.701 1.00 41.69 362 ASP A CA 1
ATOM 2646 C C . ASP A 1 362 ? 21.817 43.266 -17.558 1.00 41.69 362 ASP A C 1
ATOM 2648 O O . ASP A 1 362 ? 22.237 44.257 -16.971 1.00 41.69 362 ASP A O 1
ATOM 2652 N N . TRP A 1 363 ? 22.297 42.025 -17.371 1.00 33.81 363 TRP A N 1
ATOM 2653 C CA . TRP A 1 363 ? 23.629 41.634 -16.842 1.00 33.81 363 TRP A CA 1
ATOM 2654 C C . TRP A 1 363 ? 23.872 40.160 -17.252 1.00 33.81 363 TRP A C 1
ATOM 2656 O O . TRP A 1 363 ? 23.213 39.277 -16.718 1.00 33.81 363 TRP A O 1
ATOM 2666 N N . VAL A 1 364 ? 24.487 39.845 -18.400 1.00 35.09 364 VAL A N 1
ATOM 2667 C CA . VAL A 1 364 ? 25.929 39.735 -18.744 1.00 35.09 364 VAL A CA 1
ATOM 2668 C C . VAL A 1 364 ? 26.702 38.678 -17.937 1.00 35.09 364 VAL A C 1
ATOM 2670 O O . VAL A 1 364 ? 26.919 38.831 -16.738 1.00 35.09 364 VAL A O 1
ATOM 2673 N N . ASP A 1 365 ? 27.158 37.658 -18.675 1.00 41.31 365 ASP A N 1
ATOM 2674 C CA . ASP A 1 365 ? 28.143 36.632 -18.322 1.00 41.31 365 ASP A CA 1
ATOM 2675 C C . ASP A 1 365 ? 29.476 37.209 -17.820 1.00 41.31 365 ASP A C 1
ATOM 2677 O O . ASP A 1 365 ? 29.993 38.186 -18.368 1.00 41.31 365 ASP A O 1
ATOM 2681 N N . ALA A 1 366 ? 30.100 36.525 -16.860 1.00 36.47 366 ALA A N 1
ATOM 2682 C CA . ALA A 1 366 ? 31.538 36.623 -16.635 1.00 36.47 366 ALA A CA 1
ATOM 2683 C C . ALA A 1 366 ? 32.088 35.304 -16.072 1.00 36.47 366 ALA A C 1
ATOM 2685 O O . ALA A 1 366 ? 31.943 34.995 -14.890 1.00 36.47 366 ALA A O 1
ATOM 2686 N N . GLU A 1 367 ? 32.743 34.551 -16.954 1.00 44.28 367 GLU A N 1
ATOM 2687 C CA . GLU A 1 367 ? 33.785 33.586 -16.616 1.00 44.28 367 GLU A CA 1
ATOM 2688 C C . GLU A 1 367 ? 34.983 34.316 -15.984 1.00 44.28 367 GLU A C 1
ATOM 2690 O O . GLU A 1 367 ? 35.378 35.392 -16.440 1.00 44.28 367 GLU A O 1
ATOM 2695 N N . SER A 1 368 ? 35.619 33.700 -14.987 1.00 41.81 368 SER A N 1
ATOM 2696 C CA . SER A 1 368 ? 37.024 33.972 -14.678 1.00 41.81 368 SER A CA 1
ATOM 2697 C C . SER A 1 368 ? 37.702 32.717 -14.137 1.00 41.81 368 SER A C 1
ATOM 2699 O O . SER A 1 368 ? 37.421 32.266 -13.025 1.00 41.81 368 SER A O 1
ATOM 2701 N N . GLU A 1 369 ? 38.585 32.181 -14.973 1.00 41.81 369 GLU A N 1
ATOM 2702 C CA . GLU A 1 369 ? 39.676 31.261 -14.664 1.00 41.81 369 GLU A CA 1
ATOM 2703 C C . GLU A 1 369 ? 40.668 31.884 -13.661 1.00 41.81 369 GLU A C 1
ATOM 2705 O O . GLU A 1 369 ? 40.928 33.081 -13.733 1.00 41.81 369 GLU A O 1
ATOM 2710 N N . GLU A 1 370 ? 41.254 31.060 -12.787 1.00 50.16 370 GLU A N 1
ATOM 2711 C CA . GLU A 1 370 ? 42.646 31.129 -12.279 1.00 50.16 370 GLU A CA 1
ATOM 2712 C C . GLU A 1 370 ? 42.898 29.793 -11.536 1.00 50.16 370 GLU A C 1
ATOM 2714 O O . GLU A 1 370 ? 42.213 29.472 -10.567 1.00 50.16 370 GLU A O 1
ATOM 2719 N N . ASP A 1 371 ? 43.564 28.808 -12.152 1.00 36.53 371 ASP A N 1
ATOM 2720 C CA . ASP A 1 371 ? 45.026 28.560 -12.186 1.00 36.53 371 ASP A CA 1
ATOM 2721 C C . ASP A 1 371 ? 45.661 28.454 -10.785 1.00 36.53 371 ASP A C 1
ATOM 2723 O O . ASP A 1 371 ? 45.829 29.450 -10.093 1.00 36.53 371 ASP A O 1
ATOM 2727 N N . GLY A 1 372 ? 45.876 27.228 -10.285 1.00 33.88 372 GLY A N 1
ATOM 2728 C CA . GLY A 1 372 ? 47.230 26.665 -10.088 1.00 33.88 372 GLY A CA 1
ATOM 2729 C C . GLY A 1 372 ? 47.675 26.864 -8.627 1.00 33.88 372 GLY A C 1
ATOM 2730 O O . GLY A 1 372 ? 47.398 27.892 -8.032 1.00 33.88 372 GLY A O 1
ATOM 2731 N N . THR A 1 373 ? 48.303 25.969 -7.870 1.00 39.47 373 THR A N 1
ATOM 2732 C CA . THR A 1 373 ? 49.152 24.781 -8.050 1.00 39.47 373 THR A CA 1
ATOM 2733 C C . THR A 1 373 ? 49.189 24.109 -6.661 1.00 39.47 373 THR A C 1
ATOM 2735 O O . THR A 1 373 ? 49.249 24.817 -5.660 1.00 39.47 373 THR A O 1
ATOM 2738 N N . ASP A 1 374 ? 48.905 22.817 -6.521 1.00 37.94 374 ASP A N 1
ATOM 2739 C CA . ASP A 1 374 ? 49.851 21.686 -6.438 1.00 37.94 374 ASP A CA 1
ATOM 2740 C C . ASP A 1 374 ? 50.789 21.647 -5.208 1.00 37.94 374 ASP A C 1
ATOM 2742 O O . ASP A 1 374 ? 51.407 22.643 -4.838 1.00 37.94 374 ASP A O 1
ATOM 2746 N N . ALA A 1 375 ? 50.939 20.417 -4.693 1.00 38.12 375 ALA A N 1
ATOM 2747 C CA . ALA A 1 375 ? 51.929 19.908 -3.737 1.00 38.12 375 ALA A CA 1
ATOM 2748 C C . ALA A 1 375 ? 51.810 20.393 -2.272 1.00 38.12 375 ALA A C 1
ATOM 2750 O O . ALA A 1 375 ? 51.597 21.561 -1.988 1.00 38.12 375 ALA A O 1
ATOM 2751 N N . SER A 1 376 ? 51.990 19.579 -1.232 1.00 41.03 376 SER A N 1
ATOM 2752 C CA . SER A 1 376 ? 52.399 18.177 -1.096 1.00 41.03 376 SER A CA 1
ATOM 2753 C C . SER A 1 376 ? 52.355 17.819 0.401 1.00 41.03 376 SER A C 1
ATOM 2755 O O . SER A 1 376 ? 52.669 18.662 1.233 1.00 41.03 376 SER A O 1
ATOM 2757 N N . GLU A 1 377 ? 52.005 16.568 0.700 1.00 36.88 377 GLU A N 1
ATOM 2758 C CA . GLU A 1 377 ? 52.590 15.671 1.715 1.00 36.88 377 GLU A CA 1
ATOM 2759 C C . GLU A 1 377 ? 53.119 16.154 3.097 1.00 36.88 377 GLU A C 1
ATOM 2761 O O . GLU A 1 377 ? 54.048 16.948 3.206 1.00 36.88 377 GLU A O 1
ATOM 2766 N N . ALA A 1 378 ? 52.672 15.390 4.112 1.00 38.03 378 ALA A N 1
ATOM 2767 C CA . ALA A 1 378 ? 53.462 14.720 5.169 1.00 38.03 378 ALA A CA 1
ATOM 2768 C C . ALA A 1 378 ? 53.507 15.271 6.619 1.00 38.03 378 ALA A C 1
ATOM 2770 O O . ALA A 1 378 ? 53.602 16.468 6.868 1.00 38.03 378 ALA A O 1
ATOM 2771 N N . ALA A 1 379 ? 53.570 14.280 7.535 1.00 42.78 379 ALA A N 1
ATOM 2772 C CA . ALA A 1 379 ? 53.802 14.275 8.996 1.00 42.78 379 ALA A CA 1
ATOM 2773 C C . ALA A 1 379 ? 52.569 14.636 9.853 1.00 42.78 379 ALA A C 1
ATOM 2775 O O . ALA A 1 379 ? 52.100 15.763 9.826 1.00 42.78 379 ALA A O 1
ATOM 2776 N N . VAL A 1 380 ? 51.905 13.737 10.596 1.00 44.22 380 VAL A N 1
ATOM 2777 C CA . VAL A 1 380 ? 52.364 12.702 11.552 1.00 44.22 380 VAL A CA 1
ATOM 2778 C C . VAL A 1 380 ? 53.449 13.217 12.497 1.00 44.22 380 VAL A C 1
ATOM 2780 O O . VAL A 1 380 ? 54.623 13.126 12.165 1.00 44.22 380 VAL A O 1
ATOM 2783 N N . ASP A 1 381 ? 53.054 13.707 13.676 1.00 44.84 381 ASP A N 1
ATOM 2784 C CA . ASP A 1 381 ? 53.676 13.248 14.923 1.00 44.84 381 ASP A CA 1
ATOM 2785 C C . ASP A 1 381 ? 52.817 13.552 16.161 1.00 44.84 381 ASP A C 1
ATOM 2787 O O . ASP A 1 381 ? 52.200 14.611 16.291 1.00 44.84 381 ASP A O 1
ATOM 2791 N N . GLU A 1 382 ? 52.790 12.570 17.058 1.00 47.72 382 GLU A N 1
ATOM 2792 C CA . GLU A 1 382 ? 52.251 12.629 18.413 1.00 47.72 382 GLU A CA 1
ATOM 2793 C C . GLU A 1 382 ? 53.073 13.578 19.301 1.00 47.72 382 GLU A C 1
ATOM 2795 O O . GLU A 1 382 ? 54.298 13.588 19.225 1.00 47.72 382 GLU A O 1
ATOM 2800 N N . ALA A 1 383 ? 52.431 14.251 20.265 1.00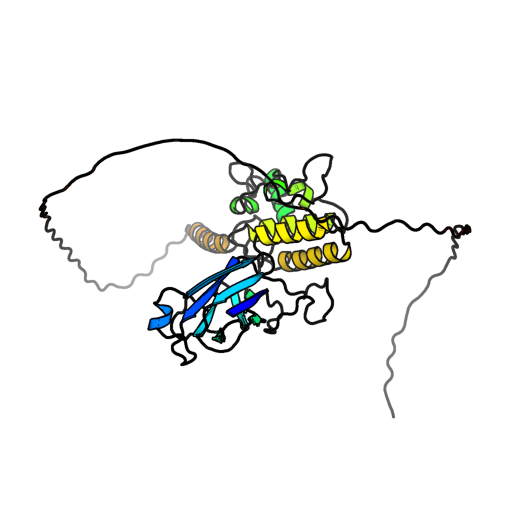 45.69 383 ALA A N 1
ATOM 2801 C CA . ALA A 1 383 ? 53.050 14.496 21.573 1.00 45.69 383 ALA A CA 1
ATOM 2802 C C . ALA A 1 383 ? 52.018 14.848 22.661 1.00 45.69 383 ALA A C 1
ATOM 2804 O O . ALA A 1 383 ? 51.478 15.947 22.740 1.00 45.69 383 ALA A O 1
ATOM 2805 N N . PHE A 1 384 ? 51.803 13.854 23.517 1.00 37.72 384 PHE A N 1
ATOM 2806 C CA . PHE A 1 384 ? 51.492 13.888 24.947 1.00 37.72 384 PHE A CA 1
ATOM 2807 C C . PHE A 1 384 ? 51.601 15.235 25.719 1.00 37.72 384 PHE A C 1
ATOM 2809 O O . PHE A 1 384 ? 52.679 15.802 25.864 1.00 37.72 384 PHE A O 1
ATOM 2816 N N . ALA A 1 385 ? 50.495 15.545 26.410 1.00 44.06 385 ALA A N 1
ATOM 2817 C CA . ALA A 1 385 ? 50.372 15.775 27.860 1.00 44.06 385 ALA A CA 1
ATOM 2818 C C . ALA A 1 385 ? 50.731 17.120 28.542 1.00 44.06 385 ALA A C 1
ATOM 2820 O O . ALA A 1 385 ? 51.747 17.758 28.289 1.00 44.06 385 ALA A O 1
ATOM 2821 N N . VAL A 1 386 ? 49.925 17.361 29.594 1.00 46.31 386 VAL A N 1
ATOM 2822 C CA . VAL A 1 386 ? 50.155 18.158 30.820 1.00 46.31 386 VAL A CA 1
ATOM 2823 C C . VAL A 1 386 ? 49.698 19.628 30.780 1.00 46.31 386 VAL A C 1
ATOM 2825 O O . VAL A 1 386 ? 50.501 20.526 30.552 1.00 46.31 386 VAL A O 1
ATOM 2828 N N . LEU A 1 387 ? 48.419 19.889 31.091 1.00 43.94 387 LEU A N 1
ATOM 2829 C CA . LEU A 1 387 ? 47.918 20.322 32.418 1.00 43.94 387 LEU A CA 1
ATOM 2830 C C . LEU A 1 387 ? 46.399 20.534 32.399 1.00 43.94 387 LEU A C 1
ATOM 2832 O O . LEU A 1 387 ? 45.916 21.193 31.453 1.00 43.94 387 LEU A O 1
#

Sequence (387 aa):
ATKSGTKFHDVDASGTWEPNGADGMASTPDDEIGLEGWQVRVYADDGDEVLSLAESAAVPVATVITDGNGDYSVQLEPGHYIVVEVLQPDWSQTAPNEEVNLVDSTLSQYGYAITLTSGQIDSGNNFGNLLANAEGLTPGFWKSNAANAERRPDKFADGNGVPLAWVATGVVPSDPLSSVGFTEFQVLNGNDTTFEEALNAKGGMEYALMRHAAAAYLNAAHPEVSYPLTTTQIVDMVNAVLAEADPSEINALKNVLDEYNNGGGGLNQFGVPSEDLEAARITKSRVVGAETQSTSSTSSLEQSEPLVAASLLSTSSTSESDSEGLLSPEAVDASSPDTSGGLLLLLETAEADDTEGSSSSDWVDAESEEDGTDASEAAVDEAFAVL

Organism: NCBI:txid2954799

Secondary structure (DSSP, 8-state):
-EEEEEEEE-SS--SS--TTTTTT-TTSTT--EE-TT-EEEEEE--SSSSB-HHHHTSPPSEEEE--TTSEEEEE--SEEEEEEEEPPTTEEEEE---B-BSS-TTEEEEEEEEEE-TT-EE----EEEEETT--B--HHHHHHHHHHHHH-HHHHB-TTS-BHHHHTTT--TTSBGGGGT--SSPPBTTBPPBHHHHHH--SSTHHHHHHHHHHHHHHHH-TTS--SS-HHHHHHHHHHHHHHT-HHHHHHHHHHHHHHHTSB-SB-TTSSBTHHHHHHHHHHHHHHT-SS-----------------------------------------------------------------------------------------------

pLDDT: mean 78.0, std 26.13, range [29.62, 98.81]

InterPro domains:
  IPR013783 Immunoglobulin-like fold [G3DSA:2.60.40.10] (3-134)

Radius of gyration: 32.91 Å; chains: 1; bounding box: 106×109×62 Å